Protein 6V2E (pdb70)

CATH classification: 3.40.190.10

B-factor: mean 31.49, std 10.76, range [14.58, 86.18]

Solvent-accessible surface area: 25108 Å² total; per-residue (Å²): 198,20,114,136,40,52,0,28,0,15,2,35,41,39,23,1,59,96,1,1,30,100,5,2,146,106,0,65,176,87,56,60,27,135,24,51,30,72,79,24,129,145,0,19,77,84,0,42,122,38,7,73,112,26,62,14,0,1,0,0,3,47,16,1,6,29,0,0,21,10,29,128,75,52,10,24,8,146,16,75,13,97,145,73,10,56,72,96,1,54,90,92,0,7,77,6,0,96,36,116,66,145,32,15,0,1,0,2,0,2,9,0,0,1,0,0,22,11,88,107,52,13,98,121,39,8,171,41,2,77,75,2,38,66,43,2,156,123,16,97,95,170,70,68,14,1,2,37,2,9,3,31,69,3,36,14,2,5,2,2,2,4,7,35,34,2,67,3,13,78,122,100,146,58,154,60,76,48,196,40,18,0,4,47,42,84,5,0,58,24,0,0,57,35,1,8,63,4,22,139,97,155,33,17,88,22,61,9,52,52,73,87,4,38,42,6,0,26,144,13,78,0,0,0,5,2,9,1,0,13,4,4,26,63,4,71,108,40,176,24,71,34,7,19,29,53,4,1,41,9,113,69,68,56,2,52,0,10,8,0,0,3,0,0,0,5,1,37,43,2,63,5,86,130,47,0,43,64,0,0,17,82,23,1,1,33,53,112,4,0,63,23,5,21,149,29,46,19,6,1,5,2,0,7,69,58,4,34,118,96,38,46,178,34,100,63,12,58,9,0,46,70,1,12,143,79,12,90,69,8,6,13,17,26,35,1,36,7,1,13,21,1,0,46,23,1,2,25,13,3,10,28,35,52,12,81,18,78,35,1,1,123,17,2,41,41,6,4,49,7,31,13,63,35,85,6,156,64,12,116,48,0,5,96,37,1,18,72,60,2,79,104,62,0,88,105,33,110,188,33,36,58,19,12,45,81,2,1,78,11,1,4,29,4,4,17,6,0,23,11,0,1,89,61,63,116,72,19,16,30,15,116,60,0,57,136,22,3,52,45,0,0,77,88,8,1,67,144,23,116,88,45,83,19,55,151,140,201,101,13,43,69,8,37,49,62,11,0,33,28,1,6,57,4,2,28,134,51,9,56,50,129,121,85,81,16,164,51,94,53,0,90,31,15,3,2,0,2,20,27,4,57,8,20,43,32,62,52,108,20,79,53,101,4,12,60,9,7,102,55,11,66,78,79,58,90,0,29,3,70,1,54,154,95,8,87,27,67,124,38,111,62,22,100,20,48,18,1,44,0,45,85,1,51,138,160,66,42,88,91,0,8,149,125,12,15,20,32,140,6,10

Organism: Homo sapiens (NCBI:txid9606)

Secondary structure (DSSP, 8-state):
-PPTTSEEEE--TTS-HHHHHHHHHHHHHHH---EEEE--TTHHHHHHHHHTTT-S-SEEEEEGGGHHHHHHTT-B------HHHHHTB-HHHHHHTEETTEE-SEEEEEE--EEEEETTT-SS--SBGGGHHHHHHHHHTTT-EEE---SSSGGGTHHHHHHTT-EEEEEETTEEEEEEEESSSHHHHHHHHHHHHHHHTTSS-TT--HHHHHHHHHTTSEEEEEE-GGGHHHHHHHT--EEEEPPPBBTTB---PEEEEEEEEEBTT-S-HHHHHHHIIIIISSHHHHHHHHHHS--SEESBHHHHHHHTT-HHHHHHHHHHHHSEEPP-STTHHHHHHHHHHHHHHHHTTSS-HHHHHHHHHHHHHHHHTTS-SSHHHHHHHHHHHHHHHHGGGGGGTT-HHHHHHHHHHHHHHHHHHHHHTT--SS-HHHHHHHHHHHHHTSTT-S-SS-----PPPHHHHHHHHHHHHHHHTGGG-SS-SSSSSEE--EE-SS-EE--EETTEEEEEEPPSSBTT--TTSEEEEEE-TTS-B-EETTTTEE--B-TTS--/--BSS--HHHHSTT--

GO terms:
  GO:0001605 adrenomedullin receptor activity (F, IDA)
  GO:0001635 calcitonin gene-related peptide receptor activity (F, IDA)
  GO:1990408 calcitonin gene-related peptide receptor signaling pathway (P, IDA)
  GO:1990410 adrenomedullin receptor signaling pathway (P, IDA)
  GO:0007189 adenylate cyclase-activating G protein-coupled receptor signaling pathway (P, IDA)
  GO:0005886 plasma membrane (C, EXP)
  GO:0005515 protein binding (F, IPI)
  GO:0001605 adrenomedullin receptor activity (F, IPI)
  GO:0004930 G protein-coupled receptor activity (F, TAS)
  GO:0005886 plasma membrane (C, TAS)
  GO:0007187 G protein-coupled receptor signaling pathway, coupled to cyclic nucleotide second messenger (P, TAS)
  GO:0005886 plasma membrane (C, IDA)
  GO:0001525 angiogenesis (P, IDA)
  GO:0005737 cytoplasm (C, IDA)
  GO:0005764 lysosome (C, IDA)
  GO:0005768 endosome (C, IDA)
  GO:0005783 endoplasmic reticulum (C, IDA)
  GO:0015031 protein transport (P, IDA)
  GO:1903143 adrenomedullin receptor complex (C, IDA)
  GO:1990406 CGRP receptor complex (C, IDA)

InterPro domains:
  IPR000832 GPCR, family 2, secretin-like [PF00002] (139-380)
  IPR000832 GPCR, family 2, secretin-like [PR00249] (143-167)
  IPR000832 GPCR, family 2, secretin-like [PR00249] (175-199)
  IPR000832 GPCR, family 2, secretin-like [PR00249] (214-237)
  IPR000832 GPCR, family 2, secretin-like [PR00249] (252-277)
  IPR000832 GPCR, family 2, secretin-like [PR00249] (292-317)
  IPR000832 GPCR, family 2, secretin-like [PR00249] (334-354)
  IPR000832 GPCR, family 2, secretin-like [PR00249] (366-387)
  IPR001879 GPCR, family 2, extracellular hormone receptor domain [PF02793] (64-129)
  IPR001879 GPCR, family 2, extracellular hormone receptor domain [PS50227] (47-131)
  IPR001879 GPCR, family 2, extracellular hormone receptor domain [SM00008] (61-136)
  IPR003287 GPCR, family 2, calcitonin receptor family [PR01350] (45-64)
  IPR003287 GPCR, family 2, calcitonin receptor family [PR01350] (75-86)
  IPR003287 GPCR, family 2, calcitonin receptor family [PR01350] (90-104)
  IPR003287 GPCR, family 2, calcitonin receptor family [PR01350] (111-125)
  IPR003287 GPCR, family 2, calcitonin receptor family [PR01350] (128-148)
  IPR003287 GPCR, family 2, calcitonin receptor family [PR01350] (263-281)
  IPR003287 GPCR, family 2, calcitonin receptor family [PR01350] (354-374)
  IPR003287 GPCR, family 2, calcitonin receptor family [PR01350] (392-406)
  IPR003287 GPCR, family 2, calcitonin receptor family [PR01350] (434-444)

Radius of gyration: 25.92 Å; Cα contacts (8 Å, |Δi|>4): 1182; chains: 2; bounding box: 70×67×61 Å

Foldseek 3Di:
DADPQAFEEEDAPLFLQVLLLVLQVVLCVVPVHHYHYDHDPPVLVVLCVQLLVLGDGQKYKDFLQSQQQCVVSVFFDAFDDDPVLVVQFDPVQQVSQADPNGRFWAFWFKKWKFKKFQCVLPVDQAQALVCQVVVQVVLVVVQAAAEAEALLFCLQLQLLLPFQPADQFDADPRDTDNVHHRLQDPSNLLSLVSVLVCLVSPSYPLPGHHVNRLVCVLVPRYGIYMDIQQSVVSSVVSVRPMDTAFDHHYPNTGRARAMTGTTMTGTSSDPCNVVVSCSVRVRCLDLSNQCSRCVSGNRAQTRRPVNSVVCVPPVNSVRRVVNNVSHYHNHNHSLSVLLRLLSSQLSSCCNVVVDPNNLSSVLSSLLSSCVVVPQDDALVSLLVSLLVQLCVQCVVVLVCLLACQRNVVSLLSSQVSNCSRCVVRLHDPPDVVSVVSNLVCCVPRVVPHPDLFRDHVVRPDPLSCLQSRQVSSLSNPQVPPPDAPEPDQWADWDDNSRHTDHTGAAADFDKDFQDPRDPQFDRRWIKTWHQHNRRHTDAPPVRSHRDIRCPRGRD/DPDPDDPPCQVDPNHD

Sequence (571 aa):
KIEEGKLVIWINGDKGYNGLAEEVGKKKFEKDTGIKKVTVEHPDKLEEKFPQVAATGDGPDIIFWAHDRFGGYAQSGLLAEITPDKAFQDKLYPFTWDAVRYNGKLIAYPIAVEALSLIYNKDLLPNPPKTWEEIPALDKELKAKGKSALMFNLQEPYFTTWPLIAADGGYAFKYENGKYDIKDVGVDNAGAKAGLTFLVDLIKNKHMNADTDYSSIAEAAFNKGETAMTINGPWAWSNIDTSSKVNYGVTVLPTFKGQPSKPFVGVLSAGINAASPNKELAKEFLENYLLTDEGLEAVNKDKPLGAVALKSYEEELAKDPRIAATMENAQQKGEIMPNIPQMSAFWYAVRRTAVINAASGRQTVDDEALKDAQTNAAAEFGGTVKNYETAVQFCWNHYKKDQMDPIEKDWCDWAMISRPYSTLRDCLEEHFAERFDLGFPNPLAEERIIFETHQIIHFANCSLVQPTFSIQLGVTRNKIMTAQYECYQKIMQDPIQQAEGVYCNNRTWDGWLCWNDVAAGTESMMQLCPDYFQQDFDPSEKVTKICDQDGNWFRHPASNRTWTNYTQCNVDKDNVAPRRRLIGPWGY

Structure (mmCIF, N/CA/C/O backbone):
data_6V2E
#
_entry.id   6V2E
#
_cell.length_a   68.017
_cell.length_b   84.993
_cell.length_c   123.064
_cell.angle_alpha   90.000
_cell.angle_beta   90.000
_cell.angle_gamma   90.000
#
_symmetry.space_group_name_H-M   'P 21 21 21'
#
loop_
_entity.id
_entity.type
_entity.pdbx_description
1 polymer 'Maltose/maltodextrin-binding periplasmic protein,Receptor activity-modifying protein 2,Calcitonin gene-related peptide type 1 receptor'
2 polymer ADM
3 branched alpha-D-glucopyranose-(1-4)-alpha-D-glucopyranose
4 non-polymer 'FORMIC ACID'
5 non-polymer 'AMINO GROUP'
6 water water
#
loop_
_atom_site.group_PDB
_atom_site.id
_atom_site.type_symbol
_atom_site.label_atom_id
_atom_site.label_alt_id
_atom_site.label_comp_id
_atom_site.label_asym_id
_atom_site.label_entity_id
_atom_site.label_seq_id
_atom_site.pdbx_PDB_ins_code
_atom_site.Cartn_x
_atom_site.Cartn_y
_atom_site.Cartn_z
_atom_site.occupancy
_atom_site.B_iso_or_equiv
_atom_site.auth_seq_id
_atom_site.auth_comp_id
_atom_site.auth_asym_id
_atom_site.auth_atom_id
_atom_site.pdbx_PDB_model_num
ATOM 1 N N . LYS A 1 3 ? -4.699 -8.299 4.488 1.00 73.40 3 LYS A N 1
ATOM 2 C CA . LYS A 1 3 ? -4.855 -9.016 5.801 1.00 73.49 3 LYS A CA 1
ATOM 3 C C . LYS A 1 3 ? -6.321 -8.902 6.243 1.00 68.22 3 LYS A C 1
ATOM 4 O O . LYS A 1 3 ? -6.646 -7.940 6.967 1.00 69.13 3 LYS A O 1
ATOM 10 N N . ILE A 1 4 ? -7.175 -9.826 5.789 1.00 62.30 4 ILE A N 1
ATOM 11 C CA . ILE A 1 4 ? -8.654 -9.792 6.012 1.00 58.29 4 ILE A CA 1
ATOM 12 C C . ILE A 1 4 ? -8.969 -10.629 7.249 1.00 58.14 4 ILE A C 1
ATOM 13 O O . ILE A 1 4 ? -8.496 -11.760 7.296 1.00 59.92 4 ILE A O 1
ATOM 18 N N . GLU A 1 5 ? -9.801 -10.117 8.156 1.00 57.11 5 GLU A N 1
ATOM 19 C CA . GLU A 1 5 ? -10.047 -10.734 9.487 1.00 59.08 5 GLU A CA 1
ATOM 20 C C . GLU A 1 5 ? -11.008 -11.918 9.327 1.00 57.11 5 GLU A C 1
ATOM 21 O O . GLU A 1 5 ? -12.076 -11.753 8.735 1.00 53.45 5 GLU A O 1
ATOM 27 N N . GLU A 1 6 ? -10.618 -13.085 9.837 1.00 57.86 6 GLU A N 1
ATOM 28 C CA . GLU A 1 6 ? -11.489 -14.285 9.901 1.00 58.19 6 GLU A CA 1
ATOM 29 C C . GLU A 1 6 ? -12.545 -14.043 11.014 1.00 56.95 6 GLU A C 1
ATOM 30 O O . GLU A 1 6 ? -12.206 -13.328 12.052 1.00 58.41 6 GLU A O 1
ATOM 36 N N . GLY A 1 7 ? -13.773 -14.555 10.786 1.00 54.85 7 GLY A N 1
ATOM 37 C CA . GLY A 1 7 ? -14.863 -14.589 11.786 1.00 54.98 7 GLY A CA 1
ATOM 38 C C . GLY A 1 7 ? -15.762 -13.361 11.735 1.00 52.35 7 GLY A C 1
ATOM 39 O O . GLY A 1 7 ? -16.508 -13.139 12.691 1.00 51.42 7 GLY A O 1
ATOM 40 N N . LYS A 1 8 ? -15.709 -12.587 10.649 1.00 50.57 8 LYS A N 1
ATOM 41 C CA . LYS A 1 8 ? -16.634 -11.446 10.407 1.00 49.29 8 LYS A CA 1
ATOM 42 C C . LYS A 1 8 ? -16.748 -11.164 8.915 1.00 45.39 8 LYS A C 1
ATOM 43 O O . LYS A 1 8 ? -15.992 -11.750 8.124 1.00 45.82 8 LYS A O 1
ATOM 49 N N . LEU A 1 9 ? -17.658 -10.270 8.536 1.00 42.70 9 LEU A N 1
ATOM 50 C CA . LEU A 1 9 ? -17.783 -9.838 7.127 1.00 39.64 9 LEU A CA 1
ATOM 51 C C . LEU A 1 9 ? -17.623 -8.320 7.017 1.00 37.92 9 LEU A C 1
ATOM 52 O O . LEU A 1 9 ? -18.349 -7.594 7.727 1.00 37.69 9 LEU A O 1
ATOM 57 N N . VAL A 1 10 ? -16.740 -7.880 6.123 1.00 35.95 10 VAL A N 1
ATOM 58 C CA . VAL A 1 10 ? -16.595 -6.472 5.695 1.00 34.39 10 VAL A CA 1
ATOM 59 C C . VAL A 1 10 ? -17.169 -6.398 4.276 1.00 33.00 10 VAL A C 1
ATOM 60 O O . VAL A 1 10 ? -16.805 -7.238 3.420 1.00 32.45 10 VAL A O 1
ATOM 64 N N . ILE A 1 11 ? -18.053 -5.437 4.033 1.00 31.43 11 ILE A N 1
ATOM 65 C CA . ILE A 1 11 ? -18.749 -5.309 2.730 1.00 30.27 11 ILE A CA 1
ATOM 66 C C . ILE A 1 11 ? -18.509 -3.905 2.183 1.00 29.30 11 ILE A C 1
ATOM 67 O O . ILE A 1 11 ? -18.687 -2.945 2.943 1.00 29.07 11 ILE A O 1
ATOM 72 N N . TRP A 1 12 ? -18.153 -3.788 0.910 1.00 27.42 12 TRP A N 1
ATOM 73 C CA . TRP A 1 12 ? -18.051 -2.468 0.243 1.00 26.05 12 TRP A CA 1
ATOM 74 C C . TRP A 1 12 ? -19.197 -2.321 -0.747 1.00 24.34 12 TRP A C 1
ATOM 75 O O . TRP A 1 12 ? -19.429 -3.265 -1.539 1.00 24.38 12 TRP A O 1
ATOM 86 N N . ILE A 1 13 ? -19.865 -1.169 -0.708 1.00 22.77 13 ILE A N 1
ATOM 87 C CA . ILE A 1 13 ? -20.964 -0.804 -1.639 1.00 21.95 13 ILE A CA 1
ATOM 88 C C . ILE A 1 13 ? -20.889 0.698 -1.875 1.00 21.19 13 ILE A C 1
ATOM 89 O O . ILE A 1 13 ? -20.461 1.433 -0.985 1.00 21.78 13 ILE A O 1
ATOM 94 N N . ASN A 1 14 ? -21.330 1.134 -3.031 1.00 20.59 14 ASN A N 1
ATOM 95 C CA . ASN A 1 14 ? -21.194 2.557 -3.434 1.00 20.84 14 ASN A CA 1
ATOM 96 C C . ASN A 1 14 ? -22.101 3.454 -2.570 1.00 20.89 14 ASN A C 1
ATOM 97 O O . ASN A 1 14 ? -23.160 2.990 -2.145 1.00 19.87 14 ASN A O 1
ATOM 102 N N . GLY A 1 15 ? -21.657 4.696 -2.328 1.00 20.99 15 GLY A N 1
ATOM 103 C CA . GLY A 1 15 ? -22.321 5.699 -1.471 1.00 20.73 15 GLY A CA 1
ATOM 104 C C . GLY A 1 15 ? -23.696 6.146 -1.965 1.00 20.56 15 GLY A C 1
ATOM 105 O O . GLY A 1 15 ? -24.365 6.848 -1.183 1.00 21.02 15 GLY A O 1
ATOM 106 N N . ASP A 1 16 ? -24.105 5.816 -3.200 1.00 19.95 16 ASP A N 1
ATOM 107 C CA . ASP A 1 16 ? -25.461 6.137 -3.719 1.00 20.17 16 ASP A CA 1
ATOM 108 C C . ASP A 1 16 ? -26.461 4.997 -3.448 1.00 20.29 16 ASP A C 1
ATOM 109 O O . ASP A 1 16 ? -27.654 5.222 -3.685 1.00 21.05 16 ASP A O 1
ATOM 114 N N . LYS A 1 17 ? -26.021 3.867 -2.890 1.00 20.34 17 LYS A N 1
ATOM 115 C CA . LYS A 1 17 ? -26.850 2.650 -2.704 1.00 21.22 17 LYS A CA 1
ATOM 116 C C . LYS A 1 17 ? -27.342 2.560 -1.255 1.00 20.60 17 LYS A C 1
ATOM 117 O O . LYS A 1 17 ? -26.844 3.315 -0.389 1.00 20.08 17 LYS A O 1
ATOM 123 N N . GLY A 1 18 ? -28.244 1.616 -0.989 1.00 20.58 18 GLY A N 1
ATOM 124 C CA . GLY A 1 18 ? -28.902 1.460 0.320 1.00 21.07 18 GLY A CA 1
ATOM 125 C C . GLY A 1 18 ? -28.017 0.775 1.345 1.00 21.28 18 GLY A C 1
ATOM 126 O O . GLY A 1 18 ? -28.391 -0.294 1.799 1.00 22.18 18 GLY A O 1
ATOM 127 N N . TYR A 1 19 ? -26.892 1.364 1.746 1.00 21.51 19 TYR A N 1
ATOM 128 C CA . TYR A 1 19 ? -25.945 0.712 2.689 1.00 22.26 19 TYR A CA 1
ATOM 129 C C . TYR A 1 19 ? -26.559 0.605 4.088 1.00 23.48 19 TYR A C 1
ATOM 130 O O . TYR A 1 19 ? -26.207 -0.347 4.794 1.00 25.89 19 TYR A O 1
ATOM 139 N N . ASN A 1 20 ? -27.392 1.549 4.526 1.00 22.15 20 ASN A N 1
ATOM 140 C CA . ASN A 1 20 ? -28.055 1.419 5.850 1.00 23.30 20 ASN A CA 1
ATOM 141 C C . ASN A 1 20 ? -29.017 0.213 5.820 1.00 23.44 20 ASN A C 1
ATOM 142 O O . ASN A 1 20 ? -29.057 -0.538 6.811 1.00 24.75 20 ASN A O 1
ATOM 147 N N . GLY A 1 21 ? -29.779 0.033 4.736 1.00 22.63 21 GLY A N 1
ATOM 148 C CA . GLY A 1 21 ? -30.643 -1.150 4.570 1.00 23.42 21 GLY A CA 1
ATOM 149 C C . GLY A 1 21 ? -29.823 -2.441 4.527 1.00 24.73 21 GLY A C 1
ATOM 150 O O . GLY A 1 21 ? -30.226 -3.418 5.192 1.00 25.52 21 GLY A O 1
ATOM 151 N N . LEU A 1 22 ? -28.682 -2.439 3.839 1.00 23.42 22 LEU A N 1
ATOM 152 C CA . LEU A 1 22 ? -27.783 -3.631 3.792 1.00 25.00 22 LEU A CA 1
ATOM 153 C C . LEU A 1 22 ? -27.247 -3.933 5.207 1.00 26.31 22 LEU A C 1
ATOM 154 O O . LEU A 1 22 ? -27.129 -5.108 5.562 1.00 27.22 22 LEU A O 1
ATOM 159 N N . ALA A 1 23 ? -26.938 -2.905 6.012 1.00 27.03 23 ALA A N 1
ATOM 160 C CA . ALA A 1 23 ? -26.467 -3.078 7.407 1.00 28.64 23 ALA A CA 1
ATOM 161 C C . ALA A 1 23 ? -27.561 -3.752 8.252 1.00 30.44 23 ALA A C 1
ATOM 162 O O . ALA A 1 23 ? -27.211 -4.532 9.155 1.00 31.14 23 ALA A O 1
ATOM 164 N N . GLU A 1 24 ? -28.841 -3.465 7.974 1.00 30.56 24 GLU A N 1
ATOM 165 C CA A GLU A 1 24 ? -29.984 -4.093 8.692 0.50 31.93 24 GLU A CA 1
ATOM 166 C CA B GLU A 1 24 ? -30.000 -4.092 8.680 0.50 32.02 24 GLU A CA 1
ATOM 167 C C . GLU A 1 24 ? -29.963 -5.590 8.358 1.00 32.32 24 GLU A C 1
ATOM 168 O O . GLU A 1 24 ? -30.156 -6.397 9.256 1.00 32.88 24 GLU A O 1
ATOM 179 N N . VAL A 1 25 ? -29.685 -5.942 7.110 1.00 30.59 25 VAL A N 1
ATOM 180 C CA . VAL A 1 25 ? -29.559 -7.379 6.749 1.00 31.70 25 VAL A CA 1
ATOM 181 C C . VAL A 1 25 ? -28.389 -7.977 7.544 1.00 32.64 25 VAL A C 1
ATOM 182 O O . VAL A 1 25 ? -28.524 -9.105 8.037 1.00 33.53 25 VAL A O 1
ATOM 186 N N . GLY A 1 26 ? -27.294 -7.226 7.682 1.00 32.76 26 GLY A N 1
ATOM 187 C CA . GLY A 1 26 ? -26.102 -7.622 8.444 1.00 34.93 26 GLY A CA 1
ATOM 188 C C . GLY A 1 26 ? -26.430 -7.851 9.909 1.00 37.86 26 GLY A C 1
ATOM 189 O O . GLY A 1 26 ? -25.835 -8.780 10.495 1.00 38.95 26 GLY A O 1
ATOM 190 N N . LYS A 1 27 ? -27.350 -7.058 10.487 1.00 39.11 27 LYS A N 1
ATOM 191 C CA A LYS A 1 27 ? -27.762 -7.189 11.921 0.50 41.61 27 LYS A CA 1
ATOM 192 C CA B LYS A 1 27 ? -27.745 -7.198 11.922 0.50 41.29 27 LYS A CA 1
ATOM 193 C C . LYS A 1 27 ? -28.552 -8.491 12.120 1.00 42.67 27 LYS A C 1
ATOM 194 O O . LYS A 1 27 ? -28.319 -9.179 13.126 1.00 43.39 27 LYS A O 1
ATOM 205 N N . LYS A 1 28 ? -29.449 -8.810 11.190 1.00 42.24 28 LYS A N 1
ATOM 206 C CA . LYS A 1 28 ? -30.216 -10.080 11.186 1.00 43.45 28 LYS A CA 1
ATOM 207 C C . LYS A 1 28 ? -29.228 -11.252 11.049 1.00 43.72 28 LYS A C 1
ATOM 208 O O . LYS A 1 28 ? -29.319 -12.211 11.825 1.00 44.88 28 LYS A O 1
ATOM 214 N N . PHE A 1 29 ? -28.239 -11.156 10.165 1.00 42.02 29 PHE A N 1
ATOM 215 C CA . PHE A 1 29 ? -27.194 -12.206 10.024 1.00 42.93 29 PHE A CA 1
ATOM 216 C C . PHE A 1 29 ? -26.479 -12.433 11.367 1.00 44.01 29 PHE A C 1
ATOM 217 O O . PHE A 1 29 ? -26.293 -13.583 11.790 1.00 44.82 29 PHE A O 1
ATOM 225 N N . GLU A 1 30 ? -26.040 -11.348 11.994 1.00 43.79 30 GLU A N 1
ATOM 226 C CA . GLU A 1 30 ? -25.312 -11.353 13.288 1.00 46.09 30 GLU A CA 1
ATOM 227 C C . GLU A 1 30 ? -26.189 -12.000 14.356 1.00 48.01 30 GLU A C 1
ATOM 228 O O . GLU A 1 30 ? -25.642 -12.800 15.154 1.00 50.20 30 GLU A O 1
ATOM 234 N N . LYS A 1 31 ? -27.486 -11.683 14.366 1.00 48.29 31 LYS A N 1
ATOM 235 C CA . LYS A 1 31 ? -28.448 -12.239 15.360 1.00 52.01 31 LYS A CA 1
ATOM 236 C C . LYS A 1 31 ? -28.498 -13.767 15.250 1.00 52.78 31 LYS A C 1
ATOM 237 O O . LYS A 1 31 ? -28.594 -14.436 16.292 1.00 54.29 31 LYS A O 1
ATOM 243 N N . ASP A 1 32 ? -28.456 -14.322 14.042 1.00 51.53 32 ASP A N 1
ATOM 244 C CA . ASP A 1 32 ? -28.593 -15.788 13.833 1.00 53.53 32 ASP A CA 1
ATOM 245 C C . ASP A 1 32 ? -27.238 -16.491 13.985 1.00 54.30 32 ASP A C 1
ATOM 246 O O . ASP A 1 32 ? -27.251 -17.654 14.389 1.00 57.17 32 ASP A O 1
ATOM 251 N N . THR A 1 33 ? -26.114 -15.854 13.647 1.00 52.56 33 THR A N 1
ATOM 252 C CA . THR A 1 33 ? -24.814 -16.559 13.446 1.00 53.76 33 THR A CA 1
ATOM 253 C C . THR A 1 33 ? -23.742 -16.103 14.449 1.00 54.68 33 THR A C 1
ATOM 254 O O . THR A 1 33 ? -22.707 -16.829 14.584 1.00 57.14 33 THR A O 1
ATOM 258 N N . GLY A 1 34 ? -23.930 -14.934 15.071 1.00 53.97 34 GLY A N 1
ATOM 259 C CA . GLY A 1 34 ? -22.908 -14.286 15.914 1.00 54.57 34 GLY A CA 1
ATOM 260 C C . GLY A 1 34 ? -21.807 -13.615 15.100 1.00 52.95 34 GLY A C 1
ATOM 261 O O . GLY A 1 34 ? -20.859 -13.124 15.724 1.00 53.50 34 GLY A O 1
ATOM 262 N N . ILE A 1 35 ? -21.920 -13.567 13.763 1.00 51.22 35 ILE A N 1
ATOM 263 C CA . ILE A 1 35 ? -20.897 -12.971 12.852 1.00 49.40 35 ILE A CA 1
ATOM 264 C C . ILE A 1 35 ? -21.277 -11.505 12.619 1.00 46.93 35 ILE A C 1
ATOM 265 O O . ILE A 1 35 ? -22.390 -11.262 12.081 1.00 44.88 35 ILE A O 1
ATOM 270 N N . LYS A 1 36 ? -20.392 -10.571 12.997 1.00 46.71 36 LYS A N 1
ATOM 271 C CA A LYS A 1 36 ? -20.580 -9.111 12.770 0.50 45.09 36 LYS A CA 1
ATOM 272 C CA B LYS A 1 36 ? -20.563 -9.104 12.771 0.50 44.98 36 LYS A CA 1
ATOM 273 C C . LYS A 1 36 ? -20.375 -8.795 11.282 1.00 42.60 36 LYS A C 1
ATOM 274 O O . LYS A 1 36 ? -19.423 -9.337 10.685 1.00 42.34 36 LYS A O 1
ATOM 285 N N . VAL A 1 37 ? -21.259 -7.965 10.724 1.00 40.10 37 VAL A N 1
ATOM 286 C CA . VAL A 1 37 ? -21.179 -7.471 9.326 1.00 37.93 37 VAL A CA 1
ATOM 287 C C . VAL A 1 37 ? -20.958 -5.957 9.391 1.00 37.37 37 VAL A C 1
ATOM 288 O O . VAL A 1 37 ? -21.751 -5.269 10.089 1.00 36.46 37 VAL A O 1
ATOM 292 N N . THR A 1 38 ? -19.888 -5.478 8.763 1.00 36.60 38 THR A N 1
ATOM 293 C CA . THR A 1 38 ? -19.527 -4.040 8.658 1.00 36.00 38 THR A CA 1
ATOM 294 C C . THR A 1 38 ? -19.755 -3.630 7.209 1.00 33.15 38 THR A C 1
ATOM 295 O O . THR A 1 38 ? -19.196 -4.280 6.304 1.00 33.18 38 THR A O 1
ATOM 299 N N . VAL A 1 39 ? -20.576 -2.623 6.990 1.00 30.92 39 VAL A N 1
ATOM 300 C CA . VAL A 1 39 ? -20.817 -2.107 5.624 1.00 29.24 39 VAL A CA 1
ATOM 301 C C . VAL A 1 39 ? -20.111 -0.763 5.499 1.00 29.70 39 VAL A C 1
ATOM 302 O O . VAL A 1 39 ? -20.283 0.086 6.429 1.00 30.67 39 VAL A O 1
ATOM 306 N N . GLU A 1 40 ? -19.305 -0.621 4.446 1.00 27.68 40 GLU A N 1
ATOM 307 C CA . GLU A 1 40 ? -18.511 0.599 4.197 1.00 28.31 40 GLU A CA 1
ATOM 308 C C . GLU A 1 40 ? -18.824 1.065 2.790 1.00 25.71 40 GLU A C 1
ATOM 309 O O . GLU A 1 40 ? -19.227 0.235 1.953 1.00 25.03 40 GLU A O 1
ATOM 315 N N . HIS A 1 41 ? -18.695 2.361 2.551 1.00 25.43 41 HIS A N 1
ATOM 316 C CA . HIS A 1 41 ? -18.895 2.969 1.224 1.00 24.64 41 HIS A CA 1
ATOM 317 C C . HIS A 1 41 ? -17.735 3.914 0.937 1.00 26.54 41 HIS A C 1
ATOM 318 O O . HIS A 1 41 ? -17.924 5.128 0.825 1.00 25.16 41 HIS A O 1
ATOM 325 N N . PRO A 1 42 ? -16.520 3.361 0.702 1.00 27.46 42 PRO A N 1
ATOM 326 C CA . PRO A 1 42 ? -15.360 4.195 0.382 1.00 27.93 42 PRO A CA 1
ATOM 327 C C . PRO A 1 42 ? -15.547 4.939 -0.943 1.00 27.18 42 PRO A C 1
ATOM 328 O O . PRO A 1 42 ? -16.290 4.500 -1.800 1.00 24.77 42 PRO A O 1
ATOM 332 N N . ASP A 1 43 ? -14.862 6.069 -1.099 1.00 29.25 43 ASP A N 1
ATOM 333 C CA . ASP A 1 43 ? -14.838 6.814 -2.375 1.00 31.43 43 ASP A CA 1
ATOM 334 C C . ASP A 1 43 ? -14.045 5.982 -3.388 1.00 29.88 43 ASP A C 1
ATOM 335 O O . ASP A 1 43 ? -13.122 5.237 -2.976 1.00 29.29 43 ASP A O 1
ATOM 340 N N . LYS A 1 44 ? -14.414 6.088 -4.652 1.00 29.01 44 LYS A N 1
ATOM 341 C CA . LYS A 1 44 ? -13.702 5.422 -5.780 1.00 31.04 44 LYS A CA 1
ATOM 342 C C . LYS A 1 44 ? -13.563 3.919 -5.519 1.00 30.03 44 LYS A C 1
ATOM 343 O O . LYS A 1 44 ? -12.450 3.359 -5.789 1.00 31.06 44 LYS A O 1
ATOM 349 N N . LEU A 1 45 ? -14.600 3.265 -4.987 1.00 28.11 45 LEU A N 1
ATOM 350 C CA . LEU A 1 45 ? -14.412 1.876 -4.484 1.00 30.09 45 LEU A CA 1
ATOM 351 C C . LEU A 1 45 ? -14.112 0.950 -5.674 1.00 28.62 45 LEU A C 1
ATOM 352 O O . LEU A 1 45 ? -13.422 -0.035 -5.467 1.00 31.61 45 LEU A O 1
ATOM 357 N N . GLU A 1 46 ? -14.528 1.309 -6.874 1.00 29.10 46 GLU A N 1
ATOM 358 C CA . GLU A 1 46 ? -14.307 0.446 -8.068 1.00 29.23 46 GLU A CA 1
ATOM 359 C C . GLU A 1 46 ? -12.814 0.449 -8.448 1.00 30.61 46 GLU A C 1
ATOM 360 O O . GLU A 1 46 ? -12.380 -0.529 -9.061 1.00 30.75 46 GLU A O 1
ATOM 366 N N . GLU A 1 47 ? -12.070 1.508 -8.111 1.00 31.35 47 GLU A N 1
ATOM 367 C CA . GLU A 1 47 ? -10.602 1.615 -8.296 1.00 33.97 47 GLU A CA 1
ATOM 368 C C . GLU A 1 47 ? -9.877 1.135 -7.038 1.00 34.20 47 GLU A C 1
ATOM 369 O O . GLU A 1 47 ? -8.800 0.562 -7.183 1.00 34.38 47 GLU A O 1
ATOM 375 N N . LYS A 1 48 ? -10.429 1.405 -5.859 1.00 34.18 48 LYS A N 1
ATOM 376 C CA . LYS A 1 48 ? -9.813 1.042 -4.559 1.00 37.59 48 LYS A CA 1
ATOM 377 C C . LYS A 1 48 ? -9.793 -0.483 -4.418 1.00 37.12 48 LYS A C 1
ATOM 378 O O . LYS A 1 48 ? -8.735 -1.002 -3.958 1.00 39.11 48 LYS A O 1
ATOM 384 N N . PHE A 1 49 ? -10.870 -1.183 -4.809 1.00 34.68 49 PHE A N 1
ATOM 385 C CA . PHE A 1 49 ? -10.993 -2.662 -4.626 1.00 34.61 49 PHE A CA 1
ATOM 386 C C . PHE A 1 49 ? -9.820 -3.373 -5.301 1.00 36.37 49 PHE A C 1
ATOM 387 O O . PHE A 1 49 ? -9.102 -4.140 -4.648 1.00 38.78 49 PHE A O 1
ATOM 395 N N . PRO A 1 50 ? -9.536 -3.155 -6.609 1.00 37.41 50 PRO A N 1
ATOM 396 C CA . PRO A 1 50 ? -8.409 -3.838 -7.247 1.00 38.73 50 PRO A CA 1
ATOM 397 C C . PRO A 1 50 ? -7.041 -3.490 -6.628 1.00 42.25 50 PRO A C 1
ATOM 398 O O . PRO A 1 50 ? -6.192 -4.397 -6.541 1.00 43.51 50 PRO A O 1
ATOM 402 N N . GLN A 1 51 ? -6.836 -2.245 -6.171 1.00 43.31 51 GLN A N 1
ATOM 403 C CA . GLN A 1 51 ? -5.576 -1.831 -5.475 1.00 46.80 51 GLN A CA 1
ATOM 404 C C . GLN A 1 51 ? -5.355 -2.739 -4.256 1.00 47.17 51 GLN A C 1
ATOM 405 O O . GLN A 1 51 ? -4.332 -3.463 -4.215 1.00 48.66 51 GLN A O 1
ATOM 411 N N . VAL A 1 52 ? -6.304 -2.751 -3.319 1.00 45.91 52 VAL A N 1
ATOM 412 C CA . VAL A 1 52 ? -6.130 -3.394 -1.980 1.00 47.78 52 VAL A CA 1
ATOM 413 C C . VAL A 1 52 ? -6.254 -4.921 -2.115 1.00 48.26 52 VAL A C 1
ATOM 414 O O . VAL A 1 52 ? -5.479 -5.633 -1.420 1.00 49.68 52 VAL A O 1
ATOM 418 N N . ALA A 1 53 ? -7.162 -5.425 -2.968 1.00 45.41 53 ALA A N 1
ATOM 419 C CA . ALA A 1 53 ? -7.389 -6.882 -3.153 1.00 45.75 53 ALA A CA 1
ATOM 420 C C . ALA A 1 53 ? -6.160 -7.540 -3.800 1.00 47.43 53 ALA A C 1
ATOM 421 O O . ALA A 1 53 ? -5.969 -8.749 -3.557 1.00 47.81 53 ALA A O 1
ATOM 423 N N . ALA A 1 54 ? -5.360 -6.780 -4.564 1.00 47.45 54 ALA A N 1
ATOM 424 C CA . ALA A 1 54 ? -4.170 -7.284 -5.289 1.00 50.91 54 ALA A CA 1
ATOM 425 C C . ALA A 1 54 ? -3.107 -7.729 -4.281 1.00 54.07 54 ALA A C 1
ATOM 426 O O . ALA A 1 54 ? -2.277 -8.562 -4.674 1.00 57.41 54 ALA A O 1
ATOM 428 N N . THR A 1 55 ? -3.154 -7.234 -3.035 1.00 55.26 55 THR A N 1
ATOM 429 C CA . THR A 1 55 ? -2.215 -7.626 -1.946 1.00 59.21 55 THR A CA 1
ATOM 430 C C . THR A 1 55 ? -2.895 -8.528 -0.903 1.00 60.13 55 THR A C 1
ATOM 431 O O . THR A 1 55 ? -2.294 -8.741 0.158 1.00 62.05 55 THR A O 1
ATOM 435 N N . GLY A 1 56 ? -4.065 -9.095 -1.206 1.00 59.02 56 GLY A N 1
ATOM 436 C CA . GLY A 1 56 ? -4.783 -10.005 -0.293 1.00 59.26 56 GLY A CA 1
ATOM 437 C C . GLY A 1 56 ? -5.567 -9.242 0.764 1.00 57.77 56 GLY A C 1
ATOM 438 O O . GLY A 1 56 ? -5.996 -9.873 1.729 1.00 59.54 56 GLY A O 1
ATOM 439 N N . ASP A 1 57 ? -5.777 -7.935 0.568 1.00 55.78 57 ASP A N 1
ATOM 440 C CA . ASP A 1 57 ? -6.468 -7.021 1.520 1.00 54.34 57 ASP A CA 1
ATOM 441 C C . ASP A 1 57 ? -7.866 -6.672 0.974 1.00 49.33 57 ASP A C 1
ATOM 442 O O . ASP A 1 57 ? -8.239 -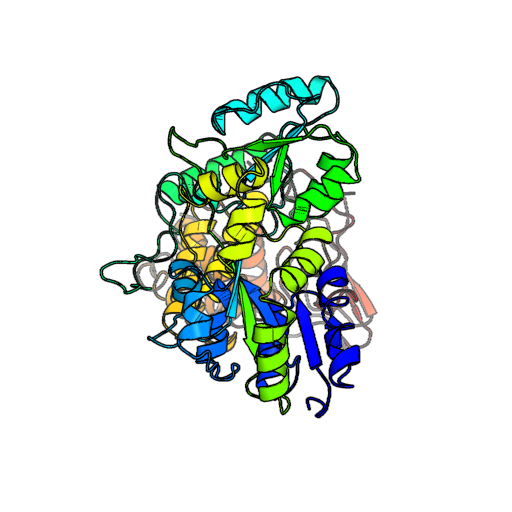7.199 -0.096 1.00 47.58 57 ASP A O 1
ATOM 447 N N . GLY A 1 58 ? -8.614 -5.811 1.676 1.00 45.36 58 GLY A N 1
ATOM 448 C CA . GLY A 1 58 ? -9.906 -5.274 1.204 1.00 41.46 58 GLY A CA 1
ATOM 449 C C . GLY A 1 58 ? -11.105 -5.963 1.847 1.00 39.86 58 GLY A C 1
ATOM 450 O O . GLY A 1 58 ? -10.971 -6.655 2.858 1.00 41.51 58 GLY A O 1
ATOM 451 N N . PRO A 1 59 ? -12.313 -5.809 1.264 1.00 36.24 59 PRO A N 1
ATOM 452 C CA . PRO A 1 59 ? -13.534 -6.358 1.848 1.00 35.35 59 PRO A CA 1
ATOM 453 C C . PRO A 1 59 ? -13.681 -7.843 1.521 1.00 35.55 59 PRO A C 1
ATOM 454 O O . PRO A 1 59 ? -13.035 -8.305 0.586 1.00 34.85 59 PRO A O 1
ATOM 458 N N . ASP A 1 60 ? -14.518 -8.543 2.286 1.00 35.55 60 ASP A N 1
ATOM 459 C CA . ASP A 1 60 ? -14.904 -9.944 1.978 1.00 36.13 60 ASP A CA 1
ATOM 460 C C . ASP A 1 60 ? -15.811 -9.914 0.747 1.00 33.87 60 ASP A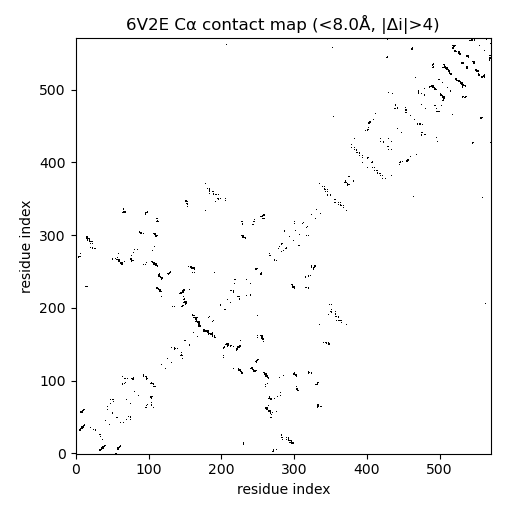 C 1
ATOM 461 O O . ASP A 1 60 ? -15.675 -10.779 -0.117 1.00 33.74 60 ASP A O 1
ATOM 466 N N . ILE A 1 61 ? -16.726 -8.946 0.693 1.00 31.83 61 ILE A N 1
ATOM 467 C CA . ILE A 1 61 ? -17.724 -8.844 -0.405 1.00 30.91 61 ILE A CA 1
ATOM 468 C C . ILE A 1 61 ? -17.639 -7.450 -1.002 1.00 29.45 61 ILE A C 1
ATOM 469 O O . ILE A 1 61 ? -17.647 -6.464 -0.221 1.00 28.52 61 ILE A O 1
ATOM 474 N N . ILE A 1 62 ? -17.670 -7.385 -2.331 1.00 28.70 62 ILE A N 1
ATOM 475 C CA . ILE A 1 62 ? -17.641 -6.117 -3.098 1.00 27.75 62 ILE A CA 1
ATOM 476 C C . ILE A 1 62 ? -18.915 -6.041 -3.926 1.00 26.34 62 ILE A C 1
ATOM 477 O O . ILE A 1 62 ? -19.214 -7.001 -4.654 1.00 26.29 62 ILE A O 1
ATOM 482 N N . PHE A 1 63 ? -19.630 -4.924 -3.814 1.00 24.14 63 PHE A N 1
ATOM 483 C CA . PHE A 1 63 ? -20.803 -4.598 -4.651 1.00 23.87 63 PHE A CA 1
ATOM 484 C C . PHE A 1 63 ? -20.407 -3.536 -5.672 1.00 22.79 63 PHE A C 1
ATOM 485 O O . PHE A 1 63 ? -19.789 -2.528 -5.303 1.00 23.62 63 PHE A O 1
ATOM 493 N N . TRP A 1 64 ? -20.797 -3.776 -6.913 1.00 22.25 64 TRP A N 1
ATOM 494 C CA . TRP A 1 64 ? -20.705 -2.803 -8.032 1.00 21.53 64 TRP A CA 1
ATOM 495 C C . TRP A 1 64 ? -21.581 -3.321 -9.173 1.00 21.54 64 TRP A C 1
ATOM 496 O O . TRP A 1 64 ? -21.966 -4.535 -9.149 1.00 21.96 64 TRP A O 1
ATOM 507 N N . ALA A 1 65 ? -21.895 -2.484 -10.150 1.00 20.08 65 ALA A N 1
ATOM 508 C CA . ALA A 1 65 ? -22.503 -2.977 -11.399 1.00 20.00 65 ALA A CA 1
ATOM 509 C C . ALA A 1 65 ? -21.570 -4.036 -12.008 1.00 20.61 65 ALA A C 1
ATOM 510 O O . ALA A 1 65 ? -20.332 -3.973 -11.819 1.00 21.04 65 ALA A O 1
ATOM 512 N N . HIS A 1 66 ? -22.131 -4.975 -12.750 1.00 20.93 66 HIS A N 1
ATOM 513 C CA . HIS A 1 66 ? -21.411 -6.163 -13.288 1.00 22.16 66 HIS A CA 1
ATOM 514 C C . HIS A 1 66 ? -20.256 -5.771 -14.233 1.00 21.83 66 HIS A C 1
ATOM 515 O O . HIS A 1 66 ? -19.369 -6.608 -14.457 1.00 21.80 66 HIS A O 1
ATOM 522 N N . ASP A 1 67 ? -20.253 -4.554 -14.797 1.00 21.11 67 ASP A N 1
ATOM 523 C CA . ASP A 1 67 ? -19.311 -4.207 -15.888 1.00 20.99 67 ASP A CA 1
ATOM 524 C C . ASP A 1 67 ? -17.865 -4.294 -15.379 1.00 22.10 67 ASP A C 1
ATOM 525 O O . ASP A 1 67 ? -16.991 -4.570 -16.206 1.00 22.73 67 ASP A O 1
ATOM 530 N N . ARG A 1 68 ? -17.606 -4.113 -14.085 1.00 21.27 68 ARG A N 1
ATOM 531 C CA . ARG A 1 68 ? -16.228 -4.078 -13.546 1.00 23.13 68 ARG A CA 1
ATOM 532 C C . ARG A 1 68 ? -15.705 -5.485 -13.224 1.00 23.84 68 ARG A C 1
ATOM 533 O O . ARG A 1 68 ? -14.478 -5.586 -12.990 1.00 24.67 68 ARG A O 1
ATOM 541 N N . PHE A 1 69 ? -16.571 -6.506 -13.173 1.00 23.41 69 PHE A N 1
ATOM 542 C CA . PHE A 1 69 ? -16.248 -7.822 -12.559 1.00 24.52 69 PHE A CA 1
ATOM 543 C C . PHE A 1 69 ? -15.325 -8.679 -13.446 1.00 24.65 69 PHE A C 1
ATOM 544 O O . PHE A 1 69 ? -14.467 -9.360 -12.866 1.00 25.17 69 PHE A O 1
ATOM 552 N N . GLY A 1 70 ? -15.435 -8.625 -14.778 1.00 24.82 70 GLY A N 1
ATOM 553 C CA . GLY A 1 70 ? -14.490 -9.378 -15.638 1.00 25.55 70 GLY A CA 1
ATOM 554 C C . GLY A 1 70 ? -13.055 -8.960 -15.357 1.00 26.18 70 GLY A C 1
ATOM 555 O O . GLY A 1 70 ? -12.165 -9.827 -15.334 1.00 27.60 70 GLY A O 1
ATOM 556 N N . GLY A 1 71 ? -12.808 -7.662 -15.199 1.00 25.42 71 GLY A N 1
ATOM 557 C CA . GLY A 1 71 ? -11.451 -7.154 -14.904 1.00 26.13 71 GLY A CA 1
ATOM 558 C C . GLY A 1 71 ? -10.947 -7.738 -13.590 1.00 27.30 71 GLY A C 1
ATOM 559 O O . GLY A 1 71 ? -9.784 -8.160 -13.530 1.00 28.89 71 GLY A O 1
ATOM 560 N N . TYR A 1 72 ? -11.805 -7.740 -12.564 1.00 27.37 72 TYR A N 1
ATOM 561 C CA . TYR A 1 72 ? -11.506 -8.311 -11.225 1.00 28.44 72 TYR A CA 1
ATOM 562 C C . TYR A 1 72 ? -11.181 -9.802 -11.381 1.00 30.02 72 TYR A C 1
ATOM 563 O O . TYR A 1 72 ? -10.181 -10.249 -10.780 1.00 31.05 72 TYR A O 1
ATOM 572 N N . ALA A 1 73 ? -12.000 -10.536 -12.144 1.00 30.41 73 ALA A N 1
ATOM 573 C CA . ALA A 1 73 ? -11.843 -11.988 -12.390 1.00 33.74 73 ALA A CA 1
ATOM 574 C C . ALA A 1 73 ? -10.487 -12.240 -13.062 1.00 35.38 73 ALA A C 1
ATOM 575 O O . ALA A 1 73 ? -9.717 -13.106 -12.568 1.00 36.27 73 ALA A O 1
ATOM 577 N N . GLN A 1 74 ? -10.174 -11.489 -14.116 1.00 36.17 74 GLN A N 1
ATOM 578 C CA . GLN A 1 74 ? -8.914 -11.669 -14.889 1.00 38.51 74 GLN A CA 1
ATOM 579 C C . GLN A 1 74 ? -7.709 -11.451 -13.965 1.00 39.29 74 GLN A C 1
ATOM 580 O O . GLN A 1 74 ? -6.727 -12.204 -14.109 1.00 40.90 74 GLN A O 1
ATOM 586 N N . SER A 1 75 ? -7.791 -10.473 -13.061 1.00 37.89 75 SER A N 1
ATOM 587 C CA . SER A 1 75 ? -6.724 -10.114 -12.091 1.00 39.74 75 SER A CA 1
ATOM 588 C C . SER A 1 75 ? -6.642 -11.127 -10.924 1.00 40.11 75 SER A C 1
ATOM 589 O O . SER A 1 75 ? -5.771 -10.945 -10.060 1.00 41.31 75 SER A O 1
ATOM 592 N N . GLY A 1 76 ? -7.479 -12.167 -10.904 1.00 39.58 76 GLY A N 1
ATOM 593 C CA . GLY A 1 76 ? -7.487 -13.196 -9.852 1.00 40.70 76 GLY A CA 1
ATOM 594 C C . GLY A 1 76 ? -8.019 -12.669 -8.521 1.00 40.29 76 GLY A C 1
ATOM 595 O O . GLY A 1 76 ? -7.644 -13.234 -7.479 1.00 40.73 76 GLY A O 1
ATOM 596 N N . LEU A 1 77 ? -8.883 -11.653 -8.506 1.00 37.63 77 LEU A N 1
ATOM 597 C CA . LEU A 1 77 ? -9.302 -11.028 -7.227 1.00 38.02 77 LEU A CA 1
ATOM 598 C C . LEU A 1 77 ? -10.613 -11.630 -6.711 1.00 38.16 77 LEU A C 1
ATOM 599 O O . LEU A 1 77 ? -11.003 -11.267 -5.569 1.00 36.58 77 LEU A O 1
ATOM 604 N N . LEU A 1 78 ? -11.280 -12.499 -7.481 1.00 37.28 78 LEU A N 1
ATOM 605 C CA . LEU A 1 78 ? -12.620 -13.014 -7.091 1.00 37.04 78 LEU A CA 1
ATOM 606 C C . LEU A 1 78 ? -12.547 -14.498 -6.728 1.00 39.86 78 LEU A C 1
ATOM 607 O O . LEU A 1 78 ? -11.830 -15.247 -7.410 1.00 39.65 78 LEU A O 1
ATOM 612 N N . ALA A 1 79 ? -13.264 -14.888 -5.672 1.00 40.20 79 ALA A N 1
ATOM 613 C CA . ALA A 1 79 ? -13.555 -16.293 -5.323 1.00 42.66 79 ALA A CA 1
ATOM 614 C C . ALA A 1 79 ? -14.538 -16.852 -6.348 1.00 43.42 79 ALA A C 1
ATOM 615 O O . ALA A 1 79 ? -15.381 -16.085 -6.884 1.00 38.46 79 ALA A O 1
ATOM 617 N N . GLU A 1 80 ? -14.428 -18.156 -6.623 1.00 48.19 80 GLU A N 1
ATOM 618 C CA . GLU A 1 80 ? -15.445 -18.858 -7.441 1.00 51.56 80 GLU A CA 1
ATOM 619 C C . GLU A 1 80 ? -16.719 -18.846 -6.596 1.00 51.12 80 GLU A C 1
ATOM 620 O O . GLU A 1 80 ? -16.590 -18.888 -5.358 1.00 53.91 80 GLU A O 1
ATOM 626 N N . ILE A 1 81 ? -17.886 -18.655 -7.207 1.00 49.66 81 ILE A N 1
ATOM 627 C CA . ILE A 1 81 ? -19.173 -18.739 -6.463 1.00 50.28 81 ILE A CA 1
ATOM 628 C C . ILE A 1 81 ? -19.837 -20.050 -6.887 1.00 51.46 81 ILE A C 1
ATOM 629 O O . ILE A 1 81 ? -19.648 -20.455 -8.035 1.00 50.59 81 ILE A O 1
ATOM 634 N N . THR A 1 82 ? -20.569 -20.688 -5.982 1.00 51.26 82 THR A N 1
ATOM 635 C CA . THR A 1 82 ? -21.027 -22.088 -6.170 1.00 53.19 82 THR A CA 1
ATOM 636 C C . THR A 1 82 ? -22.523 -22.187 -5.894 1.00 52.12 82 THR A C 1
ATOM 637 O O . THR A 1 82 ? -22.946 -23.094 -5.185 1.00 52.40 82 THR A O 1
ATOM 641 N N . PRO A 1 83 ? -23.379 -21.303 -6.468 1.00 49.89 83 PRO A N 1
ATOM 642 C CA . PRO A 1 83 ? -24.822 -21.427 -6.270 1.00 50.05 83 PRO A CA 1
ATOM 643 C C . PRO A 1 83 ? -25.293 -22.730 -6.937 1.00 52.39 83 PRO A C 1
ATOM 644 O O . PRO A 1 83 ? -24.967 -22.971 -8.112 1.00 52.23 83 PRO A O 1
ATOM 648 N N . ASP A 1 84 ? -26.005 -23.571 -6.184 1.00 53.27 84 ASP A N 1
ATOM 649 C CA . ASP A 1 84 ? -26.562 -24.833 -6.742 1.00 56.16 84 ASP A CA 1
ATOM 650 C C . ASP A 1 84 ? -27.697 -24.429 -7.684 1.00 55.52 84 ASP A C 1
ATOM 651 O O . ASP A 1 84 ? -27.997 -23.215 -7.779 1.00 52.92 84 ASP A O 1
ATOM 656 N N . LYS A 1 85 ? -28.296 -25.407 -8.362 1.00 57.21 85 LYS A N 1
ATOM 657 C CA . LYS A 1 85 ? -29.277 -25.164 -9.446 1.00 57.54 85 LYS A CA 1
ATOM 658 C C . LYS A 1 85 ? -30.570 -24.566 -8.873 1.00 55.46 85 LYS A C 1
ATOM 659 O O . LYS A 1 85 ? -31.123 -23.643 -9.509 1.00 53.67 85 LYS A O 1
ATOM 665 N N . ALA A 1 86 ? -31.033 -25.057 -7.715 1.00 55.98 86 ALA A N 1
ATOM 666 C CA . ALA A 1 86 ? -32.270 -24.559 -7.067 1.00 55.57 86 ALA A CA 1
ATOM 667 C C . ALA A 1 86 ? -32.127 -23.056 -6.774 1.00 52.65 86 ALA A C 1
ATOM 668 O O . ALA A 1 86 ? -33.119 -22.287 -6.941 1.00 52.35 86 ALA A O 1
ATOM 670 N N . PHE A 1 87 ? -30.936 -22.616 -6.369 1.00 50.46 87 PHE A N 1
ATOM 671 C CA . PHE A 1 87 ? -30.700 -21.176 -6.098 1.00 47.29 87 PHE A CA 1
ATOM 672 C C . PHE A 1 87 ? -30.703 -20.386 -7.416 1.00 45.71 87 PHE A C 1
ATOM 673 O O . PHE A 1 87 ? -31.367 -19.354 -7.469 1.00 43.27 87 PHE A O 1
ATOM 681 N N . GLN A 1 88 ? -30.023 -20.867 -8.463 1.00 46.57 88 GLN A N 1
ATOM 682 C CA . GLN A 1 88 ? -29.984 -20.151 -9.771 1.00 46.03 88 GLN A CA 1
ATOM 683 C C . GLN A 1 88 ? -31.418 -19.925 -10.275 1.00 46.39 88 GLN A C 1
ATOM 684 O O . GLN A 1 88 ? -31.703 -18.782 -10.764 1.00 44.13 88 GLN A O 1
ATOM 690 N N . ASP A 1 89 ? -32.291 -20.940 -10.129 1.00 49.04 89 ASP A N 1
ATOM 691 C CA . ASP A 1 89 ? -33.697 -20.905 -10.626 1.00 51.67 89 ASP A CA 1
ATOM 692 C C . ASP A 1 89 ? -34.488 -19.687 -10.017 1.00 49.92 89 ASP A C 1
ATOM 693 O O . ASP A 1 89 ? -35.368 -19.035 -10.686 1.00 52.60 89 ASP A O 1
ATOM 698 N N . LYS A 1 90 ? -34.019 -19.240 -8.805 1.00 48.28 90 LYS A N 1
ATOM 699 C CA . LYS A 1 90 ? -34.724 -18.158 -8.058 1.00 48.27 90 LYS A CA 1
ATOM 700 C C . LYS A 1 90 ? -34.436 -16.785 -8.676 1.00 44.53 90 LYS A C 1
ATOM 701 O O . LYS A 1 90 ? -35.207 -15.857 -8.374 1.00 43.19 90 LYS A O 1
ATOM 707 N N . LEU A 1 91 ? -33.387 -16.655 -9.496 1.00 42.73 91 LEU A N 1
ATOM 708 C CA . LEU A 1 91 ? -33.005 -15.358 -10.150 1.00 40.10 91 LEU A CA 1
ATOM 709 C C . LEU A 1 91 ? -33.235 -15.426 -11.659 1.00 40.38 91 LEU A C 1
ATOM 710 O O . LEU A 1 91 ? -32.996 -16.498 -12.226 1.00 41.36 91 LEU A O 1
ATOM 715 N N . TYR A 1 92 ? -33.524 -14.290 -12.310 1.00 39.28 92 TYR A N 1
ATOM 716 C CA . TYR A 1 92 ? -33.758 -14.234 -13.782 1.00 39.97 92 TYR A CA 1
ATOM 717 C C . TYR A 1 92 ? -32.507 -14.679 -14.532 1.00 39.55 92 TYR A C 1
ATOM 718 O O . TYR A 1 92 ? -31.395 -14.226 -14.238 1.00 38.34 92 TYR A O 1
ATOM 727 N N . PRO A 1 93 ? -32.653 -15.576 -15.533 1.00 41.21 93 PRO A N 1
ATOM 728 C CA . PRO A 1 93 ? -31.537 -15.946 -16.410 1.00 41.50 93 PRO A CA 1
ATOM 729 C C . PRO A 1 93 ? -30.689 -14.793 -16.956 1.00 39.81 93 PRO A C 1
ATOM 730 O O . PRO A 1 93 ? -29.465 -14.918 -17.015 1.00 40.16 93 PRO A O 1
ATOM 734 N N . PHE A 1 94 ? -31.314 -13.687 -17.350 1.00 39.65 94 PHE A N 1
ATOM 735 C CA . PHE A 1 94 ? -30.571 -12.567 -17.967 1.00 38.92 94 PHE A CA 1
ATOM 736 C C . PHE A 1 94 ? -29.705 -11.881 -16.899 1.00 36.10 94 PHE A C 1
ATOM 737 O O . PHE A 1 94 ? -28.701 -11.305 -17.320 1.00 32.88 94 PHE A O 1
ATOM 745 N N . THR A 1 95 ? -30.021 -11.997 -15.590 1.00 34.12 95 THR A N 1
ATOM 746 C CA . THR A 1 95 ? -29.166 -11.403 -14.529 1.00 32.33 95 THR A CA 1
ATOM 747 C C . THR A 1 95 ? -27.940 -12.293 -14.344 1.00 32.14 95 THR A C 1
ATOM 748 O O . THR A 1 95 ? -26.847 -11.753 -14.211 1.00 30.51 95 THR A O 1
ATOM 752 N N . TRP A 1 96 ? -28.101 -13.612 -14.351 1.00 33.47 96 TRP A N 1
ATOM 753 C CA . TRP A 1 96 ? -26.945 -14.534 -14.363 1.00 35.54 96 TRP A CA 1
ATOM 754 C C . TRP A 1 96 ? -26.038 -14.240 -15.586 1.00 35.57 96 TRP A C 1
ATOM 755 O O . TRP A 1 96 ? -24.780 -14.323 -15.430 1.00 36.26 96 TRP A O 1
ATOM 766 N N . ASP A 1 97 ? -26.630 -13.943 -16.754 1.00 35.35 97 ASP A N 1
ATOM 767 C CA . ASP A 1 97 ? -25.865 -13.738 -18.019 1.00 35.07 97 ASP A CA 1
ATOM 768 C C . ASP A 1 97 ? -24.908 -12.569 -17.819 1.00 32.25 97 ASP A C 1
ATOM 769 O O . ASP A 1 97 ? -23.769 -12.654 -18.283 1.00 31.09 97 ASP A O 1
ATOM 774 N N . ALA A 1 98 ? -25.364 -11.520 -17.118 1.00 30.27 98 ALA A N 1
ATOM 775 C CA . ALA A 1 98 ? -24.575 -10.301 -16.854 1.00 28.17 98 ALA A CA 1
ATOM 776 C C . ALA A 1 98 ? -23.342 -10.628 -15.998 1.00 28.19 98 ALA A C 1
ATOM 777 O O . ALA A 1 98 ? -22.341 -9.921 -16.136 1.00 28.03 98 ALA A O 1
ATOM 779 N N . VAL A 1 99 ? -23.403 -11.662 -15.147 1.00 29.15 99 VAL A N 1
ATOM 780 C CA . VAL A 1 99 ? -22.233 -12.019 -14.295 1.00 29.93 99 VAL A CA 1
ATOM 781 C C . VAL A 1 99 ? -21.556 -13.295 -14.805 1.00 31.74 99 VAL A C 1
ATOM 782 O O . VAL A 1 99 ? -20.819 -13.880 -14.005 1.00 33.20 99 VAL A O 1
ATOM 786 N N . ARG A 1 100 ? -21.792 -13.715 -16.058 1.00 31.74 100 ARG A N 1
ATOM 787 C CA . ARG A 1 100 ? -21.071 -14.860 -16.679 1.00 33.72 100 ARG A CA 1
ATOM 788 C C . ARG A 1 100 ? -19.942 -14.348 -17.593 1.00 32.70 100 ARG A C 1
ATOM 789 O O . ARG A 1 100 ? -20.229 -13.596 -18.533 1.00 32.03 100 ARG A O 1
ATOM 797 N N . TYR A 1 101 ? -18.692 -14.690 -17.283 1.00 32.92 101 TYR A N 1
ATOM 798 C CA . TYR A 1 101 ? -17.482 -14.227 -18.000 1.00 32.56 101 TYR A CA 1
ATOM 799 C C . TYR A 1 101 ? -16.640 -15.471 -18.333 1.00 34.28 101 TYR A C 1
ATOM 800 O O . TYR A 1 101 ? -16.328 -16.279 -17.425 1.00 34.71 101 TYR A O 1
ATOM 809 N N . ASN A 1 102 ? -16.351 -15.680 -19.622 1.00 34.62 102 ASN A N 1
ATOM 810 C CA . ASN A 1 102 ? -15.608 -16.881 -20.090 1.00 36.90 102 ASN A CA 1
ATOM 811 C C . ASN A 1 102 ? -16.311 -18.150 -19.584 1.00 38.36 102 ASN A C 1
ATOM 812 O O . ASN A 1 102 ? -15.611 -19.116 -19.181 1.00 39.71 102 ASN A O 1
ATOM 817 N N . GLY A 1 103 ? -17.648 -18.157 -19.613 1.00 37.91 103 GLY A N 1
ATOM 818 C CA . GLY A 1 103 ? -18.443 -19.349 -19.274 1.00 40.58 103 GLY A CA 1
ATOM 819 C C . GLY A 1 103 ? -18.644 -19.552 -17.770 1.00 41.96 103 GLY A C 1
ATOM 820 O O . GLY A 1 103 ? -19.342 -20.537 -17.432 1.00 43.66 103 GLY A O 1
ATOM 821 N N . LYS A 1 104 ? -18.072 -18.715 -16.884 1.00 40.68 104 LYS A N 1
ATOM 822 C CA . LYS A 1 104 ? -18.163 -18.934 -15.403 1.00 42.05 104 LYS A CA 1
ATOM 823 C C . LYS A 1 104 ? -18.971 -17.806 -14.745 1.00 39.44 104 LYS A C 1
ATOM 824 O O . LYS A 1 104 ? -18.822 -16.634 -15.143 1.00 37.69 104 LYS A O 1
ATOM 830 N N . LEU A 1 105 ? -19.782 -18.154 -13.747 1.00 39.57 105 LEU A N 1
ATOM 831 C CA . LEU A 1 105 ? -20.453 -17.156 -12.865 1.00 38.22 105 LEU A CA 1
ATOM 832 C C . LEU A 1 105 ? -19.398 -16.577 -11.932 1.00 37.30 105 LEU A C 1
ATOM 833 O O . LEU A 1 105 ? -18.726 -17.367 -11.261 1.00 39.78 105 LEU A O 1
ATOM 838 N N . ILE A 1 106 ? -19.218 -15.261 -11.944 1.00 34.24 106 ILE A N 1
ATOM 839 C CA . ILE A 1 106 ? -18.095 -14.632 -11.202 1.00 34.75 106 ILE A CA 1
ATOM 840 C C . ILE A 1 106 ? -18.609 -13.732 -10.071 1.00 34.10 106 ILE A C 1
ATOM 841 O O . ILE A 1 106 ? -17.757 -13.203 -9.368 1.00 36.05 106 ILE A O 1
ATOM 846 N N . ALA A 1 107 ? -19.925 -13.539 -9.945 1.00 32.61 107 ALA A N 1
ATOM 847 C CA . ALA A 1 107 ? -20.564 -12.713 -8.894 1.00 31.35 107 ALA A CA 1
ATOM 848 C C . ALA A 1 107 ? -22.051 -13.074 -8.802 1.00 31.11 107 ALA A C 1
ATOM 849 O O . ALA A 1 107 ? -22.575 -13.721 -9.711 1.00 31.68 107 ALA A O 1
ATOM 851 N N . TYR A 1 108 ? -22.700 -12.680 -7.712 1.00 29.93 108 TYR A N 1
ATOM 852 C CA . TYR A 1 108 ? -24.164 -12.828 -7.530 1.00 30.25 108 TYR A CA 1
ATOM 853 C C . TYR A 1 108 ? -24.851 -11.572 -8.042 1.00 28.93 108 TYR A C 1
ATOM 854 O O . TYR A 1 108 ? -24.549 -10.462 -7.593 1.00 28.85 108 TYR A O 1
ATOM 863 N N . PRO A 1 109 ? -25.853 -11.694 -8.924 1.00 29.11 109 PRO A N 1
ATOM 864 C CA . PRO A 1 109 ? -26.581 -10.524 -9.388 1.00 27.95 109 PRO A CA 1
ATOM 865 C C . PRO A 1 109 ? -27.652 -10.148 -8.369 1.00 28.13 109 PRO A C 1
ATOM 866 O O . PRO A 1 109 ? -28.243 -11.041 -7.769 1.00 28.30 109 PRO A O 1
ATOM 870 N N . ILE A 1 110 ? -27.871 -8.846 -8.215 1.00 26.38 110 ILE A N 1
ATOM 871 C CA . ILE A 1 110 ? -28.778 -8.262 -7.190 1.00 26.92 110 ILE A CA 1
ATOM 872 C C . ILE A 1 110 ? -29.957 -7.553 -7.879 1.00 26.00 110 ILE A C 1
ATOM 873 O O . ILE A 1 110 ? -31.097 -7.838 -7.491 1.00 26.26 110 ILE A O 1
ATOM 878 N N . ALA A 1 111 ? -29.711 -6.631 -8.816 1.00 24.96 111 ALA A N 1
ATOM 879 C CA . ALA A 1 111 ? -30.784 -5.781 -9.384 1.00 24.48 111 ALA A CA 1
ATOM 880 C C . ALA A 1 111 ? -30.357 -5.124 -10.695 1.00 24.41 111 ALA A C 1
ATOM 881 O O . ALA A 1 111 ? -29.170 -4.840 -10.887 1.00 24.13 111 ALA A O 1
ATOM 883 N N . VAL A 1 112 ? -31.338 -4.914 -11.563 1.00 24.87 112 VAL A N 1
ATOM 884 C CA . VAL A 1 112 ? -31.183 -4.247 -12.869 1.00 24.88 112 VAL A CA 1
ATOM 885 C C . VAL A 1 112 ? -31.477 -2.756 -12.685 1.00 24.27 112 VAL A C 1
ATOM 886 O O . VAL A 1 112 ? -32.586 -2.375 -12.199 1.00 23.81 112 VAL A O 1
ATOM 890 N N . GLU A 1 113 ? -30.517 -1.967 -13.119 1.00 23.27 113 GLU A N 1
ATOM 891 C CA . GLU A 1 113 ? -30.488 -0.487 -13.063 1.00 24.45 113 GLU A CA 1
ATOM 892 C C . GLU A 1 113 ? -30.440 0.072 -14.488 1.00 25.32 113 GLU A C 1
ATOM 893 O O . GLU A 1 113 ? -29.585 -0.393 -15.313 1.00 26.08 113 GLU A O 1
ATOM 899 N N . ALA A 1 114 ? -31.269 1.068 -14.775 1.00 24.74 114 ALA A N 1
ATOM 900 C CA . ALA A 1 114 ? -31.139 1.910 -15.985 1.00 22.80 114 ALA A CA 1
ATOM 901 C C . ALA A 1 114 ? -31.520 3.337 -15.622 1.00 21.51 114 ALA A C 1
ATOM 902 O O . ALA A 1 114 ? -32.308 3.518 -14.669 1.00 20.72 114 ALA A O 1
ATOM 904 N N . LEU A 1 115 ? -30.891 4.299 -16.306 1.00 19.83 115 LEU A N 1
ATOM 905 C CA . LEU A 1 115 ? -31.215 5.737 -16.208 1.00 20.35 115 LEU A CA 1
ATOM 906 C C . LEU A 1 115 ? -32.577 5.985 -16.840 1.00 20.94 115 LEU A C 1
ATOM 907 O O . LEU A 1 115 ? -32.950 5.285 -17.833 1.00 22.97 115 LEU A O 1
ATOM 912 N N . SER A 1 116 ? -33.323 6.908 -16.233 1.00 19.77 116 SER A N 1
ATOM 913 C CA . SER A 1 116 ? -34.592 7.460 -16.755 1.00 20.72 116 SER A CA 1
ATOM 914 C C . SER A 1 116 ? -34.506 8.974 -16.724 1.00 20.08 116 SER A C 1
ATOM 915 O O . SER A 1 116 ? -33.618 9.511 -16.079 1.00 19.49 116 SER A O 1
ATOM 918 N N . LEU A 1 117 ? -35.380 9.618 -17.486 1.00 21.57 117 LEU A N 1
ATOM 919 C CA . LEU A 1 117 ? -35.657 11.051 -17.332 1.00 21.82 117 LEU A CA 1
ATOM 920 C C . LEU A 1 117 ? -36.573 11.186 -16.110 1.00 22.07 117 LEU A C 1
ATOM 921 O O . LEU A 1 117 ? -37.596 10.477 -16.018 1.00 23.68 117 LEU A O 1
ATOM 926 N N . ILE A 1 118 ? -36.187 12.046 -15.183 1.00 20.68 118 ILE A N 1
ATOM 927 C CA . ILE A 1 118 ? -37.014 12.407 -14.015 1.00 21.01 118 ILE A CA 1
ATOM 928 C C . ILE A 1 118 ? -37.387 13.876 -14.205 1.00 20.65 118 ILE A C 1
ATOM 929 O O . ILE A 1 118 ? -36.477 14.672 -14.427 1.00 19.97 118 ILE A O 1
ATOM 934 N N . TYR A 1 119 ? -38.663 14.211 -14.102 1.00 22.01 119 TYR A N 1
ATOM 935 C CA . TYR A 1 119 ? -39.160 15.585 -14.344 1.00 22.99 119 TYR A CA 1
ATOM 936 C C . TYR A 1 119 ? -40.087 16.027 -13.210 1.00 23.52 119 TYR A C 1
ATOM 937 O O . TYR A 1 119 ? -40.752 15.197 -12.549 1.00 24.11 119 TYR A O 1
ATOM 946 N N . ASN A 1 120 ? -40.044 17.325 -12.950 1.00 23.32 120 ASN A N 1
ATOM 947 C CA . ASN A 1 120 ? -40.851 18.044 -11.945 1.00 24.02 120 ASN A CA 1
ATOM 948 C C . ASN A 1 120 ? -42.193 18.379 -12.620 1.00 26.02 120 ASN A C 1
ATOM 949 O O . ASN A 1 120 ? -42.211 19.228 -13.538 1.00 25.37 120 ASN A O 1
ATOM 954 N N . LYS A 1 121 ? -43.249 17.654 -12.241 1.00 28.03 121 LYS A N 1
ATOM 955 C CA . LYS A 1 121 ? -44.592 17.722 -12.888 1.00 31.99 121 LYS A CA 1
ATOM 956 C C . LYS A 1 121 ? -45.264 19.070 -12.607 1.00 32.90 121 LYS A C 1
ATOM 957 O O . LYS A 1 121 ? -46.188 19.450 -13.376 1.00 32.48 121 LYS A O 1
ATOM 963 N N . ASP A 1 122 ? -44.837 19.769 -11.553 1.00 32.06 122 ASP A N 1
ATOM 964 C CA . ASP A 1 122 ? -45.360 21.118 -11.224 1.00 33.59 122 ASP A CA 1
ATOM 965 C C . ASP A 1 122 ? -44.716 22.132 -12.163 1.00 34.30 122 ASP A C 1
ATOM 966 O O . ASP A 1 122 ? -45.477 22.944 -12.722 1.00 37.71 122 ASP A O 1
ATOM 971 N N . LEU A 1 123 ? -43.389 22.085 -12.349 1.00 32.42 123 LEU A N 1
ATOM 972 C CA . LEU A 1 123 ? -42.661 23.012 -13.255 1.00 33.28 123 LEU A CA 1
ATOM 973 C C . LEU A 1 123 ? -43.021 22.718 -14.708 1.00 33.90 123 LEU A C 1
ATOM 974 O O . LEU A 1 123 ? -43.140 23.674 -15.482 1.00 33.60 123 LEU A O 1
ATOM 979 N N . LEU A 1 124 ? -43.136 21.440 -15.049 1.00 33.49 124 LEU A N 1
ATOM 980 C CA . LEU A 1 124 ? -43.184 20.953 -16.443 1.00 35.77 124 LEU A CA 1
ATOM 981 C C . LEU A 1 124 ? -44.278 19.900 -16.544 1.00 37.96 124 LEU A C 1
ATOM 982 O O . LEU A 1 124 ? -44.006 18.726 -16.365 1.00 38.82 124 LEU A O 1
ATOM 987 N N . PRO A 1 125 ? -45.552 20.290 -16.773 1.00 41.50 125 PRO A N 1
ATOM 988 C CA . PRO A 1 125 ? -46.667 19.340 -16.865 1.00 43.19 125 PRO A CA 1
ATOM 989 C C . PRO A 1 125 ? -46.471 18.113 -17.773 1.00 42.75 125 PRO A C 1
ATOM 990 O O . PRO A 1 125 ? -46.825 17.029 -17.356 1.00 42.68 125 PRO A O 1
ATOM 994 N N . ASN A 1 126 ? -45.894 18.268 -18.961 1.00 42.25 126 ASN A N 1
ATOM 995 C CA . ASN A 1 126 ? -45.550 17.089 -19.804 1.00 41.81 126 ASN A CA 1
ATOM 996 C C . ASN A 1 126 ? -44.052 17.098 -20.070 1.00 38.32 126 ASN A C 1
ATOM 997 O O . ASN A 1 126 ? -43.506 18.132 -20.411 1.00 37.23 126 ASN A O 1
ATOM 1002 N N . PRO A 1 127 ? -43.350 15.948 -19.969 1.00 37.34 127 PRO A N 1
ATOM 1003 C CA . PRO A 1 127 ? -41.919 15.904 -20.279 1.00 35.35 127 PRO A CA 1
ATOM 1004 C C . PRO A 1 127 ? -41.678 16.093 -21.777 1.00 35.76 127 PRO A C 1
ATOM 1005 O O . PRO A 1 127 ? -42.570 15.810 -22.579 1.00 35.16 127 PRO A O 1
ATOM 1009 N N . PRO A 1 128 ? -40.476 16.549 -22.213 1.00 34.62 128 PRO A N 1
ATOM 1010 C CA . PRO A 1 128 ? -40.158 16.630 -23.636 1.00 34.33 128 PRO A CA 1
ATOM 1011 C C . PRO A 1 128 ? -39.902 15.239 -24.221 1.00 33.87 128 PRO A C 1
ATOM 1012 O O . PRO A 1 128 ? -39.247 14.414 -23.571 1.00 33.92 128 PRO A O 1
ATOM 1016 N N . LYS A 1 129 ? -40.416 14.995 -25.424 1.00 34.59 129 LYS A N 1
ATOM 1017 C CA . LYS A 1 129 ? -40.200 13.708 -26.129 1.00 35.81 129 LYS A CA 1
ATOM 1018 C C . LYS A 1 129 ? -38.791 13.695 -26.745 1.00 32.79 129 LYS A C 1
ATOM 1019 O O . LYS A 1 129 ? -38.285 12.587 -26.995 1.00 33.20 129 LYS A O 1
ATOM 1025 N N . THR A 1 130 ? -38.211 14.862 -27.030 1.00 31.00 130 THR A N 1
ATOM 1026 C CA . THR A 1 130 ? -36.940 14.982 -27.807 1.00 30.18 130 THR A CA 1
ATOM 1027 C C . THR A 1 130 ? -35.902 15.808 -27.047 1.00 27.98 130 THR A C 1
ATOM 1028 O O . THR A 1 130 ? -36.270 16.775 -26.377 1.00 27.72 130 THR A O 1
ATOM 1032 N N . TRP A 1 131 ? -34.624 15.474 -27.229 1.00 26.72 131 TRP A N 1
ATOM 1033 C CA . TRP A 1 131 ? -33.470 16.285 -26.773 1.00 26.25 131 TRP A CA 1
ATOM 1034 C C . TRP A 1 131 ? -33.514 17.646 -27.470 1.00 27.49 131 TRP A C 1
ATOM 1035 O O . TRP A 1 131 ? -33.261 18.661 -26.831 1.00 26.64 131 TRP A O 1
ATOM 1046 N N . GLU A 1 132 ? -33.868 17.654 -28.754 1.00 29.68 132 GLU A N 1
ATOM 1047 C CA . GLU A 1 132 ? -33.777 18.853 -29.616 1.00 31.86 132 GLU A CA 1
ATOM 1048 C C . GLU A 1 132 ? -34.665 19.978 -29.057 1.00 32.62 132 GLU A C 1
ATOM 1049 O O . GLU A 1 132 ? -34.352 21.142 -29.332 1.00 33.76 132 GLU A O 1
ATOM 1055 N N . GLU A 1 133 ? -35.740 19.665 -28.333 1.00 33.32 133 GLU A N 1
ATOM 1056 C CA . GLU A 1 133 ? -36.699 20.689 -27.853 1.00 35.34 133 GLU A CA 1
ATOM 1057 C C . GLU A 1 133 ? -36.252 21.230 -26.492 1.00 33.40 133 GLU A C 1
ATOM 1058 O O . GLU A 1 133 ? -36.888 22.170 -26.005 1.00 34.32 133 GLU A O 1
ATOM 1064 N N . ILE A 1 134 ? -35.151 20.732 -25.929 1.00 30.97 134 ILE A N 1
ATOM 1065 C CA . ILE A 1 134 ? -34.767 21.132 -24.545 1.00 30.44 134 ILE A CA 1
ATOM 1066 C C . ILE A 1 134 ? -34.235 22.565 -24.537 1.00 30.31 134 ILE A C 1
ATOM 1067 O O . ILE A 1 134 ? -34.582 23.302 -23.622 1.00 29.65 134 ILE A O 1
ATOM 1072 N N . PRO A 1 135 ? -33.423 23.033 -25.524 1.00 31.62 135 PRO A N 1
ATOM 1073 C CA . PRO A 1 135 ? -32.982 24.425 -25.533 1.00 32.71 135 PRO A CA 1
ATOM 1074 C C . PRO A 1 135 ? -34.140 25.427 -25.421 1.00 34.21 135 PRO A C 1
ATOM 1075 O O . PRO A 1 135 ? -34.030 26.366 -24.638 1.00 34.90 135 PRO A O 1
ATOM 1079 N N . ALA A 1 136 ? -35.211 25.243 -26.198 1.00 35.15 136 ALA A N 1
ATOM 1080 C CA . ALA A 1 136 ? -36.351 26.201 -26.230 1.00 36.80 136 ALA A CA 1
ATOM 1081 C C . ALA A 1 136 ? -37.022 26.213 -24.859 1.00 36.34 136 ALA A C 1
ATOM 1082 O O . ALA A 1 136 ? -37.399 27.301 -24.372 1.00 37.37 136 ALA A O 1
ATOM 1084 N N . LEU A 1 137 ? -37.148 25.028 -24.265 1.00 35.41 137 LEU A N 1
ATOM 1085 C CA . LEU A 1 137 ? -37.759 24.813 -22.933 1.00 35.20 137 LEU A CA 1
ATOM 1086 C C . LEU A 1 137 ? -36.918 25.543 -21.866 1.00 33.04 137 LEU A C 1
ATOM 1087 O O . LEU A 1 137 ? -37.507 26.206 -20.992 1.00 32.86 137 LEU A O 1
ATOM 1092 N N . ASP A 1 138 ? -35.585 25.488 -21.973 1.00 31.36 138 ASP A N 1
ATOM 1093 C CA . ASP A 1 138 ? -34.637 26.165 -21.045 1.00 30.31 138 ASP A CA 1
ATOM 1094 C C . ASP A 1 138 ? -34.777 27.684 -21.168 1.00 32.12 138 ASP A C 1
ATOM 1095 O O . ASP A 1 138 ? -34.734 28.390 -20.131 1.00 31.21 138 ASP A O 1
ATOM 1100 N N . LYS A 1 139 ? -34.929 28.193 -22.386 1.00 34.74 139 LYS A N 1
ATOM 1101 C CA . LYS A 1 139 ? -35.107 29.645 -22.584 1.00 37.34 139 LYS A CA 1
ATOM 1102 C C . LYS A 1 139 ? -36.375 30.117 -21.840 1.00 38.14 139 LYS A C 1
ATOM 1103 O O . LYS A 1 139 ? -36.331 31.186 -21.181 1.00 37.80 139 LYS A O 1
ATOM 1109 N N . GLU A 1 140 ? -37.463 29.349 -21.917 1.00 38.27 140 GLU A N 1
ATOM 1110 C CA . GLU A 1 140 ? -38.737 29.684 -21.225 1.00 40.23 140 GLU A CA 1
ATOM 1111 C C . GLU A 1 140 ? -38.469 29.694 -19.713 1.00 37.91 140 GLU A C 1
ATOM 1112 O O . GLU A 1 140 ? -38.888 30.642 -19.032 1.00 38.01 140 GLU A O 1
ATOM 1118 N N . LEU A 1 141 ? -37.805 28.650 -19.208 1.00 34.72 141 LEU A N 1
ATOM 1119 C CA . LEU A 1 141 ? -37.628 28.460 -17.748 1.00 32.93 141 LEU A CA 1
ATOM 1120 C C . LEU A 1 141 ? -36.639 29.497 -17.199 1.00 32.58 141 LEU A C 1
ATOM 1121 O O . LEU A 1 141 ? -36.847 29.952 -16.044 1.00 31.53 141 LEU A O 1
ATOM 1126 N N . LYS A 1 142 ? -35.635 29.899 -17.984 1.00 33.08 142 LYS A N 1
ATOM 1127 C CA . LYS A 1 142 ? -34.624 30.907 -17.545 1.00 34.35 142 LYS A CA 1
ATOM 1128 C C . LYS A 1 142 ? -35.315 32.244 -17.227 1.00 36.68 142 LYS A C 1
ATOM 1129 O O . LYS A 1 142 ? -34.852 32.944 -16.309 1.00 37.65 142 LYS A O 1
ATOM 1135 N N . ALA A 1 143 ? -36.414 32.576 -17.912 1.00 39.67 143 ALA A N 1
ATOM 1136 C CA . ALA A 1 143 ? -37.163 33.838 -17.717 1.00 41.45 143 ALA A CA 1
ATOM 1137 C C . ALA A 1 143 ? -37.836 33.832 -16.340 1.00 42.22 143 ALA A C 1
ATOM 1138 O O . ALA A 1 143 ? -38.179 34.920 -15.843 1.00 43.29 143 ALA A O 1
ATOM 1140 N N . LYS A 1 144 ? -38.056 32.641 -15.778 1.00 40.50 144 LYS A N 1
ATOM 1141 C CA . LYS A 1 144 ? -38.699 32.416 -14.461 1.00 41.48 144 LYS A CA 1
ATOM 1142 C C . LYS A 1 144 ? -37.646 32.040 -13.413 1.00 39.24 144 LYS A C 1
ATOM 1143 O O . LYS A 1 144 ? -38.059 31.591 -12.356 1.00 38.67 144 LYS A O 1
ATOM 1149 N N . GLY A 1 145 ? -36.349 32.175 -13.717 1.00 38.29 145 GLY A N 1
ATOM 1150 C CA . GLY A 1 145 ? -35.233 31.923 -12.781 1.00 36.84 145 GLY A CA 1
ATOM 1151 C C . GLY A 1 145 ? -34.956 30.438 -12.575 1.00 35.39 145 GLY A C 1
ATOM 1152 O O . GLY A 1 145 ? -34.452 30.076 -11.506 1.00 35.43 145 GLY A O 1
ATOM 1153 N N . LYS A 1 146 ? -35.284 29.594 -13.555 1.00 33.75 146 LYS A N 1
ATOM 1154 C CA . LYS A 1 146 ? -35.130 28.119 -13.454 1.00 31.91 146 LYS A CA 1
ATOM 1155 C C . LYS A 1 146 ? -34.341 27.636 -14.672 1.00 29.69 146 LYS A C 1
ATOM 1156 O O . LYS A 1 146 ? -33.966 28.451 -15.522 1.00 31.49 146 LYS A O 1
ATOM 1162 N N . SER A 1 147 ? -34.114 26.335 -14.775 1.00 27.47 147 SER A N 1
ATOM 1163 C CA . SER A 1 147 ? -33.444 25.740 -15.940 1.00 25.81 147 SER A CA 1
ATOM 1164 C C . SER A 1 147 ? -34.220 24.499 -16.339 1.00 25.58 147 SER A C 1
ATOM 1165 O O . SER A 1 147 ? -34.946 23.956 -15.474 1.00 24.94 147 SER A O 1
ATOM 1168 N N . ALA A 1 148 ? -33.993 24.014 -17.558 1.00 24.80 148 ALA A N 1
ATOM 1169 C CA . ALA A 1 148 ? -34.654 22.798 -18.069 1.00 24.16 148 ALA A CA 1
ATOM 1170 C C . ALA A 1 148 ? -34.034 21.544 -17.461 1.00 22.42 148 ALA A C 1
ATOM 1171 O O . ALA A 1 148 ? -34.796 20.692 -17.019 1.00 20.40 148 ALA A O 1
ATOM 1173 N N . LEU A 1 149 ? -32.703 21.404 -17.498 1.00 22.34 149 LEU A N 1
ATOM 1174 C CA . LEU A 1 149 ? -32.081 20.085 -17.286 1.00 21.63 149 LEU A CA 1
ATOM 1175 C C . LEU A 1 149 ? -30.732 20.226 -16.589 1.00 21.43 149 LEU A C 1
ATOM 1176 O O . LEU A 1 149 ? -29.895 21.007 -17.058 1.00 21.28 149 LEU A O 1
ATOM 1181 N N . MET A 1 150 ? -30.527 19.420 -15.559 1.00 20.80 150 MET A N 1
ATOM 1182 C CA . MET A 1 150 ? -29.200 19.268 -14.896 1.00 21.15 150 MET A CA 1
ATOM 1183 C C . MET A 1 150 ? -28.995 17.800 -14.549 1.00 19.40 150 MET A C 1
ATOM 1184 O O . MET A 1 150 ? -29.896 17.179 -13.950 1.00 19.70 150 MET A O 1
ATOM 1189 N N . PHE A 1 151 ? -27.841 17.273 -14.947 1.00 18.26 151 PHE A N 1
ATOM 1190 C CA . PHE A 1 151 ? -27.406 15.908 -14.608 1.00 18.30 151 PHE A CA 1
ATOM 1191 C C . PHE A 1 151 ? -25.881 15.868 -14.549 1.00 17.01 151 PHE A C 1
ATOM 1192 O O . PHE A 1 151 ? -25.193 16.798 -14.993 1.00 17.41 151 PHE A O 1
ATOM 1200 N N . ASN A 1 152 ? -25.374 14.790 -13.976 1.00 16.45 152 ASN A N 1
ATOM 1201 C CA . ASN A 1 152 ? -23.932 14.613 -13.689 1.00 16.57 152 ASN A CA 1
ATOM 1202 C C . ASN A 1 152 ? -23.149 14.617 -15.008 1.00 17.57 152 ASN A C 1
ATOM 1203 O O . ASN A 1 152 ? -23.311 13.699 -15.775 1.00 17.16 152 ASN A O 1
ATOM 1208 N N . LEU A 1 153 ? -22.313 15.619 -15.250 1.00 18.99 153 LEU A N 1
ATOM 1209 C CA . LEU A 1 153 ? -21.447 15.657 -16.468 1.00 19.95 153 LEU A CA 1
ATOM 1210 C C . LEU A 1 153 ? -20.018 15.175 -16.185 1.00 20.37 153 LEU A C 1
ATOM 1211 O O . LEU A 1 153 ? -19.159 15.291 -17.100 1.00 21.89 153 LEU A O 1
ATOM 1216 N N . GLN A 1 154 ? -19.746 14.611 -15.007 1.00 19.57 154 GLN A N 1
ATOM 1217 C CA . GLN A 1 154 ? -18.386 14.165 -14.633 1.00 20.75 154 GLN A CA 1
ATOM 1218 C C . GLN A 1 154 ? -18.245 12.654 -14.836 1.00 20.85 154 GLN A C 1
ATOM 1219 O O . GLN A 1 154 ? -17.090 12.190 -14.887 1.00 21.62 154 GLN A O 1
ATOM 1225 N N . GLU A 1 155 ? -19.362 11.925 -14.885 1.00 20.10 155 GLU A N 1
ATOM 1226 C CA . GLU A 1 155 ? -19.373 10.459 -15.078 1.00 19.40 155 GLU A CA 1
ATOM 1227 C C . GLU A 1 155 ? -20.017 10.183 -16.420 1.00 18.89 155 GLU A C 1
ATOM 1228 O O . GLU A 1 155 ? -21.181 10.543 -16.656 1.00 17.90 155 GLU A O 1
ATOM 1234 N N . PRO A 1 156 ? -19.285 9.517 -17.341 1.00 17.38 156 PRO A N 1
ATOM 1235 C CA . PRO A 1 156 ? -19.794 9.304 -18.687 1.00 17.80 156 PRO A CA 1
ATOM 1236 C C . PRO A 1 156 ? -21.035 8.416 -18.755 1.00 18.17 156 PRO A C 1
ATOM 1237 O O . PRO A 1 156 ? -21.760 8.472 -19.741 1.00 17.84 156 PRO A O 1
ATOM 1241 N N . TYR A 1 157 ? -21.292 7.632 -17.701 1.00 18.25 157 TYR A N 1
ATOM 1242 C CA . TYR A 1 157 ? -22.530 6.840 -17.579 1.00 17.95 157 TYR A CA 1
ATOM 1243 C C . TYR A 1 157 ? -23.769 7.680 -17.938 1.00 17.29 157 TYR A C 1
ATOM 1244 O O . TYR A 1 157 ? -24.720 7.129 -18.554 1.00 16.30 157 TYR A O 1
ATOM 1253 N N . PHE A 1 158 ? -23.804 8.941 -17.507 1.00 16.88 158 PHE A N 1
ATOM 1254 C CA . PHE A 1 158 ? -25.005 9.804 -17.645 1.00 17.15 158 PHE A CA 1
ATOM 1255 C C . PHE A 1 158 ? -25.120 10.408 -19.049 1.00 17.63 158 PHE A C 1
ATOM 1256 O O . PHE A 1 158 ? -26.249 10.777 -19.428 1.00 18.40 158 PHE A O 1
ATOM 1264 N N . THR A 1 159 ? -24.011 10.513 -19.798 1.00 17.71 159 THR A N 1
ATOM 1265 C CA A THR A 1 159 ? -23.998 11.100 -21.161 0.50 18.90 159 THR A CA 1
ATOM 1266 C CA B THR A 1 159 ? -23.995 11.105 -21.164 0.50 18.34 159 THR A CA 1
ATOM 1267 C C . THR A 1 159 ? -24.096 9.998 -22.219 1.00 19.34 159 THR A C 1
ATOM 1268 O O . THR A 1 159 ? -24.526 10.292 -23.313 1.00 20.02 159 THR A O 1
ATOM 1275 N N . TRP A 1 160 ? -23.714 8.777 -21.870 1.00 19.54 160 TRP A N 1
ATOM 1276 C CA . TRP A 1 160 ? -23.701 7.612 -22.788 1.00 20.20 160 TRP A CA 1
ATOM 1277 C C . TRP A 1 160 ? -25.043 7.421 -23.493 1.00 21.13 160 TRP A C 1
ATOM 1278 O O . TRP A 1 160 ? -25.059 7.152 -24.706 1.00 21.21 160 TRP A O 1
ATOM 1289 N N . PRO A 1 161 ? -26.215 7.569 -22.822 1.00 21.11 161 PRO A N 1
ATOM 1290 C CA . PRO A 1 161 ? -27.485 7.366 -23.519 1.00 21.45 161 PRO A CA 1
ATOM 1291 C C . PRO A 1 161 ? -27.627 8.242 -24.790 1.00 22.01 161 PRO A C 1
ATOM 1292 O O . PRO A 1 161 ? -28.162 7.781 -25.791 1.00 22.08 161 PRO A O 1
ATOM 1296 N N . LEU A 1 162 ? -27.196 9.498 -24.716 1.00 21.22 162 LEU A N 1
ATOM 1297 C CA . LEU A 1 162 ? -27.223 10.454 -25.854 1.00 21.92 162 LEU A CA 1
ATOM 1298 C C . LEU A 1 162 ? -26.127 10.094 -26.856 1.00 22.08 162 LEU A C 1
ATOM 1299 O O . LEU A 1 162 ? -26.387 10.144 -28.053 1.00 22.63 162 LEU A O 1
ATOM 1304 N N . ILE A 1 163 ? -24.930 9.743 -26.399 1.00 21.30 163 ILE A N 1
ATOM 1305 C CA . ILE A 1 163 ? -23.816 9.377 -27.318 1.00 22.03 163 ILE A CA 1
ATOM 1306 C C . ILE A 1 163 ? -24.208 8.134 -28.131 1.00 22.16 163 ILE A C 1
ATOM 1307 O O . ILE A 1 163 ? -23.881 8.087 -29.316 1.00 22.32 163 ILE A O 1
ATOM 1312 N N . ALA A 1 164 ? -24.882 7.160 -27.527 1.00 22.18 164 ALA A N 1
ATOM 1313 C CA . ALA A 1 164 ? -25.227 5.864 -28.165 1.00 22.81 164 ALA A CA 1
ATOM 1314 C C . ALA A 1 164 ? -26.411 6.009 -29.131 1.00 24.19 164 ALA A C 1
ATOM 1315 O O . ALA A 1 164 ? -26.486 5.202 -30.069 1.00 26.11 164 ALA A O 1
ATOM 1317 N N . ALA A 1 165 ? -27.296 6.978 -28.908 1.00 24.73 165 ALA A N 1
ATOM 1318 C CA . ALA A 1 165 ? -28.608 7.100 -29.587 1.00 25.67 165 ALA A CA 1
ATOM 1319 C C . ALA A 1 165 ? -28.437 6.980 -31.101 1.00 27.10 165 ALA A C 1
ATOM 1320 O O . ALA A 1 165 ? -29.162 6.190 -31.716 1.00 27.84 165 ALA A O 1
ATOM 1322 N N . ASP A 1 166 ? -27.518 7.752 -31.685 1.00 26.80 166 ASP A N 1
ATOM 1323 C CA . ASP A 1 166 ? -27.385 7.851 -33.157 1.00 28.33 166 ASP A CA 1
ATOM 1324 C C . ASP A 1 166 ? -26.271 6.911 -33.633 1.00 27.57 166 ASP A C 1
ATOM 1325 O O . ASP A 1 166 ? -25.965 6.959 -34.821 1.00 27.12 166 ASP A O 1
ATOM 1330 N N . GLY A 1 167 ? -25.677 6.067 -32.783 1.00 26.67 167 GLY A N 1
ATOM 1331 C CA . GLY A 1 167 ? -24.749 5.040 -33.321 1.00 27.06 167 GLY A CA 1
ATOM 1332 C C . GLY A 1 167 ? -23.492 4.780 -32.508 1.00 26.14 167 GLY A C 1
ATOM 1333 O O . GLY A 1 167 ? -22.728 3.868 -32.920 1.00 25.39 167 GLY A O 1
ATOM 1334 N N . GLY A 1 168 ? -23.268 5.510 -31.410 1.00 24.50 168 GLY A N 1
ATOM 1335 C CA . GLY A 1 168 ? -22.171 5.188 -30.485 1.00 24.05 168 GLY A CA 1
ATOM 1336 C C . GLY A 1 168 ? -22.334 3.774 -29.942 1.00 24.26 168 GLY A C 1
ATOM 1337 O O . GLY A 1 168 ? -23.481 3.364 -29.666 1.00 23.84 168 GLY A O 1
ATOM 1338 N N . TYR A 1 169 ? -21.229 3.051 -29.764 1.00 23.85 169 TYR A N 1
ATOM 1339 C CA . TYR A 1 169 ? -21.263 1.749 -29.060 1.00 23.74 169 TYR A CA 1
ATOM 1340 C C . TYR A 1 169 ? -19.893 1.506 -28.433 1.00 23.65 169 TYR A C 1
ATOM 1341 O O . TYR A 1 169 ? -18.895 2.174 -28.777 1.00 22.36 169 TYR A O 1
ATOM 1350 N N . ALA A 1 170 ? -19.846 0.570 -27.503 1.00 23.78 170 ALA A N 1
ATOM 1351 C CA . ALA A 1 170 ? -18.575 0.147 -26.883 1.00 24.40 170 ALA A CA 1
ATOM 1352 C C . ALA A 1 170 ? -17.934 -0.874 -27.829 1.00 26.00 170 ALA A C 1
ATOM 1353 O O . ALA A 1 170 ? -17.093 -0.499 -28.651 1.00 25.17 170 ALA A O 1
ATOM 1355 N N . PHE A 1 171 ? -18.365 -2.126 -27.744 1.00 28.33 171 PHE A N 1
ATOM 1356 C CA . PHE A 1 171 ? -17.740 -3.243 -28.479 1.00 30.63 171 PHE A CA 1
ATOM 1357 C C . PHE A 1 171 ? -18.801 -3.969 -29.286 1.00 34.03 171 PHE A C 1
ATOM 1358 O O . PHE A 1 171 ? -19.898 -4.136 -28.752 1.00 34.51 171 PHE A O 1
ATOM 1366 N N . LYS A 1 172 ? -18.441 -4.386 -30.499 1.00 38.22 172 LYS A N 1
ATOM 1367 C CA . LYS A 1 172 ? -19.309 -5.239 -31.335 1.00 43.10 172 LYS A CA 1
ATOM 1368 C C . LYS A 1 172 ? -19.453 -6.586 -30.615 1.00 41.95 172 LYS A C 1
ATOM 1369 O O . LYS A 1 172 ? -18.414 -7.231 -30.382 1.00 40.50 172 LYS A O 1
ATOM 1375 N N . TYR A 1 173 ? -20.686 -6.926 -30.264 1.00 39.97 173 TYR A N 1
ATOM 1376 C CA . TYR A 1 173 ? -21.127 -8.196 -29.655 1.00 43.71 173 TYR A CA 1
ATOM 1377 C C . TYR A 1 173 ? -21.953 -8.977 -30.680 1.00 44.84 173 TYR A C 1
ATOM 1378 O O . TYR A 1 173 ? -23.048 -8.518 -31.030 1.00 47.14 173 TYR A O 1
ATOM 1387 N N . GLU A 1 174 ? -21.445 -10.104 -31.172 1.00 43.42 174 GLU A N 1
ATOM 1388 C CA . GLU A 1 174 ? -22.168 -10.950 -32.143 1.00 44.72 174 GLU A CA 1
ATOM 1389 C C . GLU A 1 174 ? -21.826 -12.411 -31.840 1.00 43.83 174 GLU A C 1
ATOM 1390 O O . GLU A 1 174 ? -20.696 -12.688 -31.403 1.00 41.23 174 GLU A O 1
ATOM 1396 N N . ASN A 1 175 ? -22.793 -13.301 -32.033 1.00 44.69 175 ASN A N 1
ATOM 1397 C CA . ASN A 1 175 ? -22.553 -14.760 -31.972 1.00 46.44 175 ASN A CA 1
ATOM 1398 C C . ASN A 1 175 ? -21.956 -15.063 -30.587 1.00 42.91 175 ASN A C 1
ATOM 1399 O O . ASN A 1 175 ? -21.126 -15.963 -30.462 1.00 44.43 175 ASN A O 1
ATOM 1404 N N . GLY A 1 176 ? -22.326 -14.297 -29.574 1.00 40.11 176 GLY A N 1
ATOM 1405 C CA . GLY A 1 176 ? -21.928 -14.546 -28.178 1.00 38.72 176 GLY A CA 1
ATOM 1406 C C . GLY A 1 176 ? -20.542 -14.028 -27.809 1.00 37.15 176 GLY A C 1
ATOM 1407 O O . GLY A 1 176 ? -20.133 -14.291 -26.665 1.00 36.53 176 GLY A O 1
ATOM 1408 N N . LYS A 1 177 ? -19.845 -13.292 -28.690 1.00 35.37 177 LYS A N 1
ATOM 1409 C CA . LYS A 1 177 ? -18.447 -12.864 -28.418 1.00 33.77 177 LYS A CA 1
ATOM 1410 C C . LYS A 1 177 ? -18.296 -11.368 -28.656 1.00 31.55 177 LYS A C 1
ATOM 1411 O O . LYS A 1 177 ? -18.934 -10.845 -29.564 1.00 31.44 177 LYS A O 1
ATOM 1417 N N . TYR A 1 178 ? -17.405 -10.738 -27.906 1.00 29.60 178 TYR A N 1
ATOM 1418 C CA . TYR A 1 178 ? -17.006 -9.332 -28.123 1.00 28.53 178 TYR A CA 1
ATOM 1419 C C . TYR A 1 178 ? -15.728 -9.286 -28.975 1.00 28.28 178 TYR A C 1
ATOM 1420 O O . TYR A 1 178 ? -14.790 -9.991 -28.672 1.00 27.46 178 TYR A O 1
ATOM 1429 N N . ASP A 1 179 ? -15.723 -8.450 -30.009 1.00 28.12 179 ASP A N 1
ATOM 1430 C CA . ASP A 1 179 ? -14.520 -8.076 -30.789 1.00 28.13 179 ASP A CA 1
ATOM 1431 C C . ASP A 1 179 ? -14.000 -6.741 -30.270 1.00 26.93 179 ASP A C 1
ATOM 1432 O O . ASP A 1 179 ? -14.576 -5.695 -30.636 1.00 27.01 179 ASP A O 1
ATOM 1437 N N . ILE A 1 180 ? -12.959 -6.746 -29.456 1.00 26.38 180 ILE A N 1
ATOM 1438 C CA . ILE A 1 180 ? -12.445 -5.488 -28.855 1.00 26.48 180 ILE A CA 1
ATOM 1439 C C . ILE A 1 180 ? -11.642 -4.677 -29.879 1.00 26.69 180 ILE A C 1
ATOM 1440 O O . ILE A 1 180 ? -11.191 -3.591 -29.507 1.00 26.67 180 ILE A O 1
ATOM 1445 N N . LYS A 1 181 ? -11.461 -5.153 -31.105 1.00 28.00 181 LYS A N 1
ATOM 1446 C CA . LYS A 1 181 ? -10.862 -4.336 -32.194 1.00 29.12 181 LYS A CA 1
ATOM 1447 C C . LYS A 1 181 ? -11.957 -3.568 -32.940 1.00 28.54 181 LYS A C 1
ATOM 1448 O O . LYS A 1 181 ? -11.597 -2.806 -33.814 1.00 29.33 181 LYS A O 1
ATOM 1454 N N . ASP A 1 182 ? -13.236 -3.755 -32.604 1.00 28.07 182 ASP A N 1
ATOM 1455 C CA . ASP A 1 182 ? -14.367 -3.037 -33.250 1.00 28.44 182 ASP A CA 1
ATOM 1456 C C . ASP A 1 182 ? -15.081 -2.163 -32.217 1.00 26.67 182 ASP A C 1
ATOM 1457 O O . ASP A 1 182 ? -16.035 -2.635 -31.556 1.00 25.52 182 ASP A O 1
ATOM 1462 N N . VAL A 1 183 ? -14.606 -0.930 -32.089 1.00 25.73 183 VAL A N 1
ATOM 1463 C CA . VAL A 1 183 ? -15.043 0.023 -31.034 1.00 25.01 183 VAL A CA 1
ATOM 1464 C C . VAL A 1 183 ? -15.873 1.140 -31.689 1.00 24.27 183 VAL A C 1
ATOM 1465 O O . VAL A 1 183 ? -15.552 1.558 -32.817 1.00 24.64 183 VAL A O 1
ATOM 1469 N N . GLY A 1 184 ? -16.925 1.601 -31.016 1.00 23.12 184 G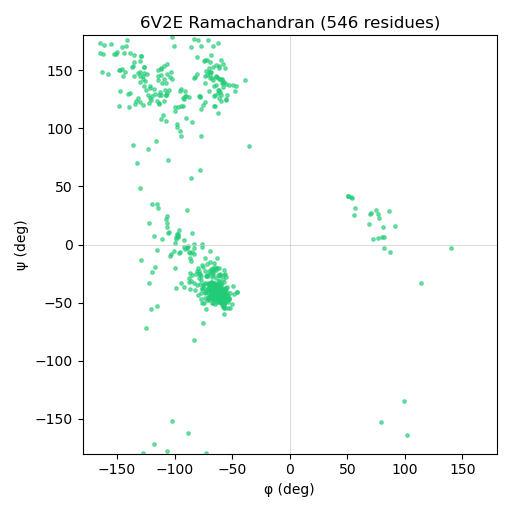LY A N 1
ATOM 1470 C CA . GLY A 1 184 ? -17.863 2.572 -31.608 1.00 23.19 184 GLY A CA 1
ATOM 1471 C C . GLY A 1 184 ? -17.846 3.901 -30.895 1.00 22.80 184 GLY A C 1
ATOM 1472 O O . GLY A 1 184 ? -18.903 4.512 -30.822 1.00 23.29 184 GLY A O 1
ATOM 1473 N N . VAL A 1 185 ? -16.694 4.348 -30.396 1.00 22.87 185 VAL A N 1
ATOM 1474 C CA . VAL A 1 185 ? -16.550 5.658 -29.686 1.00 22.56 185 VAL A CA 1
ATOM 1475 C C . VAL A 1 185 ? -16.291 6.791 -30.697 1.00 24.34 185 VAL A C 1
ATOM 1476 O O . VAL A 1 185 ? -16.796 7.868 -30.473 1.00 24.33 185 VAL A O 1
ATOM 1480 N N . ASP A 1 186 ? -15.501 6.522 -31.743 1.00 26.21 186 ASP A N 1
ATOM 1481 C CA . ASP A 1 186 ? -15.082 7.461 -32.816 1.00 29.30 186 ASP A CA 1
ATOM 1482 C C . ASP A 1 186 ? -15.874 7.107 -34.077 1.00 30.45 186 ASP A C 1
ATOM 1483 O O . ASP A 1 186 ? -15.293 6.378 -34.943 1.00 33.92 186 ASP A O 1
ATOM 1488 N N . ASN A 1 187 ? -17.167 7.417 -34.110 1.00 29.18 187 ASN A N 1
ATOM 1489 C CA . ASN A 1 187 ? -18.022 7.217 -35.311 1.00 29.37 187 ASN A CA 1
ATOM 1490 C C . ASN A 1 187 ? -18.985 8.393 -35.403 1.00 28.93 187 ASN A C 1
ATOM 1491 O O . ASN A 1 187 ? -19.030 9.207 -34.451 1.00 26.36 187 ASN A O 1
ATOM 1496 N N . ALA A 1 188 ? -19.706 8.501 -36.519 1.00 28.98 188 ALA A N 1
ATOM 1497 C CA . ALA A 1 188 ? -20.580 9.668 -36.803 1.00 29.62 188 ALA A CA 1
ATOM 1498 C C . ALA A 1 188 ? -21.680 9.803 -35.728 1.00 28.02 188 ALA A C 1
ATOM 1499 O O . ALA A 1 188 ? -21.975 10.927 -35.343 1.00 27.80 188 ALA A O 1
ATOM 1501 N N . GLY A 1 189 ? -22.217 8.701 -35.204 1.00 27.40 189 GLY A N 1
ATOM 1502 C CA . GLY A 1 189 ? -23.299 8.692 -34.186 1.00 26.68 189 GLY A CA 1
ATOM 1503 C C . GLY A 1 189 ? -22.833 9.241 -32.842 1.00 24.95 189 GLY A C 1
ATOM 1504 O O . GLY A 1 189 ? -23.512 10.124 -32.268 1.00 24.01 189 GLY A O 1
ATOM 1505 N N . ALA A 1 190 ? -21.704 8.735 -32.340 1.00 23.88 190 ALA A N 1
ATOM 1506 C CA . ALA A 1 190 ? -21.075 9.225 -31.100 1.00 22.92 190 ALA A CA 1
ATOM 1507 C C . ALA A 1 190 ? -20.783 10.731 -31.228 1.00 23.43 190 ALA A C 1
ATOM 1508 O O . ALA A 1 190 ? -21.085 11.458 -30.313 1.00 21.36 190 ALA A O 1
ATOM 1510 N N . LYS A 1 191 ? -20.236 11.186 -32.355 1.00 25.51 191 LYS A N 1
ATOM 1511 C CA . LYS A 1 191 ? -19.903 12.613 -32.582 1.00 27.12 191 LYS A CA 1
ATOM 1512 C C . LYS A 1 191 ? -21.166 13.488 -32.574 1.00 26.70 191 LYS A C 1
ATOM 1513 O O . LYS A 1 191 ? -21.135 14.592 -31.990 1.00 25.68 191 LYS A O 1
ATOM 1519 N N . ALA A 1 192 ? -22.230 13.038 -33.230 1.00 26.86 192 ALA A N 1
ATOM 1520 C CA . ALA A 1 192 ? -23.530 13.740 -33.264 1.00 27.49 192 ALA A CA 1
ATOM 1521 C C . ALA A 1 192 ? -24.053 13.957 -31.841 1.00 25.74 192 ALA A C 1
ATOM 1522 O O . ALA A 1 192 ? -24.435 15.094 -31.519 1.00 25.53 192 ALA A O 1
ATOM 1524 N N . GLY A 1 193 ? -24.084 12.901 -31.029 1.00 24.49 193 GLY A N 1
ATOM 1525 C CA . GLY A 1 193 ? -24.565 12.964 -29.632 1.00 22.94 193 GLY A CA 1
ATOM 1526 C C . GLY A 1 193 ? -23.707 13.880 -28.784 1.00 22.42 193 GLY A C 1
ATOM 1527 O O . GLY A 1 193 ? -24.240 14.735 -28.065 1.00 21.65 193 GLY A O 1
ATOM 1528 N N . LEU A 1 194 ? -22.390 13.737 -28.861 1.00 22.03 194 LEU A N 1
ATOM 1529 C CA . LEU A 1 194 ? -21.523 14.536 -27.985 1.00 22.23 194 LEU A CA 1
ATOM 1530 C C . LEU A 1 194 ? -21.553 15.995 -28.454 1.00 22.69 194 LEU A C 1
ATOM 1531 O O . LEU A 1 194 ? -21.513 16.876 -27.591 1.00 22.50 194 LEU A O 1
ATOM 1536 N N . THR A 1 195 ? -21.675 16.257 -29.755 1.00 24.00 195 THR A N 1
ATOM 1537 C CA . THR A 1 195 ? -21.806 17.642 -30.285 1.00 25.11 195 THR A CA 1
ATOM 1538 C C . THR A 1 195 ? -23.070 18.277 -29.691 1.00 24.82 195 THR A C 1
ATOM 1539 O O . THR A 1 195 ? -23.019 19.451 -29.253 1.00 24.90 195 THR A O 1
ATOM 1543 N N . PHE A 1 196 ? -24.186 17.558 -29.682 1.00 25.38 196 PHE A N 1
ATOM 1544 C CA . PHE A 1 196 ? -25.445 18.078 -29.067 1.00 26.13 196 PHE A CA 1
ATOM 1545 C C . PHE A 1 196 ? -25.184 18.467 -27.599 1.00 24.99 196 PHE A C 1
ATOM 1546 O O . PHE A 1 196 ? -25.562 19.578 -27.179 1.00 25.07 196 PHE A O 1
ATOM 1554 N N . LEU A 1 197 ? -24.494 17.617 -26.840 1.00 24.80 197 LEU A N 1
ATOM 1555 C CA . LEU A 1 197 ? -24.186 17.892 -25.418 1.00 24.88 197 LEU A CA 1
ATOM 1556 C C . LEU A 1 197 ? -23.309 19.147 -25.283 1.00 24.21 197 LEU A C 1
ATOM 1557 O O . LEU A 1 197 ? -23.637 20.056 -24.462 1.00 24.04 197 LEU A O 1
ATOM 1562 N N . VAL A 1 198 ? -22.247 19.237 -26.075 1.00 23.79 198 VAL A N 1
ATOM 1563 C CA . VAL A 1 198 ? -21.286 20.376 -26.022 1.00 24.45 198 VAL A CA 1
ATOM 1564 C C . VAL A 1 198 ? -22.041 21.649 -26.417 1.00 25.71 198 VAL A C 1
ATOM 1565 O O . VAL A 1 198 ? -21.785 22.689 -25.787 1.00 26.44 198 VAL A O 1
ATOM 1569 N N . ASP A 1 199 ? -22.938 21.568 -27.403 1.00 26.18 199 ASP A N 1
ATOM 1570 C CA . ASP A 1 199 ? -23.783 22.729 -27.828 1.00 28.22 199 ASP A CA 1
ATOM 1571 C C . ASP A 1 199 ? -24.676 23.195 -26.669 1.00 27.60 199 ASP A C 1
ATOM 1572 O O . ASP A 1 199 ? -24.805 24.440 -26.497 1.00 27.33 199 ASP A O 1
ATOM 1577 N N . LEU A 1 200 ? -25.262 22.262 -25.888 1.00 26.22 200 LEU A N 1
ATOM 1578 C CA . LEU A 1 200 ? -26.109 22.644 -24.737 1.00 26.57 200 LEU A CA 1
ATOM 1579 C C . LEU A 1 200 ? -25.244 23.491 -23.804 1.00 26.86 200 LEU A C 1
ATOM 1580 O O . LEU A 1 200 ? -25.756 24.484 -23.267 1.00 27.41 200 LEU A O 1
ATOM 1585 N N . ILE A 1 201 ? -23.958 23.132 -23.643 1.00 25.91 201 ILE A N 1
ATOM 1586 C CA . ILE A 1 201 ? -23.055 23.828 -22.691 1.00 26.42 201 ILE A CA 1
ATOM 1587 C C . ILE A 1 201 ? -22.657 25.190 -23.263 1.00 27.90 201 ILE A C 1
ATOM 1588 O O . ILE A 1 201 ? -22.735 26.184 -22.523 1.00 27.03 201 ILE A O 1
ATOM 1593 N N . LYS A 1 202 ? -22.190 25.224 -24.508 1.00 28.90 202 LYS A N 1
ATOM 1594 C CA . LYS A 1 202 ? -21.766 26.491 -25.171 1.00 31.01 202 LYS A CA 1
ATOM 1595 C C . LYS A 1 202 ? -22.924 27.496 -25.161 1.00 30.86 202 LYS A C 1
ATOM 1596 O O . LYS A 1 202 ? -22.658 28.689 -24.928 1.00 31.82 202 LYS A O 1
ATOM 1602 N N . ASN A 1 203 ? -24.162 27.020 -25.344 1.00 30.10 203 ASN A N 1
ATOM 1603 C CA . ASN A 1 203 ? -25.404 27.850 -25.346 1.00 31.03 203 ASN A CA 1
ATOM 1604 C C . ASN A 1 203 ? -25.911 28.120 -23.917 1.00 31.03 203 ASN A C 1
ATOM 1605 O O . ASN A 1 203 ? -26.953 28.802 -23.775 1.00 30.71 203 ASN A O 1
ATOM 1610 N N . LYS A 1 204 ? -25.224 27.615 -22.882 1.00 30.70 204 LYS A N 1
ATOM 1611 C CA . LYS A 1 204 ? -25.445 27.927 -21.435 1.00 31.26 204 LYS A CA 1
ATOM 1612 C C . LYS A 1 204 ? -26.770 27.334 -20.934 1.00 29.00 204 LYS A C 1
ATOM 1613 O O . LYS A 1 204 ? -27.285 27.840 -19.957 1.00 29.83 204 LYS A O 1
ATOM 1619 N N . HIS A 1 205 ? -27.235 26.263 -21.568 1.00 26.88 205 HIS A N 1
ATOM 1620 C CA . HIS A 1 205 ? -28.350 25.415 -21.107 1.00 26.33 205 HIS A CA 1
ATOM 1621 C C . HIS A 1 205 ? -27.812 24.476 -20.016 1.00 25.67 205 HIS A C 1
ATOM 1622 O O . HIS A 1 205 ? -28.620 24.027 -19.198 1.00 24.92 205 HIS A O 1
ATOM 1629 N N . MET A 1 206 ? -26.507 24.177 -20.027 1.00 25.12 206 MET A N 1
ATOM 1630 C CA . MET A 1 206 ? -25.856 23.328 -18.988 1.00 24.29 206 MET A CA 1
ATOM 1631 C C . MET A 1 206 ? -24.452 23.855 -18.716 1.00 24.23 206 MET A C 1
ATOM 1632 O O . MET A 1 206 ? -23.952 24.655 -19.488 1.00 25.31 206 MET A O 1
ATOM 1637 N N . ASN A 1 207 ? -23.868 23.420 -17.611 1.00 24.17 207 ASN A N 1
ATOM 1638 C CA . ASN A 1 207 ? -22.570 23.905 -17.097 1.00 24.95 207 ASN A CA 1
ATOM 1639 C C . ASN A 1 207 ? -21.631 22.701 -17.032 1.00 23.44 207 ASN A C 1
ATOM 1640 O O . ASN A 1 207 ? -22.014 21.709 -16.392 1.00 22.15 207 ASN A O 1
ATOM 1645 N N . ALA A 1 208 ? -20.464 22.764 -17.672 1.00 23.30 208 ALA A N 1
ATOM 1646 C CA . ALA A 1 208 ? -19.500 21.628 -17.727 1.00 23.56 208 ALA A CA 1
ATOM 1647 C C . ALA A 1 208 ? -19.110 21.141 -16.322 1.00 23.18 208 ALA A C 1
ATOM 1648 O O . ALA A 1 208 ? -18.712 19.979 -16.203 1.00 22.94 208 ALA A O 1
ATOM 1650 N N . ASP A 1 209 ? -19.194 21.987 -15.287 1.00 24.42 209 ASP A N 1
ATOM 1651 C CA . ASP A 1 209 ? -18.725 21.638 -13.914 1.00 24.52 209 ASP A CA 1
ATOM 1652 C C . ASP A 1 209 ? -19.796 20.884 -13.100 1.00 23.04 209 ASP A C 1
ATOM 1653 O O . ASP A 1 209 ? -19.467 20.450 -11.998 1.00 22.45 209 ASP A O 1
ATOM 1658 N N . THR A 1 210 ? -21.020 20.739 -13.596 1.00 21.40 210 THR A N 1
ATOM 1659 C CA . THR A 1 210 ? -22.118 20.084 -12.839 1.00 20.84 210 THR A CA 1
ATOM 1660 C C . THR A 1 210 ? -21.745 18.622 -12.560 1.00 20.47 210 THR A C 1
ATOM 1661 O O . THR A 1 210 ? -21.380 17.887 -13.511 1.00 20.66 210 THR A O 1
ATOM 1665 N N . ASP A 1 211 ? -21.875 18.211 -11.302 1.00 19.45 211 ASP A N 1
ATOM 1666 C CA . ASP A 1 211 ? -21.579 16.835 -10.858 1.00 19.39 211 ASP A CA 1
ATOM 1667 C C . ASP A 1 211 ? -22.860 16.203 -10.303 1.00 18.58 211 ASP A C 1
ATOM 1668 O O . ASP A 1 211 ? -23.952 16.782 -10.443 1.00 19.15 211 ASP A O 1
ATOM 1673 N N . TYR A 1 212 ? -22.735 15.027 -9.713 1.00 17.79 212 TYR A N 1
ATOM 1674 C CA . TYR A 1 212 ? -23.914 14.298 -9.188 1.00 17.75 212 TYR A CA 1
ATOM 1675 C C . TYR A 1 212 ? -24.618 15.168 -8.140 1.00 17.35 212 TYR A C 1
ATOM 1676 O O . TYR A 1 212 ? -25.845 15.349 -8.196 1.00 16.99 212 TYR A O 1
ATOM 1685 N N . SER A 1 213 ? -23.868 15.688 -7.181 1.00 17.58 213 SER A N 1
ATOM 1686 C CA A SER A 1 213 ? -24.452 16.362 -6.003 0.50 18.26 213 SER A CA 1
ATOM 1687 C CA B SER A 1 213 ? -24.481 16.349 -6.007 0.50 19.10 213 SER A CA 1
ATOM 1688 C C . SER A 1 213 ? -25.106 17.683 -6.436 1.00 19.53 213 SER A C 1
ATOM 1689 O O . SER A 1 213 ? -26.215 18.001 -5.912 1.00 19.19 213 SER A O 1
ATOM 1694 N N . ILE A 1 214 ? -24.461 18.432 -7.344 1.00 19.25 214 ILE A N 1
ATOM 1695 C CA . ILE A 1 214 ? -25.026 19.733 -7.813 1.00 19.92 214 ILE A CA 1
ATOM 1696 C C . ILE A 1 214 ? -26.370 19.485 -8.530 1.00 18.68 214 ILE A C 1
ATOM 1697 O O . ILE A 1 214 ? -27.313 20.228 -8.225 1.00 19.43 214 ILE A O 1
ATOM 1702 N N . ALA A 1 215 ? -26.458 18.507 -9.438 1.00 18.29 215 ALA A N 1
ATOM 1703 C CA . ALA A 1 215 ? -27.683 18.196 -10.198 1.00 17.99 215 ALA A CA 1
ATOM 1704 C C . ALA A 1 215 ? -28.769 17.702 -9.239 1.00 18.61 215 ALA A C 1
ATOM 1705 O O . ALA A 1 215 ? -29.912 18.135 -9.376 1.00 18.08 215 ALA A O 1
ATOM 1707 N N . GLU A 1 216 ? -28.431 16.811 -8.305 1.00 18.00 216 GLU A N 1
ATOM 1708 C CA . GLU A 1 216 ? -29.426 16.255 -7.358 1.00 18.52 216 GLU A CA 1
ATOM 1709 C C . GLU A 1 216 ? -30.002 17.402 -6.522 1.00 19.08 216 GLU A C 1
ATOM 1710 O O . GLU A 1 216 ? -31.241 17.472 -6.389 1.00 18.26 216 GLU A O 1
ATOM 1716 N N . ALA A 1 217 ? -29.165 18.290 -5.996 1.00 18.81 217 ALA A N 1
ATOM 1717 C CA . ALA A 1 217 ? -29.650 19.381 -5.126 1.00 19.87 217 ALA A CA 1
ATOM 1718 C C . ALA A 1 217 ? -30.546 20.310 -5.955 1.00 19.90 217 ALA A C 1
ATOM 1719 O O . ALA A 1 217 ? -31.589 20.781 -5.428 1.00 20.01 217 ALA A O 1
ATOM 1721 N N . ALA A 1 218 ? -30.123 20.664 -7.167 1.00 19.66 218 ALA A N 1
ATOM 1722 C CA . ALA A 1 218 ? -30.903 21.605 -8.002 1.00 19.95 218 ALA A CA 1
ATOM 1723 C C . ALA A 1 218 ? -32.282 20.986 -8.280 1.00 20.10 218 ALA A C 1
ATOM 1724 O O . ALA A 1 218 ? -33.284 21.705 -8.233 1.00 21.69 218 ALA A O 1
ATOM 1726 N N . PHE A 1 219 ? -32.338 19.697 -8.613 1.00 19.19 219 PHE A N 1
ATOM 1727 C CA . PHE A 1 219 ? -33.640 19.059 -8.922 1.00 19.52 219 PHE A CA 1
ATOM 1728 C C . PHE A 1 219 ? -34.482 19.001 -7.642 1.00 19.71 219 PHE A C 1
ATOM 1729 O O . PHE A 1 219 ? -35.688 19.343 -7.674 1.00 19.95 219 PHE A O 1
ATOM 1737 N N . ASN A 1 220 ? -33.873 18.609 -6.522 1.00 19.00 220 ASN A N 1
ATOM 1738 C CA . ASN A 1 220 ? -34.631 18.343 -5.286 1.00 20.15 220 ASN A CA 1
ATOM 1739 C C . ASN A 1 220 ? -35.061 19.668 -4.637 1.00 21.43 220 ASN A C 1
ATOM 1740 O O . ASN A 1 220 ? -36.015 19.641 -3.857 1.00 21.86 220 ASN A O 1
ATOM 1745 N N . LYS A 1 221 ? -34.428 20.805 -4.978 1.00 22.26 221 LYS A N 1
ATOM 1746 C CA . LYS A 1 221 ? -34.844 22.154 -4.517 1.00 24.44 221 LYS A CA 1
ATOM 1747 C C . LYS A 1 221 ? -35.809 22.832 -5.502 1.00 24.92 221 LYS A C 1
ATOM 1748 O O . LYS A 1 221 ? -36.228 23.950 -5.233 1.00 24.24 221 LYS A O 1
ATOM 1754 N N . GLY A 1 222 ? -36.123 22.203 -6.628 1.00 24.42 222 GLY A N 1
ATOM 1755 C CA . GLY A 1 222 ? -37.061 22.750 -7.621 1.00 26.04 222 GLY A CA 1
ATOM 1756 C C . GLY A 1 222 ? -36.468 23.839 -8.490 1.00 25.72 222 GLY A C 1
ATOM 1757 O O . GLY A 1 222 ? -37.261 24.670 -8.977 1.00 26.89 222 GLY A O 1
ATOM 1758 N N . GLU A 1 223 ? -35.140 23.900 -8.652 1.00 25.08 223 GLU A N 1
ATOM 1759 C CA . GLU A 1 223 ? -34.457 24.923 -9.486 1.00 26.01 223 GLU A CA 1
ATOM 1760 C C . GLU A 1 223 ? -34.419 24.490 -10.952 1.00 24.79 223 GLU A C 1
ATOM 1761 O O . GLU A 1 223 ? -34.301 25.378 -11.813 1.00 26.13 223 GLU A O 1
ATOM 1767 N N . THR A 1 224 ? -34.456 23.188 -11.226 1.00 23.86 224 THR A N 1
ATOM 1768 C CA . THR A 1 224 ? -34.313 22.629 -12.600 1.00 23.33 224 THR A CA 1
ATOM 1769 C C . THR A 1 224 ? -35.500 21.700 -12.831 1.00 22.91 224 THR A C 1
ATOM 1770 O O . THR A 1 224 ? -35.891 21.002 -11.887 1.00 23.54 224 THR A O 1
ATOM 1774 N N . ALA A 1 225 ? -36.043 21.669 -14.032 1.00 22.78 225 ALA A N 1
ATOM 1775 C CA . ALA A 1 225 ? -37.289 20.934 -14.328 1.00 23.14 225 ALA A CA 1
ATOM 1776 C C . ALA A 1 225 ? -37.038 19.443 -14.517 1.00 22.00 225 ALA A C 1
ATOM 1777 O O . ALA A 1 225 ? -37.996 18.675 -14.380 1.00 21.72 225 ALA A O 1
ATOM 1779 N N . MET A 1 226 ? -35.795 19.033 -14.817 1.00 20.95 226 MET A N 1
ATOM 1780 C CA . MET A 1 226 ? -35.484 17.658 -15.243 1.00 20.74 226 MET A CA 1
ATOM 1781 C C . MET A 1 226 ? -34.104 17.257 -14.748 1.00 19.63 226 MET A C 1
ATOM 1782 O O . MET A 1 226 ? -33.194 18.124 -14.673 1.00 19.23 226 MET A O 1
ATOM 1787 N N . THR A 1 227 ? -33.930 15.971 -14.497 1.00 18.68 227 THR A N 1
ATOM 1788 C CA . THR A 1 227 ? -32.588 15.388 -14.297 1.00 18.38 227 THR A CA 1
ATOM 1789 C C . THR A 1 227 ? -32.591 14.020 -14.975 1.00 17.84 227 THR A C 1
ATOM 1790 O O . THR A 1 227 ? -33.642 13.580 -15.452 1.00 17.97 227 THR A O 1
ATOM 1794 N N . ILE A 1 228 ? -31.435 13.373 -14.969 1.00 17.60 228 ILE A N 1
ATOM 1795 C CA . ILE A 1 228 ? -31.241 11.996 -15.475 1.00 17.84 228 ILE A CA 1
ATOM 1796 C C . ILE A 1 228 ? -30.578 11.238 -14.346 1.00 17.52 228 ILE A C 1
ATOM 1797 O O . ILE A 1 228 ? -29.538 11.667 -13.845 1.00 17.09 228 ILE A O 1
ATOM 1802 N N . ASN A 1 229 ? -31.235 10.184 -13.886 1.00 18.46 229 ASN A N 1
ATOM 1803 C CA . ASN A 1 229 ? -30.739 9.422 -12.731 1.00 17.78 229 ASN A CA 1
ATOM 1804 C C . ASN A 1 229 ? -31.393 8.045 -12.693 1.00 18.29 229 ASN A C 1
ATOM 1805 O O . ASN A 1 229 ? -32.306 7.775 -13.456 1.00 18.91 229 ASN A O 1
ATOM 1810 N N . GLY A 1 230 ? -30.881 7.223 -11.799 1.00 18.36 230 GLY A N 1
ATOM 1811 C CA . GLY A 1 230 ? -31.331 5.841 -11.613 1.00 18.51 230 GLY A CA 1
ATOM 1812 C C . GLY A 1 230 ? -32.229 5.714 -10.395 1.00 18.66 230 GLY A C 1
ATOM 1813 O O . GLY A 1 230 ? -32.518 6.683 -9.696 1.00 18.50 230 GLY A O 1
ATOM 1814 N N . PRO A 1 231 ? -32.719 4.483 -10.148 1.00 19.25 231 PRO A N 1
ATOM 1815 C CA . PRO A 1 231 ? -33.697 4.219 -9.086 1.00 19.40 231 PRO A CA 1
ATOM 1816 C C . PRO A 1 231 ? -33.232 4.639 -7.693 1.00 18.72 231 PRO A C 1
ATOM 1817 O O . PRO A 1 231 ? -34.052 5.068 -6.935 1.00 20.22 231 PRO A O 1
ATOM 1821 N N . TRP A 1 232 ? -31.929 4.548 -7.425 1.00 18.41 232 TRP A N 1
ATOM 1822 C CA . TRP A 1 232 ? -31.353 4.885 -6.097 1.00 18.43 232 TRP A CA 1
ATOM 1823 C C . TRP A 1 232 ? -31.687 6.335 -5.737 1.00 18.06 232 TRP A C 1
ATOM 1824 O O . TRP A 1 232 ? -31.750 6.655 -4.515 1.00 18.51 232 TRP A O 1
ATOM 1835 N N . ALA A 1 233 ? -31.827 7.212 -6.730 1.00 17.32 233 ALA A N 1
ATOM 1836 C CA . ALA A 1 233 ? -32.058 8.660 -6.530 1.00 16.83 233 ALA A CA 1
ATOM 1837 C C . ALA A 1 233 ? -33.471 8.941 -6.020 1.00 17.09 233 ALA A C 1
ATOM 1838 O O . ALA A 1 233 ? -33.682 10.042 -5.465 1.00 17.03 233 ALA A O 1
ATOM 1840 N N . TRP A 1 234 ? -34.416 7.998 -6.128 1.00 18.24 234 TRP A N 1
ATOM 1841 C CA . TRP A 1 234 ? -35.850 8.305 -5.851 1.00 19.54 234 TRP A CA 1
ATOM 1842 C C . TRP A 1 234 ? -36.074 8.609 -4.370 1.00 20.34 234 TRP A C 1
ATOM 1843 O O . TRP A 1 234 ? -36.974 9.412 -4.084 1.00 20.85 234 TRP A O 1
ATOM 1854 N N . SER A 1 235 ? -35.305 7.981 -3.475 1.00 20.83 235 SER A N 1
ATOM 1855 C CA . SER A 1 235 ? -35.453 8.147 -2.013 1.00 22.12 235 SER A CA 1
ATOM 1856 C C . SER A 1 235 ? -35.308 9.636 -1.658 1.00 20.88 235 SER A C 1
ATOM 1857 O O . SER A 1 235 ? -36.226 10.160 -1.005 1.00 20.06 235 SER A O 1
ATOM 1860 N N . ASN A 1 236 ? -34.219 10.302 -2.080 1.00 20.04 236 ASN A N 1
ATOM 1861 C CA . ASN A 1 236 ? -33.978 11.736 -1.746 1.00 19.82 236 ASN A CA 1
ATOM 1862 C C . ASN A 1 236 ? -35.019 12.637 -2.443 1.00 20.12 236 ASN A C 1
ATOM 1863 O O . ASN A 1 236 ? -35.409 13.670 -1.860 1.00 19.49 236 ASN A O 1
ATOM 1868 N N . ILE A 1 237 ? -35.464 12.283 -3.652 1.00 19.40 237 ILE A N 1
ATOM 1869 C CA . ILE A 1 237 ? -36.568 13.079 -4.272 1.00 20.47 237 ILE A CA 1
ATOM 1870 C C . ILE A 1 237 ? -37.845 12.938 -3.416 1.00 20.89 237 ILE A C 1
ATOM 1871 O O . ILE A 1 237 ? -38.494 13.955 -3.143 1.00 21.48 237 ILE A O 1
ATOM 1876 N N . ASP A 1 238 ? -38.196 11.741 -2.954 1.00 21.04 238 ASP A N 1
ATOM 1877 C CA . ASP A 1 238 ? -39.368 11.552 -2.054 1.00 23.36 238 ASP A CA 1
ATOM 1878 C C . ASP A 1 238 ? -39.230 12.465 -0.822 1.00 23.16 238 ASP A C 1
ATOM 1879 O O . ASP A 1 238 ? -40.201 13.205 -0.473 1.00 23.82 238 ASP A O 1
ATOM 1884 N N . THR A 1 239 ? -38.056 12.471 -0.194 1.00 22.19 239 THR A N 1
ATOM 1885 C CA . THR A 1 239 ? -37.809 13.325 1.004 1.00 23.24 239 THR A CA 1
ATOM 1886 C C . THR A 1 239 ? -38.054 14.814 0.686 1.00 22.97 239 THR A C 1
ATOM 1887 O O . THR A 1 239 ? -38.594 15.518 1.561 1.00 23.72 239 THR A O 1
ATOM 1891 N N . SER A 1 240 ? -37.647 15.277 -0.496 1.00 22.20 240 SER A N 1
ATOM 1892 C CA A SER A 1 240 ? -37.747 16.673 -1.021 0.50 21.86 240 SER A CA 1
ATOM 1893 C CA B SER A 1 240 ? -37.757 16.720 -0.831 0.50 23.16 240 SER A CA 1
ATOM 1894 C C . SER A 1 240 ? -39.211 17.091 -1.212 1.00 23.93 240 SER A C 1
ATOM 1895 O O . SER A 1 240 ? -39.484 18.297 -1.285 1.00 23.44 240 SER A O 1
ATOM 1900 N N . LYS A 1 241 ? -40.112 16.123 -1.383 1.00 24.86 241 LYS A N 1
ATOM 1901 C CA . LYS A 1 241 ? -41.557 16.387 -1.668 1.00 28.19 241 LYS A CA 1
ATOM 1902 C C . LYS A 1 241 ? -41.760 16.996 -3.061 1.00 27.90 241 LYS A C 1
ATOM 1903 O O . LYS A 1 241 ? -42.826 17.514 -3.311 1.00 27.48 241 LYS A O 1
ATOM 1909 N N . VAL A 1 242 ? -40.790 16.903 -3.965 1.00 26.86 242 VAL A N 1
ATOM 1910 C CA . VAL A 1 242 ? -41.015 17.319 -5.382 1.00 27.75 242 VAL A CA 1
ATOM 1911 C C . VAL A 1 242 ? -42.056 16.370 -5.995 1.00 27.69 242 VAL A C 1
ATOM 1912 O O . VAL A 1 242 ? -41.998 15.142 -5.744 1.00 25.66 242 VAL A O 1
ATOM 1916 N N . ASN A 1 243 ? -43.011 16.934 -6.737 1.00 28.41 243 ASN A N 1
ATOM 1917 C CA . ASN A 1 243 ? -43.996 16.166 -7.524 1.00 29.11 243 ASN A CA 1
ATOM 1918 C C . ASN A 1 243 ? -43.279 15.670 -8.797 1.00 28.69 243 ASN A C 1
ATOM 1919 O O . ASN A 1 243 ? -43.211 16.433 -9.759 1.00 29.50 243 ASN A O 1
ATOM 1924 N N . TYR A 1 244 ? -42.723 14.453 -8.807 1.00 26.91 244 TYR A N 1
ATOM 1925 C CA . TYR A 1 244 ? -41.858 13.975 -9.916 1.00 25.51 244 TYR A CA 1
ATOM 1926 C C . TYR A 1 244 ? -42.496 12.811 -10.676 1.00 25.82 244 TYR A C 1
ATOM 1927 O O . TYR A 1 244 ? -43.273 12.018 -10.123 1.00 25.48 244 TYR A O 1
ATOM 1936 N N . GLY A 1 245 ? -42.152 12.747 -11.954 1.00 24.98 245 GLY A N 1
ATOM 1937 C CA . GLY A 1 245 ? -42.425 11.630 -12.869 1.00 25.78 245 GLY A CA 1
ATOM 1938 C C . GLY A 1 245 ? -41.116 10.984 -13.304 1.00 24.41 245 GLY A C 1
ATOM 1939 O O . GLY A 1 245 ? -40.085 11.701 -13.425 1.00 22.35 245 GLY A O 1
ATOM 1940 N N . VAL A 1 246 ? -41.129 9.667 -13.482 1.00 24.66 246 VAL A N 1
ATOM 1941 C CA . VAL A 1 246 ? -39.980 8.893 -14.024 1.00 24.59 246 VAL A CA 1
ATOM 1942 C C . VAL A 1 246 ? -40.438 8.343 -15.375 1.00 25.50 246 VAL A C 1
ATOM 1943 O O . VAL A 1 246 ? -41.485 7.646 -15.396 1.00 25.31 246 VAL A O 1
ATOM 1947 N N . THR A 1 247 ? -39.720 8.675 -16.447 1.00 25.11 247 THR A N 1
ATOM 1948 C CA . THR A 1 247 ? -40.266 8.478 -17.811 1.00 26.84 247 THR A CA 1
ATOM 1949 C C . THR A 1 247 ? -39.157 8.106 -18.805 1.00 26.06 247 THR A C 1
ATOM 1950 O O . THR A 1 247 ? -37.952 8.134 -18.457 1.00 24.00 247 THR A O 1
ATOM 1954 N N . VAL A 1 248 ? -39.569 7.706 -20.007 1.00 27.11 248 VAL A N 1
ATOM 1955 C CA . VAL A 1 248 ? -38.644 7.385 -21.121 1.00 27.35 248 VAL A CA 1
ATOM 1956 C C . VAL A 1 248 ? -37.724 8.590 -21.371 1.00 26.04 248 VAL A C 1
ATOM 1957 O O . VAL A 1 248 ? -38.167 9.760 -21.334 1.00 25.65 248 VAL A O 1
ATOM 1961 N N . LEU A 1 249 ? -36.453 8.317 -21.593 1.00 25.35 249 LEU A N 1
ATOM 1962 C CA . LEU A 1 249 ? -35.465 9.368 -21.944 1.00 25.71 249 LEU A CA 1
ATOM 1963 C C . LEU A 1 249 ? -35.911 10.014 -23.261 1.00 27.03 249 LEU A C 1
ATOM 1964 O O . LEU A 1 249 ? -36.623 9.401 -24.058 1.00 26.99 249 LEU A O 1
ATOM 1969 N N . PRO A 1 250 ? -35.544 11.284 -23.534 1.00 27.44 250 PRO A N 1
ATOM 1970 C CA . PRO A 1 250 ? -35.902 11.907 -24.805 1.00 28.49 250 PRO A CA 1
ATOM 1971 C C . PRO A 1 250 ? -35.181 11.229 -25.986 1.00 28.54 250 PRO A C 1
ATOM 1972 O O . PRO A 1 250 ? -34.098 10.655 -25.819 1.00 27.13 250 PRO A O 1
ATOM 1976 N N . THR A 1 251 ? -35.798 11.291 -27.167 1.00 29.42 251 THR A N 1
ATOM 1977 C CA . THR A 1 251 ? -35.166 10.821 -28.426 1.00 29.31 251 THR A CA 1
ATOM 1978 C C . THR A 1 251 ? -34.104 11.835 -28.877 1.00 28.35 251 THR A C 1
ATOM 1979 O O . THR A 1 251 ? -34.205 13.029 -28.556 1.00 26.59 251 THR A O 1
ATOM 1983 N N . PHE A 1 252 ? -33.165 11.361 -29.695 1.00 28.45 252 PHE A N 1
ATOM 1984 C CA . PHE A 1 252 ? -32.162 12.191 -30.392 1.00 28.00 252 PHE A CA 1
ATOM 1985 C C . PHE A 1 252 ? -32.155 11.766 -31.858 1.00 29.23 252 PHE A C 1
ATOM 1986 O O . PHE A 1 252 ? -31.980 10.548 -32.132 1.00 29.14 252 PHE A O 1
ATOM 1994 N N . LYS A 1 253 ? -32.326 12.737 -32.759 1.00 30.36 253 LYS A N 1
ATOM 1995 C CA . LYS A 1 253 ? -32.439 12.496 -34.218 1.00 33.33 253 LYS A CA 1
ATOM 1996 C C . LYS A 1 253 ? -33.499 11.412 -34.438 1.00 34.90 253 LYS A C 1
ATOM 1997 O O . LYS A 1 253 ? -33.258 10.505 -35.227 1.00 34.89 253 LYS A O 1
ATOM 2003 N N . GLY A 1 254 ? -34.608 11.497 -33.701 1.00 35.59 254 GLY A N 1
ATOM 2004 C CA . GLY A 1 254 ? -35.771 10.595 -33.829 1.00 37.63 254 GLY A CA 1
ATOM 2005 C C . GLY A 1 254 ? -35.507 9.196 -33.281 1.00 37.28 254 GLY A C 1
ATOM 2006 O O . GLY A 1 254 ? -36.377 8.353 -33.465 1.00 39.28 254 GLY A O 1
ATOM 2007 N N . GLN A 1 255 ? -34.354 8.916 -32.669 1.00 35.28 255 GLN A N 1
ATOM 2008 C CA . GLN A 1 255 ? -34.038 7.551 -32.162 1.00 35.26 255 GLN A CA 1
ATOM 2009 C C . GLN A 1 255 ? -33.994 7.554 -30.636 1.00 33.09 255 GLN A C 1
ATOM 2010 O O . GLN A 1 255 ? -33.697 8.570 -30.019 1.00 31.74 255 GLN A O 1
ATOM 2016 N N . PRO A 1 256 ? -34.292 6.415 -29.984 1.00 32.92 256 PRO A N 1
ATOM 2017 C CA . PRO A 1 256 ? -34.280 6.358 -28.518 1.00 31.56 256 PRO A CA 1
ATOM 2018 C C . PRO A 1 256 ? -32.885 6.630 -27.935 1.00 29.50 256 PRO A C 1
ATOM 2019 O O . PRO A 1 256 ? -31.882 6.186 -28.526 1.00 28.74 256 PRO A O 1
ATOM 2023 N N . SER A 1 257 ? -32.829 7.311 -26.791 1.00 27.13 257 SER A N 1
ATOM 2024 C CA . SER A 1 257 ? -31.624 7.283 -25.938 1.00 26.59 257 SER A CA 1
ATOM 2025 C C . SER A 1 257 ? -31.377 5.832 -25.510 1.00 26.67 257 SER A C 1
ATOM 2026 O O . SER A 1 257 ? -32.361 5.079 -25.332 1.00 27.63 257 SER A O 1
ATOM 2029 N N . LYS A 1 258 ? -30.099 5.442 -25.438 1.00 25.71 258 LYS A N 1
ATOM 2030 C CA . LYS A 1 258 ? -29.683 4.034 -25.211 1.00 26.78 258 LYS A CA 1
ATOM 2031 C C . LYS A 1 258 ? -28.799 3.970 -23.980 1.00 24.53 258 LYS A C 1
ATOM 2032 O O . LYS A 1 258 ? -27.574 3.903 -24.101 1.00 23.96 258 LYS A O 1
ATOM 2038 N N . PRO A 1 259 ? -29.399 3.924 -22.778 1.00 25.12 259 PRO A N 1
ATOM 2039 C CA . PRO A 1 259 ? -28.630 3.860 -21.542 1.00 24.04 259 PRO A CA 1
ATOM 2040 C C . PRO A 1 259 ? -27.909 2.512 -21.439 1.00 24.43 259 PRO A C 1
ATOM 2041 O O . PRO A 1 259 ? -28.431 1.525 -21.883 1.00 26.03 259 PRO A O 1
ATOM 2045 N N . PHE A 1 260 ? -26.693 2.523 -20.901 1.00 23.00 260 PHE A N 1
ATOM 2046 C CA . PHE A 1 260 ? -25.923 1.297 -20.598 1.00 22.95 260 PHE A CA 1
ATOM 2047 C C . PHE A 1 260 ? -26.583 0.721 -19.347 1.00 24.96 260 PHE A C 1
ATOM 2048 O O . PHE A 1 260 ? -26.644 1.474 -18.351 1.00 26.79 260 PHE A O 1
ATOM 2056 N N . VAL A 1 261 ? -27.098 -0.507 -19.413 1.00 24.51 261 VAL A N 1
ATOM 2057 C CA . VAL A 1 261 ? -27.871 -1.162 -18.317 1.00 25.28 261 VAL A CA 1
ATOM 2058 C C . VAL A 1 261 ? -26.886 -1.869 -17.383 1.00 24.18 261 VAL A C 1
ATOM 2059 O O . VAL A 1 261 ? -26.045 -2.615 -17.882 1.00 24.09 261 VAL A O 1
ATOM 2063 N N . GLY A 1 262 ? -26.964 -1.575 -16.077 1.00 22.99 262 GLY A N 1
ATOM 2064 C CA . GLY A 1 262 ? -26.116 -2.183 -15.041 1.00 22.82 262 GLY A CA 1
ATOM 2065 C C . GLY A 1 262 ? -26.897 -3.208 -14.255 1.00 23.38 262 GLY A C 1
ATOM 2066 O O . GLY A 1 262 ? -28.112 -3.017 -14.041 1.00 23.75 262 GLY A O 1
ATOM 2067 N N . VAL A 1 263 ? -26.223 -4.279 -13.861 1.00 23.77 263 VAL A N 1
ATOM 2068 C CA . VAL A 1 263 ? -26.751 -5.242 -12.862 1.00 23.57 263 VAL A CA 1
ATOM 2069 C C . VAL A 1 263 ? -25.884 -5.076 -11.624 1.00 22.90 263 VAL A C 1
ATOM 2070 O O . VAL A 1 263 ? -24.694 -5.460 -11.656 1.00 23.79 263 VAL A O 1
ATOM 2074 N N . LEU A 1 264 ? -26.445 -4.473 -10.582 1.00 22.92 264 LEU A N 1
ATOM 2075 C CA . LEU A 1 264 ? -25.763 -4.418 -9.271 1.00 22.40 264 LEU A CA 1
ATOM 2076 C C . LEU A 1 264 ? -25.448 -5.865 -8.886 1.00 23.11 264 LEU A C 1
ATOM 2077 O O . LEU A 1 264 ? -26.374 -6.696 -8.927 1.00 23.78 264 LEU A O 1
ATOM 2082 N N . SER A 1 265 ? -24.183 -6.178 -8.608 1.00 23.27 265 SER A N 1
ATOM 2083 C CA . SER A 1 265 ? -23.718 -7.569 -8.350 1.00 24.84 265 SER A CA 1
ATOM 2084 C C . SER A 1 265 ? -22.789 -7.584 -7.131 1.00 24.86 265 SER A C 1
ATOM 2085 O O . SER A 1 265 ? -22.190 -6.533 -6.812 1.00 23.05 265 SER A O 1
ATOM 2088 N N . ALA A 1 266 ? -22.656 -8.749 -6.487 1.00 26.29 266 ALA A N 1
ATOM 2089 C CA . ALA A 1 266 ? -21.807 -8.931 -5.284 1.00 26.62 266 ALA A CA 1
ATOM 2090 C C . ALA A 1 266 ? -20.788 -10.020 -5.574 1.00 27.57 266 ALA A C 1
ATOM 2091 O O . ALA A 1 266 ? -21.220 -11.109 -5.939 1.00 27.82 266 ALA A O 1
ATOM 2093 N N . GLY A 1 267 ? -19.497 -9.692 -5.465 1.00 27.57 267 GLY A N 1
ATOM 2094 C CA . GLY A 1 267 ? -18.374 -10.624 -5.643 1.00 28.95 267 GLY A CA 1
ATOM 2095 C C . GLY A 1 267 ? -17.767 -10.933 -4.299 1.00 30.45 267 GLY A C 1
ATOM 2096 O O . GLY A 1 267 ? -17.926 -10.107 -3.381 1.00 29.75 267 GLY A O 1
ATOM 2097 N N . ILE A 1 268 ? -17.116 -12.079 -4.178 1.00 32.09 268 ILE A N 1
ATOM 2098 C CA . ILE A 1 268 ? -16.406 -12.509 -2.941 1.00 33.84 268 ILE A CA 1
ATOM 2099 C C . ILE A 1 268 ? -14.907 -12.405 -3.206 1.00 34.91 268 ILE A C 1
ATOM 2100 O O . ILE A 1 268 ? -14.465 -12.893 -4.269 1.00 35.50 268 ILE A O 1
ATOM 2105 N N . ASN A 1 269 ? -14.180 -11.722 -2.318 1.00 35.06 269 ASN A N 1
ATOM 2106 C CA . ASN A 1 269 ? -12.720 -11.459 -2.425 1.00 35.53 269 ASN A CA 1
ATOM 2107 C C . ASN A 1 269 ? -12.005 -12.814 -2.422 1.00 36.99 269 ASN A C 1
ATOM 2108 O O . ASN A 1 269 ? -12.229 -13.640 -1.487 1.00 38.82 269 ASN A O 1
ATOM 2113 N N . ALA A 1 270 ? -11.172 -13.063 -3.428 1.00 37.04 270 ALA A N 1
ATOM 2114 C CA . ALA A 1 270 ? -10.332 -14.286 -3.504 1.00 39.05 270 ALA A CA 1
ATOM 2115 C C . ALA A 1 270 ? -9.575 -14.516 -2.190 1.00 40.84 270 ALA A C 1
ATOM 2116 O O . ALA A 1 270 ? -9.360 -15.702 -1.828 1.00 42.43 270 ALA A O 1
ATOM 2118 N N . ALA A 1 271 ? -9.142 -13.449 -1.516 1.00 40.92 271 ALA A N 1
ATOM 2119 C CA . ALA A 1 271 ? -8.288 -13.521 -0.302 1.00 43.77 271 ALA A CA 1
ATOM 2120 C C . ALA A 1 271 ? -9.136 -13.652 0.972 1.00 44.44 271 ALA A C 1
ATOM 2121 O O . ALA A 1 271 ? -8.539 -13.837 2.045 1.00 46.16 271 ALA A O 1
ATOM 2123 N N . SER A 1 272 ? -10.468 -13.555 0.883 1.00 43.00 272 SER A N 1
ATOM 2124 C CA . SER A 1 272 ? -11.355 -13.678 2.074 1.00 43.62 272 SER A CA 1
ATOM 2125 C C . SER A 1 272 ? -11.150 -15.047 2.715 1.00 45.92 272 SER A C 1
ATOM 2126 O O . SER A 1 272 ? -11.221 -16.058 2.022 1.00 47.01 272 SER A O 1
ATOM 2129 N N . PRO A 1 273 ? -10.902 -15.126 4.046 1.00 47.54 273 PRO A N 1
ATOM 2130 C CA . PRO A 1 273 ? -10.969 -16.396 4.765 1.00 49.96 273 PRO A CA 1
ATOM 2131 C C . PRO A 1 273 ? -12.405 -16.718 5.214 1.00 49.59 273 PRO A C 1
ATOM 2132 O O . PRO A 1 273 ? -12.572 -17.648 5.972 1.00 51.20 273 PRO A O 1
ATOM 2136 N N . ASN A 1 274 ? -13.398 -15.958 4.742 1.00 47.38 274 ASN A N 1
ATOM 2137 C CA . ASN A 1 274 ? -14.809 -16.010 5.212 1.00 47.49 274 ASN A CA 1
ATOM 2138 C C . ASN A 1 274 ? -15.733 -16.383 4.038 1.00 46.94 274 ASN A C 1
ATOM 2139 O O . ASN A 1 274 ? -16.887 -15.887 4.003 1.00 46.48 274 ASN A O 1
ATOM 2144 N N . LYS A 1 275 ? -15.275 -17.232 3.108 1.00 48.27 275 LYS A N 1
ATOM 2145 C CA . LYS A 1 275 ? -15.972 -17.412 1.802 1.00 47.79 275 LYS A CA 1
ATOM 2146 C C . LYS A 1 275 ? -17.306 -18.140 2.009 1.00 48.29 275 LYS A C 1
ATOM 2147 O O . LYS A 1 275 ? -18.281 -17.845 1.289 1.00 46.63 275 LYS A O 1
ATOM 2153 N N . GLU A 1 276 ? -17.359 -19.090 2.936 1.00 50.89 276 GLU A N 1
ATOM 2154 C CA . GLU A 1 276 ? -18.635 -19.822 3.173 1.00 53.43 276 GLU A CA 1
ATOM 2155 C C . GLU A 1 276 ? -19.708 -18.899 3.863 1.00 50.80 276 GLU A C 1
ATOM 2156 O O . GLU A 1 276 ? -20.927 -18.930 3.485 1.00 51.45 276 GLU A O 1
ATOM 2162 N N . LEU A 1 277 ? -19.244 -18.155 4.890 1.00 49.26 277 LEU A N 1
ATOM 2163 C CA . LEU A 1 277 ? -20.036 -17.071 5.551 1.00 47.64 277 LEU A CA 1
ATOM 2164 C C . LEU A 1 277 ? -20.556 -16.092 4.483 1.00 44.38 277 LEU A C 1
ATOM 2165 O O . LEU A 1 277 ? -21.739 -15.741 4.541 1.00 43.33 277 LEU A O 1
ATOM 2170 N N . ALA A 1 278 ? -19.708 -15.678 3.541 1.00 42.94 278 ALA A N 1
ATOM 2171 C CA . ALA A 1 278 ? -20.110 -14.694 2.507 1.00 41.11 278 ALA A CA 1
ATOM 2172 C C . ALA A 1 278 ? -21.230 -15.307 1.656 1.00 40.83 278 ALA A C 1
ATOM 2173 O O . ALA A 1 278 ? -22.217 -14.622 1.373 1.00 38.82 278 ALA A O 1
ATOM 2175 N N . LYS A 1 279 ? -21.095 -16.590 1.302 1.00 42.47 279 LYS A N 1
ATOM 2176 C CA . LYS A 1 279 ? -22.089 -17.308 0.457 1.00 43.05 279 LYS A CA 1
ATOM 2177 C C . LYS A 1 279 ? -23.443 -17.341 1.193 1.00 42.89 279 LYS A C 1
ATOM 2178 O O . LYS A 1 279 ? -24.530 -17.158 0.570 1.00 42.07 279 LYS A O 1
ATOM 2184 N N . GLU A 1 280 ? -23.337 -17.686 2.509 1.00 44.21 280 GLU A N 1
ATOM 2185 C CA . GLU A 1 280 ? -24.536 -17.846 3.372 1.00 45.52 280 GLU A CA 1
ATOM 2186 C C . GLU A 1 280 ? -25.265 -16.498 3.455 1.00 42.30 280 GLU A C 1
ATOM 2187 O O . GLU A 1 280 ? -26.540 -16.482 3.312 1.00 42.48 280 GLU A O 1
ATOM 2193 N N . PHE A 1 281 ? -24.476 -15.413 3.673 1.00 39.55 281 PHE A N 1
ATOM 2194 C CA . PHE A 1 281 ? -25.025 -14.044 3.790 1.00 36.81 281 PHE A CA 1
ATOM 2195 C C . PHE A 1 281 ? -25.723 -13.688 2.468 1.00 35.44 281 PHE A C 1
ATOM 2196 O O . PHE A 1 281 ? -26.861 -13.240 2.476 1.00 34.87 281 PHE A O 1
ATOM 2204 N N . LEU A 1 282 ? -25.057 -13.898 1.335 1.00 34.62 282 LEU A N 1
ATOM 2205 C CA . LEU A 1 282 ? -25.613 -13.464 0.028 1.00 33.23 282 LEU A CA 1
ATOM 2206 C C . LEU A 1 282 ? -26.820 -14.324 -0.365 1.00 34.17 282 LEU A C 1
ATOM 2207 O O . LEU A 1 282 ? -27.831 -13.739 -0.726 1.00 33.47 282 LEU A O 1
ATOM 2212 N N . GLU A 1 283 ? -26.740 -15.655 -0.286 1.00 36.75 283 GLU A N 1
ATOM 2213 C CA . GLU A 1 283 ? -27.848 -16.549 -0.729 1.00 38.62 283 GLU A CA 1
ATOM 2214 C C . GLU A 1 283 ? -29.042 -16.540 0.254 1.00 40.53 283 GLU A C 1
ATOM 2215 O O . GLU A 1 283 ? -30.217 -16.495 -0.226 1.00 42.27 283 GLU A O 1
ATOM 2221 N N . ASN A 1 284 ? -28.794 -16.639 1.569 1.00 41.32 284 ASN A N 1
ATOM 2222 C CA . ASN A 1 284 ? -29.883 -16.955 2.536 1.00 42.47 284 ASN A CA 1
ATOM 2223 C C . ASN A 1 284 ? -30.348 -15.717 3.306 1.00 41.04 284 ASN A C 1
ATOM 2224 O O . ASN A 1 284 ? -31.384 -15.840 3.986 1.00 41.89 284 ASN A O 1
ATOM 2229 N N . TYR A 1 285 ? -29.675 -14.557 3.182 1.00 38.26 285 TYR A N 1
ATOM 2230 C CA . TYR A 1 285 ? -30.081 -13.310 3.889 1.00 36.92 285 TYR A CA 1
ATOM 2231 C C . TYR A 1 285 ? -30.372 -12.195 2.887 1.00 34.96 285 TYR A C 1
ATOM 2232 O O . TYR A 1 285 ? -31.477 -11.649 2.955 1.00 34.40 285 TYR A O 1
ATOM 2241 N N . LEU A 1 286 ? -29.433 -11.848 1.998 1.00 33.63 286 LEU A N 1
ATOM 2242 C CA . LEU A 1 286 ? -29.645 -10.697 1.089 1.00 31.96 286 LEU A CA 1
ATOM 2243 C C . LEU A 1 286 ? -30.671 -11.059 0.006 1.00 32.21 286 LEU A C 1
ATOM 2244 O O . LEU A 1 286 ? -31.677 -10.339 -0.138 1.00 31.19 286 LEU A O 1
ATOM 2249 N N . LEU A 1 287 ? -30.417 -12.140 -0.746 1.00 33.37 287 LEU A N 1
ATOM 2250 C CA . LEU A 1 287 ? -31.232 -12.518 -1.938 1.00 33.51 287 LEU A CA 1
ATOM 2251 C C . LEU A 1 287 ? -32.441 -13.351 -1.484 1.00 35.02 287 LEU A C 1
ATOM 2252 O O . LEU A 1 287 ? -32.617 -14.505 -1.933 1.00 36.36 287 LEU A O 1
ATOM 2257 N N . THR A 1 288 ? -33.223 -12.736 -0.600 1.00 34.75 288 THR A N 1
ATOM 2258 C CA . THR A 1 288 ? -34.566 -13.137 -0.111 1.00 36.50 288 THR A CA 1
ATOM 2259 C C . THR A 1 288 ? -35.492 -11.923 -0.249 1.00 35.67 288 THR A C 1
ATOM 2260 O O . THR A 1 288 ? -34.961 -10.802 -0.386 1.00 33.13 288 THR A O 1
ATOM 2264 N N . ASP A 1 289 ? -36.810 -12.133 -0.215 1.00 37.01 289 ASP A N 1
ATOM 2265 C CA . ASP A 1 289 ? -37.810 -11.032 -0.199 1.00 37.13 289 ASP A CA 1
ATOM 2266 C C . ASP A 1 289 ? -37.464 -10.081 0.964 1.00 36.39 289 ASP A C 1
ATOM 2267 O O . ASP A 1 289 ? -37.494 -8.844 0.765 1.00 33.45 289 ASP A O 1
ATOM 2272 N N . GLU A 1 290 ? -37.136 -10.622 2.144 1.00 37.25 290 GLU A N 1
ATOM 2273 C CA . GLU A 1 290 ? -36.889 -9.786 3.358 1.00 37.75 290 GLU A CA 1
ATOM 2274 C C . GLU A 1 290 ? -35.600 -8.962 3.211 1.00 35.10 290 GLU A C 1
ATOM 2275 O O . GLU A 1 290 ? -35.587 -7.811 3.678 1.00 32.73 290 GLU A O 1
ATOM 2281 N N . GLY A 1 291 ? -34.546 -9.562 2.655 1.00 33.71 291 GLY A N 1
ATOM 2282 C CA . GLY A 1 291 ? -33.236 -8.926 2.443 1.00 32.61 291 GLY A CA 1
ATOM 2283 C C . GLY A 1 291 ? -33.328 -7.806 1.420 1.00 30.55 291 GLY A C 1
ATOM 2284 O O . GLY A 1 291 ? -32.909 -6.670 1.723 1.00 29.34 291 GLY A O 1
ATOM 2285 N N . LEU A 1 292 ? -33.927 -8.074 0.261 1.00 30.09 292 LEU A N 1
ATOM 2286 C CA . LEU A 1 292 ? -34.014 -7.040 -0.800 1.00 28.44 292 LEU A CA 1
ATOM 2287 C C . LEU A 1 292 ? -34.980 -5.935 -0.369 1.00 28.31 292 LEU A C 1
ATOM 2288 O O . LEU A 1 292 ? -34.716 -4.762 -0.678 1.00 26.19 292 LEU A O 1
ATOM 2293 N N . GLU A 1 293 ? -36.038 -6.258 0.360 1.00 29.46 293 GLU A N 1
ATOM 2294 C CA . GLU A 1 293 ? -36.951 -5.213 0.888 1.00 30.45 293 GLU A CA 1
ATOM 2295 C C . GLU A 1 293 ? -36.160 -4.255 1.796 1.00 28.50 293 GLU A C 1
ATOM 2296 O O . GLU A 1 293 ? -36.328 -3.049 1.653 1.00 27.59 293 GLU A O 1
ATOM 2302 N N . ALA A 1 294 ? -35.322 -4.759 2.697 1.00 28.38 294 ALA A N 1
ATOM 2303 C CA . ALA A 1 294 ? -34.560 -3.909 3.647 1.00 27.60 294 ALA A CA 1
ATOM 2304 C C . ALA A 1 294 ? -33.668 -2.960 2.836 1.00 25.38 294 ALA A C 1
ATOM 2305 O O . ALA A 1 294 ? -33.641 -1.749 3.132 1.00 24.21 294 ALA A O 1
ATOM 2307 N N . VAL A 1 295 ? -32.988 -3.463 1.806 1.00 25.09 295 VAL A N 1
ATOM 2308 C CA . VAL A 1 295 ? -32.085 -2.594 0.986 1.00 24.00 295 VAL A CA 1
ATOM 2309 C C . VAL A 1 295 ? -32.926 -1.598 0.166 1.00 23.85 295 VAL A C 1
ATOM 2310 O O . VAL A 1 295 ? -32.609 -0.366 0.122 1.00 22.87 295 VAL A O 1
ATOM 2314 N N . ASN A 1 296 ? -33.983 -2.100 -0.468 1.00 24.60 296 ASN A N 1
ATOM 2315 C CA . ASN A 1 296 ? -34.816 -1.306 -1.399 1.00 23.96 296 ASN A CA 1
ATOM 2316 C C . ASN A 1 296 ? -35.493 -0.149 -0.660 1.00 24.38 296 ASN A C 1
ATOM 2317 O O . ASN A 1 296 ? -35.678 0.919 -1.275 1.00 22.90 296 ASN A O 1
ATOM 2322 N N . LYS A 1 297 ? -35.889 -0.371 0.594 1.00 26.27 297 LYS A N 1
ATOM 2323 C CA . LYS A 1 297 ? -36.579 0.647 1.433 1.00 27.87 297 LYS A CA 1
ATOM 2324 C C . LYS A 1 297 ? -35.628 1.796 1.753 1.00 25.65 297 LYS A C 1
ATOM 2325 O O . LYS A 1 297 ? -36.115 2.928 1.974 1.00 24.91 297 LYS A O 1
ATOM 2331 N N . ASP A 1 298 ? -34.333 1.518 1.796 1.00 23.95 298 ASP A N 1
ATOM 2332 C CA . ASP A 1 298 ? -33.286 2.553 1.991 1.00 23.33 298 ASP A CA 1
ATOM 2333 C C . ASP A 1 298 ? -33.116 3.325 0.670 1.00 22.06 298 ASP A C 1
ATOM 2334 O O . ASP A 1 298 ? -33.464 4.517 0.622 1.00 21.67 298 ASP A O 1
ATOM 2339 N N . LYS A 1 299 ? -32.599 2.670 -0.376 1.00 21.35 299 LYS A N 1
ATOM 2340 C CA . LYS A 1 299 ? -32.472 3.261 -1.723 1.00 20.56 299 LYS A CA 1
ATOM 2341 C C . LYS A 1 299 ? -32.985 2.259 -2.730 1.00 20.73 299 LYS A C 1
ATOM 2342 O O . LYS A 1 299 ? -32.495 1.125 -2.776 1.00 21.48 299 LYS A O 1
ATOM 2348 N N . PRO A 1 300 ? -33.976 2.631 -3.566 1.00 20.70 300 PRO A N 1
ATOM 2349 C CA . PRO A 1 300 ? -34.541 1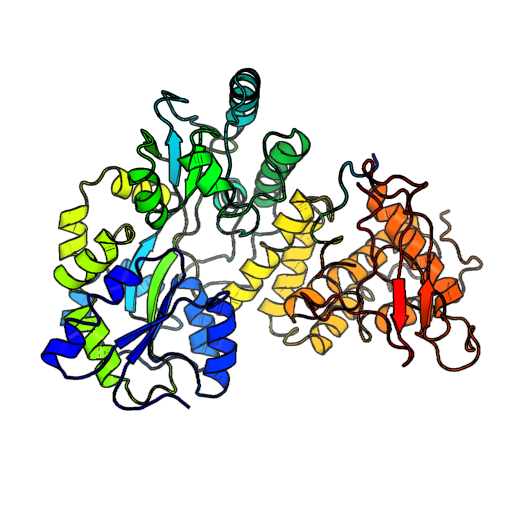.680 -4.519 1.00 21.31 300 PRO A CA 1
ATOM 2350 C C . PRO A 1 300 ? -33.440 1.014 -5.365 1.00 21.05 300 PRO A C 1
ATOM 2351 O O . PRO A 1 300 ? -32.540 1.657 -5.831 1.00 20.47 300 PRO A O 1
ATOM 2355 N N . LEU A 1 301 ? -33.576 -0.289 -5.557 1.00 21.53 301 LEU A N 1
ATOM 2356 C CA . LEU A 1 301 ? -32.600 -1.133 -6.279 1.00 21.94 301 LEU A CA 1
ATOM 2357 C C . LEU A 1 301 ? -32.890 -1.122 -7.783 1.00 23.04 301 LEU A C 1
ATOM 2358 O O . LEU A 1 301 ? -31.940 -1.403 -8.556 1.00 22.38 301 LEU A O 1
ATOM 2363 N N . GLY A 1 302 ? -34.137 -0.840 -8.173 1.00 23.19 302 GLY A N 1
ATOM 2364 C CA . GLY A 1 302 ? -34.597 -1.030 -9.560 1.00 24.09 302 GLY A CA 1
ATOM 2365 C C . GLY A 1 302 ? -35.364 -2.324 -9.705 1.00 25.37 302 GLY A C 1
ATOM 2366 O O . GLY A 1 302 ? -36.194 -2.588 -8.840 1.00 25.85 302 GLY A O 1
ATOM 2367 N N . ALA A 1 303 ? -35.094 -3.123 -10.744 1.00 26.37 303 ALA A N 1
ATOM 2368 C CA . ALA A 1 303 ? -35.799 -4.410 -10.993 1.00 27.61 303 ALA A CA 1
ATOM 2369 C C . ALA A 1 303 ? -34.932 -5.545 -10.451 1.00 27.88 303 ALA A C 1
ATOM 2370 O O . ALA A 1 303 ? -33.897 -5.863 -11.080 1.00 26.49 303 ALA A O 1
ATOM 2372 N N . VAL A 1 304 ? -35.307 -6.090 -9.288 1.00 27.42 304 VAL A N 1
ATOM 2373 C CA . VAL A 1 304 ? -34.418 -7.009 -8.536 1.00 27.80 304 VAL A CA 1
ATOM 2374 C C . VAL A 1 304 ? -34.327 -8.326 -9.314 1.00 29.21 304 VAL A C 1
ATOM 2375 O O . VAL A 1 304 ? -35.257 -8.671 -10.088 1.00 29.75 304 VAL A O 1
ATOM 2379 N N . ALA A 1 305 ? -33.191 -9.001 -9.141 1.00 29.90 305 ALA A N 1
ATOM 2380 C CA . ALA A 1 305 ? -32.817 -10.261 -9.816 1.00 30.89 305 ALA A CA 1
ATOM 2381 C C . ALA A 1 305 ? -33.655 -11.422 -9.268 1.00 32.84 305 ALA A C 1
ATOM 2382 O O . ALA A 1 305 ? -33.857 -12.406 -10.005 1.00 33.96 305 ALA A O 1
ATOM 2384 N N . LEU A 1 306 ? -34.135 -11.321 -8.024 1.00 32.95 306 LEU A N 1
ATOM 2385 C CA . LEU A 1 306 ? -34.968 -12.366 -7.387 1.00 35.36 306 LEU A CA 1
ATOM 2386 C C . LEU A 1 306 ? -36.394 -12.265 -7.949 1.00 36.66 306 LEU A C 1
ATOM 2387 O O . LEU A 1 306 ? -37.084 -11.244 -7.696 1.00 36.09 306 LEU A O 1
ATOM 2392 N N . LYS A 1 307 ? -36.841 -13.313 -8.640 1.00 38.66 307 LYS A N 1
ATOM 2393 C CA . LYS A 1 307 ? -38.150 -13.344 -9.353 1.00 40.96 307 LYS A CA 1
ATOM 2394 C C . LYS A 1 307 ? -39.290 -12.935 -8.388 1.00 41.65 307 LYS A C 1
ATOM 2395 O O . LYS A 1 307 ? -40.169 -12.085 -8.774 1.00 43.80 307 LYS A O 1
ATOM 2401 N N . SER A 1 308 ? -39.283 -13.533 -7.180 1.00 42.13 308 SER A N 1
ATOM 2402 C CA . SER A 1 308 ? -40.430 -13.473 -6.244 1.00 43.36 308 SER A CA 1
ATOM 2403 C C . SER A 1 308 ? -40.612 -12.011 -5.828 1.00 42.44 308 SER A C 1
ATOM 2404 O O . SER A 1 308 ? -41.746 -11.513 -5.87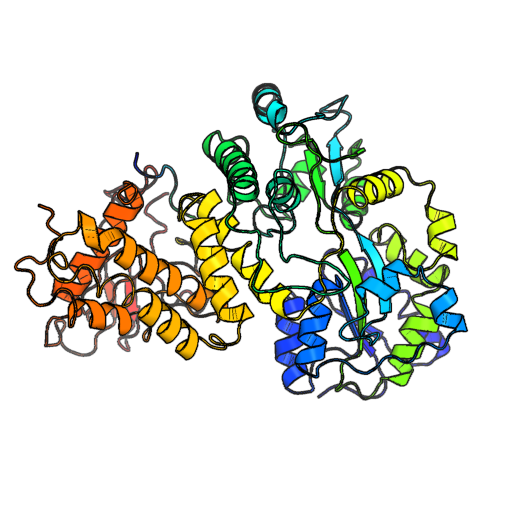3 1.00 41.71 308 SER A O 1
ATOM 2407 N N . TYR A 1 309 ? -39.519 -11.286 -5.560 1.00 41.02 309 TYR A N 1
ATOM 2408 C CA . TYR A 1 309 ? -39.651 -9.882 -5.091 1.00 40.20 309 TYR A CA 1
ATOM 2409 C C . TYR A 1 309 ? -39.834 -8.951 -6.297 1.00 39.50 309 TYR A C 1
ATOM 2410 O O . TYR A 1 309 ? -40.564 -7.945 -6.196 1.00 38.69 309 TYR A O 1
ATOM 2419 N N . GLU A 1 310 ? -39.222 -9.273 -7.433 1.00 39.33 310 GLU A N 1
ATOM 2420 C CA . GLU A 1 310 ? -39.440 -8.465 -8.655 1.00 39.49 310 GLU A CA 1
ATOM 2421 C C . GLU A 1 310 ? -40.942 -8.450 -8.997 1.00 40.11 310 GLU A C 1
ATOM 2422 O O . GLU A 1 310 ? -41.460 -7.378 -9.341 1.00 36.59 310 GLU A O 1
ATOM 2428 N N . GLU A 1 311 ? -41.617 -9.598 -8.917 1.00 43.04 311 GLU A N 1
ATOM 2429 C CA . GLU A 1 311 ? -43.072 -9.703 -9.199 1.00 46.43 311 GLU A CA 1
ATOM 2430 C C . GLU A 1 311 ? -43.850 -8.781 -8.244 1.00 46.27 311 GLU A C 1
ATOM 2431 O O . GLU A 1 311 ? -44.784 -8.084 -8.697 1.00 46.03 311 GLU A O 1
ATOM 2437 N N . GLU A 1 312 ? -43.472 -8.770 -6.967 1.00 46.92 312 GLU A N 1
ATOM 2438 C CA . GLU A 1 312 ? -44.123 -7.936 -5.918 1.00 48.05 312 GLU A CA 1
ATOM 2439 C C . GLU A 1 312 ? -43.984 -6.451 -6.284 1.00 44.10 312 GLU A C 1
ATOM 2440 O O . GLU A 1 312 ? -44.987 -5.753 -6.225 1.00 43.45 312 GLU A O 1
ATOM 2446 N N . LEU A 1 313 ? -42.801 -5.991 -6.696 1.00 40.24 313 LEU A N 1
ATOM 2447 C CA . LEU A 1 313 ? -42.566 -4.543 -6.968 1.00 39.15 313 LEU A CA 1
ATOM 2448 C C . LEU A 1 313 ? -42.955 -4.162 -8.407 1.00 39.43 313 LEU A C 1
ATOM 2449 O O . LEU A 1 313 ? -42.990 -2.956 -8.684 1.00 37.61 313 LEU A O 1
ATOM 2454 N N . ALA A 1 314 ? -43.217 -5.131 -9.296 1.00 41.23 314 ALA A N 1
ATOM 2455 C CA . ALA A 1 314 ? -43.257 -4.933 -10.770 1.00 42.50 314 ALA A CA 1
ATOM 2456 C C . ALA A 1 314 ? -44.238 -3.818 -11.166 1.00 42.80 314 ALA A C 1
ATOM 2457 O O . ALA A 1 314 ? -44.025 -3.182 -12.217 1.00 42.76 314 ALA A O 1
ATOM 2459 N N . LYS A 1 315 ? -45.279 -3.577 -10.372 1.00 44.98 315 LYS A N 1
ATOM 2460 C CA . LYS A 1 315 ? -46.367 -2.638 -10.762 1.00 46.86 315 LYS A CA 1
ATOM 2461 C C . LYS A 1 315 ? -45.980 -1.182 -10.451 1.00 43.18 315 LYS A C 1
ATOM 2462 O O . LYS A 1 315 ? -46.755 -0.292 -10.792 1.00 42.30 315 LYS A O 1
ATOM 2468 N N . ASP A 1 316 ? -44.816 -0.921 -9.852 1.00 38.41 316 ASP A N 1
ATOM 2469 C CA . ASP A 1 316 ? -44.360 0.472 -9.613 1.00 36.17 316 ASP A CA 1
ATOM 2470 C C . ASP A 1 316 ? -44.098 1.126 -10.971 1.00 34.82 316 ASP A C 1
ATOM 2471 O O . ASP A 1 316 ? -43.273 0.634 -11.718 1.00 33.60 316 ASP A O 1
ATOM 2476 N N . PRO A 1 317 ? -44.793 2.219 -11.357 1.00 34.51 317 PRO A N 1
ATOM 2477 C CA . PRO A 1 317 ? -44.594 2.836 -12.658 1.00 33.90 317 PRO A CA 1
ATOM 2478 C C . PRO A 1 317 ? -43.152 3.328 -12.843 1.00 31.79 317 PRO A C 1
ATOM 2479 O O . PRO A 1 317 ? -42.695 3.425 -13.982 1.00 30.75 317 PRO A O 1
ATOM 2483 N N . ARG A 1 318 ? -42.462 3.650 -11.748 1.00 29.69 318 ARG A N 1
ATOM 2484 C CA . ARG A 1 318 ? -41.069 4.133 -11.842 1.00 28.73 318 ARG A CA 1
ATOM 2485 C C . ARG A 1 318 ? -40.187 2.967 -12.299 1.00 27.98 318 ARG A C 1
ATOM 2486 O O . ARG A 1 318 ? -39.236 3.197 -13.065 1.00 27.39 318 ARG A O 1
ATOM 2494 N N . ILE A 1 319 ? -40.500 1.751 -11.852 1.00 29.08 319 ILE A N 1
ATOM 2495 C CA . ILE A 1 319 ? -39.742 0.525 -12.231 1.00 29.05 319 ILE A CA 1
ATOM 2496 C C . ILE A 1 319 ? -40.107 0.177 -13.675 1.00 30.19 319 ILE A C 1
ATOM 2497 O O . ILE A 1 319 ? -39.186 -0.222 -14.415 1.00 28.00 319 ILE A O 1
ATOM 2502 N N . ALA A 1 320 ? -41.390 0.306 -14.047 1.00 30.87 320 ALA A N 1
ATOM 2503 C CA . ALA A 1 320 ? -41.847 0.138 -15.446 1.00 32.19 320 ALA A CA 1
ATOM 2504 C C . ALA A 1 320 ? -41.032 1.049 -16.376 1.00 30.74 320 ALA A C 1
ATOM 2505 O O . ALA A 1 320 ? -40.538 0.539 -17.417 1.00 29.06 320 ALA A O 1
ATOM 2507 N N . ALA A 1 321 ? -40.903 2.339 -16.045 1.00 29.56 321 ALA A N 1
ATOM 2508 C CA . ALA A 1 321 ? -40.152 3.303 -16.881 1.00 28.96 321 ALA A CA 1
ATOM 2509 C C . ALA A 1 321 ? -38.672 2.899 -16.909 1.00 27.57 321 ALA A C 1
ATOM 2510 O O . ALA A 1 321 ? -38.026 3.031 -17.971 1.00 26.92 321 ALA A O 1
ATOM 2512 N N . THR A 1 322 ? -38.118 2.474 -15.770 1.00 26.07 322 THR A N 1
ATOM 2513 C CA . THR A 1 322 ? -36.733 1.949 -15.702 1.00 25.74 322 THR A CA 1
ATOM 2514 C C . THR A 1 322 ? -36.560 0.850 -16.765 1.00 27.26 322 THR A C 1
ATOM 2515 O O . THR A 1 322 ? -35.611 0.950 -17.575 1.00 26.43 322 THR A O 1
ATOM 2519 N N . MET A 1 323 ? -37.413 -0.167 -16.753 1.00 28.67 323 MET A N 1
ATOM 2520 C CA . MET A 1 323 ? -37.261 -1.332 -17.661 1.00 31.82 323 MET A CA 1
ATOM 2521 C C . MET A 1 323 ? -37.529 -0.915 -19.119 1.00 31.55 323 MET A C 1
ATOM 2522 O O . MET A 1 323 ? -36.894 -1.491 -20.007 1.00 31.76 323 MET A O 1
ATOM 2527 N N . GLU A 1 324 ? -38.409 0.053 -19.373 1.00 31.60 324 GLU A N 1
ATOM 2528 C CA . GLU A 1 324 ? -38.628 0.603 -20.736 1.00 33.97 324 GLU A CA 1
ATOM 2529 C C . GLU A 1 324 ? -37.318 1.223 -21.260 1.00 31.13 324 GLU A C 1
ATOM 2530 O O . GLU A 1 324 ? -36.947 0.988 -22.437 1.00 30.57 324 GLU A O 1
ATOM 2536 N N . ASN A 1 325 ? -36.627 1.989 -20.418 1.00 28.14 325 ASN A N 1
ATOM 2537 C CA . ASN A 1 325 ? -35.323 2.604 -20.779 1.00 26.73 325 ASN A CA 1
ATOM 2538 C C . ASN A 1 325 ? -34.291 1.480 -20.935 1.00 26.41 325 ASN A C 1
ATOM 2539 O O . ASN A 1 325 ? -33.528 1.523 -21.927 1.00 26.46 325 ASN A O 1
ATOM 2544 N N . ALA A 1 326 ? -34.322 0.461 -20.064 1.00 26.55 326 ALA A N 1
ATOM 2545 C CA . ALA A 1 326 ? -33.364 -0.672 -20.136 1.00 27.63 326 ALA A CA 1
ATOM 2546 C C . ALA A 1 326 ? -33.520 -1.389 -21.481 1.00 29.25 326 ALA A C 1
ATOM 2547 O O . ALA A 1 326 ? -32.490 -1.702 -22.119 1.00 29.78 326 ALA A O 1
ATOM 2549 N N . GLN A 1 327 ? -34.757 -1.598 -21.916 1.00 30.66 327 GLN A N 1
ATOM 2550 C CA A GLN A 1 327 ? -35.104 -2.334 -23.163 0.50 32.51 327 GLN A CA 1
ATOM 2551 C CA B GLN A 1 327 ? -35.051 -2.365 -23.162 0.50 32.81 327 GLN A CA 1
ATOM 2552 C C . GLN A 1 327 ? -34.540 -1.589 -24.385 1.00 32.20 327 GLN A C 1
ATOM 2553 O O . GLN A 1 327 ? -34.125 -2.262 -25.364 1.00 32.59 327 GLN A O 1
ATOM 2564 N N . LYS A 1 328 ? -34.497 -0.255 -24.328 1.00 31.06 328 LYS A N 1
ATOM 2565 C CA . LYS A 1 328 ? -33.986 0.587 -25.447 1.00 31.16 328 LYS A CA 1
ATOM 2566 C C . LYS A 1 328 ? -32.452 0.662 -25.431 1.00 29.71 328 LYS A C 1
ATOM 2567 O O . LYS A 1 328 ? -31.873 0.945 -26.488 1.00 27.86 328 LYS A O 1
ATOM 2573 N N . GLY A 1 329 ? -31.827 0.481 -24.270 1.00 28.43 329 GLY A N 1
ATOM 2574 C CA . GLY A 1 329 ? -30.365 0.480 -24.111 1.00 28.35 329 GLY A CA 1
ATOM 2575 C C . GLY A 1 329 ? -29.784 -0.910 -24.313 1.00 30.17 329 GLY A C 1
ATOM 2576 O O . GLY A 1 329 ? -30.468 -1.756 -24.915 1.00 31.16 329 GLY A O 1
ATOM 2577 N N . GLU A 1 330 ? -28.553 -1.129 -23.847 1.00 30.16 330 GLU A N 1
ATOM 2578 C CA . GLU A 1 330 ? -27.799 -2.399 -23.998 1.00 32.72 330 GLU A CA 1
ATOM 2579 C C . GLU A 1 330 ? -27.269 -2.783 -22.620 1.00 30.22 330 GLU A C 1
ATOM 2580 O O . GLU A 1 330 ? -26.836 -1.869 -21.889 1.00 26.10 330 GLU A O 1
ATOM 2586 N N . ILE A 1 331 ? -27.219 -4.080 -22.320 1.00 29.25 331 ILE A N 1
ATOM 2587 C CA . ILE A 1 331 ? -26.502 -4.597 -21.119 1.00 30.05 331 ILE A CA 1
ATOM 2588 C C . ILE A 1 331 ? -25.009 -4.251 -21.264 1.00 27.60 331 ILE A C 1
ATOM 2589 O O . ILE A 1 331 ? -24.451 -4.437 -22.365 1.00 29.58 331 ILE A O 1
ATOM 2594 N N . MET A 1 332 ? -24.370 -3.714 -20.235 1.00 24.87 332 MET A N 1
ATOM 2595 C CA . MET A 1 332 ? -22.925 -3.411 -20.348 1.00 23.98 332 MET A CA 1
ATOM 2596 C C . MET A 1 332 ? -22.188 -4.732 -20.543 1.00 23.55 332 MET A C 1
ATOM 2597 O O . MET A 1 332 ? -22.544 -5.753 -19.971 1.00 23.19 332 MET A O 1
ATOM 2602 N N . PRO A 1 333 ? -21.124 -4.757 -21.346 1.00 23.27 333 PRO A N 1
ATOM 2603 C CA . PRO A 1 333 ? -20.195 -5.881 -21.287 1.00 23.58 333 PRO A CA 1
ATOM 2604 C C . PRO A 1 333 ? -19.626 -6.005 -19.859 1.00 22.67 333 PRO A C 1
ATOM 2605 O O . PRO A 1 333 ? -19.528 -4.985 -19.152 1.00 21.15 333 PRO A O 1
ATOM 2609 N N . ASN A 1 334 ? -19.192 -7.193 -19.471 1.00 22.62 334 ASN A N 1
ATOM 2610 C CA . ASN A 1 334 ? -18.472 -7.377 -18.180 1.00 23.09 334 ASN A CA 1
ATOM 2611 C C . ASN A 1 334 ? -16.965 -7.606 -18.416 1.00 23.66 334 ASN A C 1
ATOM 2612 O O . ASN A 1 334 ? -16.237 -7.898 -17.431 1.00 23.73 334 ASN A O 1
ATOM 2617 N N . ILE A 1 335 ? -16.476 -7.417 -19.646 1.00 23.51 335 ILE A N 1
ATOM 2618 C CA . ILE A 1 335 ? -15.120 -7.873 -20.049 1.00 23.82 335 ILE A CA 1
ATOM 2619 C C . ILE A 1 335 ? -14.058 -6.970 -19.420 1.00 23.67 335 ILE A C 1
ATOM 2620 O O . ILE A 1 335 ? -14.333 -5.823 -19.063 1.00 22.21 335 ILE A O 1
ATOM 2625 N N . PRO A 1 336 ? -12.798 -7.446 -19.302 1.00 25.60 336 PRO A N 1
ATOM 2626 C CA . PRO A 1 336 ? -11.729 -6.667 -18.655 1.00 25.97 336 PRO A CA 1
ATOM 2627 C C . PRO A 1 336 ? -11.461 -5.275 -19.272 1.00 25.39 336 PRO A C 1
ATOM 2628 O O . PRO A 1 336 ? -10.984 -4.368 -18.561 1.00 24.46 336 PRO A O 1
ATOM 2632 N N . GLN A 1 337 ? -11.854 -5.085 -20.532 1.00 24.76 337 GLN A N 1
ATOM 2633 C CA . GLN A 1 337 ? -11.628 -3.837 -21.307 1.00 24.40 337 GLN A CA 1
ATOM 2634 C C . GLN A 1 337 ? -12.543 -2.699 -20.841 1.00 23.68 337 GLN A C 1
ATOM 2635 O O . GLN A 1 337 ? -12.297 -1.549 -21.242 1.00 23.23 337 GLN A O 1
ATOM 2641 N N . MET A 1 338 ? -13.556 -2.962 -20.017 1.00 22.84 338 MET A N 1
ATOM 2642 C CA . MET A 1 338 ? -14.532 -1.915 -19.613 1.00 22.38 338 MET A CA 1
ATOM 2643 C C . MET A 1 338 ? -13.870 -0.783 -18.805 1.00 22.23 338 MET A C 1
ATOM 2644 O O . MET A 1 338 ? -14.252 0.364 -19.040 1.00 21.89 338 MET A O 1
ATOM 2649 N N . SER A 1 339 ? -12.894 -1.036 -17.943 1.00 23.21 339 SER A N 1
ATOM 2650 C CA . SER A 1 339 ? -12.200 0.048 -17.189 1.00 24.26 339 SER A CA 1
ATOM 2651 C C . SER A 1 339 ? -11.589 1.065 -18.173 1.00 23.42 339 SER A C 1
ATOM 2652 O O . SER A 1 339 ? -11.849 2.270 -18.058 1.00 21.95 339 SER A O 1
ATOM 2655 N N . ALA A 1 340 ? -10.849 0.584 -19.162 1.00 23.47 340 ALA A N 1
ATOM 2656 C CA . ALA A 1 340 ? -10.144 1.445 -20.133 1.00 22.79 340 ALA A CA 1
ATOM 2657 C C . ALA A 1 340 ? -11.192 2.159 -20.974 1.00 21.82 340 ALA A C 1
ATOM 2658 O O . ALA A 1 340 ? -10.983 3.354 -21.274 1.00 21.55 340 ALA A O 1
ATOM 2660 N N . PHE A 1 341 ? -12.280 1.464 -21.317 1.00 21.12 341 PHE A N 1
ATOM 2661 C CA . PHE A 1 341 ? -13.387 2.037 -22.109 1.00 21.18 341 PHE A CA 1
ATOM 2662 C C . PHE A 1 341 ? -13.940 3.262 -21.369 1.00 20.71 341 PHE A C 1
ATOM 2663 O O . PHE A 1 341 ? -14.098 4.367 -21.945 1.00 19.51 341 PHE A O 1
ATOM 2671 N N . TRP A 1 342 ? -14.298 3.070 -20.107 1.00 20.21 342 TRP A N 1
ATOM 2672 C CA . TRP A 1 342 ? -14.988 4.143 -19.355 1.00 19.34 342 TRP A CA 1
ATOM 2673 C C . TRP A 1 342 ? -14.022 5.313 -19.118 1.00 19.99 342 TRP A C 1
ATOM 2674 O O . TRP A 1 342 ? -14.454 6.459 -19.182 1.00 21.68 342 TRP A O 1
ATOM 2685 N N . TYR A 1 343 ? -12.766 5.045 -18.793 1.00 20.45 343 TYR A N 1
ATOM 2686 C CA . TYR A 1 343 ? -11.770 6.121 -18.576 1.00 21.32 343 TYR A CA 1
ATOM 2687 C C . TYR A 1 343 ? -11.695 6.959 -19.859 1.00 22.13 343 TYR A C 1
ATOM 2688 O O . TYR A 1 343 ? -11.626 8.202 -19.801 1.00 21.18 343 TYR A O 1
ATOM 2697 N N . ALA A 1 344 ? -11.690 6.306 -21.022 1.00 21.73 344 ALA A N 1
ATOM 2698 C CA . ALA A 1 344 ? -11.492 7.016 -22.309 1.00 22.55 344 ALA A CA 1
ATOM 2699 C C . ALA A 1 344 ? -12.721 7.904 -22.586 1.00 21.93 344 ALA A C 1
ATOM 2700 O O . ALA A 1 344 ? -12.576 9.087 -23.025 1.00 21.03 344 ALA A O 1
ATOM 2702 N N . VAL A 1 345 ? -13.910 7.372 -22.371 1.00 20.70 345 VAL A N 1
ATOM 2703 C CA . VAL A 1 345 ? -15.154 8.134 -22.645 1.00 20.46 345 VAL A CA 1
ATOM 2704 C C . VAL A 1 345 ? -15.289 9.241 -21.588 1.00 20.00 345 VAL A C 1
ATOM 2705 O O . VAL A 1 345 ? -15.714 10.340 -21.962 1.00 20.54 345 VAL A O 1
ATOM 2709 N N . ARG A 1 346 ? -14.933 8.977 -20.333 1.00 20.40 346 ARG A N 1
ATOM 2710 C CA A ARG A 1 346 ? -14.851 10.011 -19.257 0.50 20.40 346 ARG A CA 1
ATOM 2711 C CA B ARG A 1 346 ? -14.869 10.025 -19.271 0.50 20.57 346 ARG A CA 1
ATOM 2712 C C . ARG A 1 346 ? -13.990 11.179 -19.768 1.00 19.91 346 ARG A C 1
ATOM 2713 O O . ARG A 1 346 ? -14.429 12.309 -19.720 1.00 19.64 346 ARG A O 1
ATOM 2728 N N . THR A 1 347 ? -12.783 10.882 -20.233 1.00 19.75 347 THR A N 1
ATOM 2729 C CA . THR A 1 347 ? -11.822 11.871 -20.722 1.00 20.70 347 THR A CA 1
ATOM 2730 C C . THR A 1 347 ? -12.448 12.638 -21.904 1.00 20.15 347 THR A C 1
ATOM 2731 O O . THR A 1 347 ? -12.351 13.882 -21.940 1.00 19.72 347 THR A O 1
ATOM 2735 N N . ALA A 1 348 ? -13.006 11.941 -22.894 1.00 20.08 348 ALA A N 1
ATOM 2736 C CA . ALA A 1 348 ? -13.617 12.600 -24.076 1.00 20.18 348 ALA A CA 1
ATOM 2737 C C . ALA A 1 348 ? -14.704 13.585 -23.636 1.00 19.93 348 ALA A C 1
ATOM 2738 O O . ALA A 1 348 ? -14.707 14.742 -24.116 1.00 20.11 348 ALA A O 1
ATOM 2740 N N . VAL A 1 349 ? -15.633 13.155 -22.768 1.00 19.25 349 VAL A N 1
ATOM 2741 C CA . VAL A 1 349 ? -16.778 14.025 -22.352 1.00 19.39 349 VAL A CA 1
ATOM 2742 C C . VAL A 1 349 ? -16.243 15.240 -21.582 1.00 19.58 349 VAL A C 1
ATOM 2743 O O . VAL A 1 349 ? -16.627 16.369 -21.930 1.00 19.96 349 VAL A O 1
ATOM 2747 N N . ILE A 1 350 ? -15.402 15.024 -20.565 1.00 19.01 350 ILE A N 1
ATOM 2748 C CA . ILE A 1 350 ? -14.837 16.131 -19.740 1.00 20.17 350 ILE A CA 1
ATOM 2749 C C . ILE A 1 350 ? -14.066 17.096 -20.650 1.00 20.12 350 ILE A C 1
ATOM 2750 O O . ILE A 1 350 ? -14.276 18.308 -20.556 1.00 21.29 350 ILE A O 1
ATOM 2755 N N . ASN A 1 351 ? -13.216 16.595 -21.539 1.00 20.47 351 ASN A N 1
ATOM 2756 C CA . ASN A 1 351 ? -12.356 17.482 -22.361 1.00 22.00 351 ASN A CA 1
ATOM 2757 C C . ASN A 1 351 ? -13.235 18.248 -23.356 1.00 21.86 351 ASN A C 1
ATOM 2758 O O . ASN A 1 351 ? -12.961 19.444 -23.564 1.00 21.71 351 ASN A O 1
ATOM 2763 N N . ALA A 1 352 ? -14.196 17.583 -24.015 1.00 20.79 352 ALA A N 1
ATOM 2764 C CA . ALA A 1 352 ? -15.073 18.266 -25.005 1.00 21.13 352 ALA A CA 1
ATOM 2765 C C . ALA A 1 352 ? -15.967 19.299 -24.303 1.00 20.58 352 ALA A C 1
ATOM 2766 O O . ALA A 1 352 ? -16.065 20.420 -24.822 1.00 21.34 352 ALA A O 1
ATOM 2768 N N . ALA A 1 353 ? -16.592 18.946 -23.173 1.00 19.72 353 ALA A N 1
ATOM 2769 C CA . ALA A 1 353 ? -17.504 19.833 -22.416 1.00 19.77 353 ALA A CA 1
ATOM 2770 C C . ALA A 1 353 ? -16.755 21.101 -21.970 1.00 20.58 353 ALA A C 1
ATOM 2771 O O . ALA A 1 353 ? -17.380 22.168 -21.942 1.00 20.86 353 ALA A O 1
ATOM 2773 N N . SER A 1 354 ? -15.456 21.006 -21.649 1.00 20.83 354 SER A N 1
ATOM 2774 C CA . SER A 1 354 ? -14.660 22.139 -21.117 1.00 22.20 354 SER A CA 1
ATOM 2775 C C . SER A 1 354 ? -13.825 22.797 -22.218 1.00 23.18 354 SER A C 1
ATOM 2776 O O . SER A 1 354 ? -13.087 23.751 -21.907 1.00 24.03 354 SER A O 1
ATOM 2779 N N . GLY A 1 355 ? -13.919 22.336 -23.469 1.00 23.64 355 GLY A N 1
ATOM 2780 C CA . GLY A 1 355 ? -13.220 22.983 -24.596 1.00 24.71 355 GLY A CA 1
ATOM 2781 C C . GLY A 1 355 ? -11.739 22.594 -24.698 1.00 25.26 355 GLY A C 1
ATOM 2782 O O . GLY A 1 355 ? -11.026 23.254 -25.448 1.00 27.03 355 GLY A O 1
ATOM 2783 N N . ARG A 1 356 ? -11.247 21.644 -23.901 1.00 24.43 356 ARG A N 1
ATOM 2784 C CA . ARG A 1 356 ? -9.817 21.273 -23.902 1.00 26.08 356 ARG A CA 1
ATOM 2785 C C . ARG A 1 356 ? -9.493 20.521 -25.195 1.00 26.54 356 ARG A C 1
ATOM 2786 O O . ARG A 1 356 ? -8.324 20.575 -25.641 1.00 27.40 356 ARG A O 1
ATOM 2794 N N . GLN A 1 357 ? -10.507 19.864 -25.760 1.00 25.42 357 GLN A N 1
ATOM 2795 C CA . GLN A 1 357 ? -10.464 19.211 -27.101 1.00 25.79 357 GLN A CA 1
ATOM 2796 C C . GLN A 1 357 ? -11.778 19.545 -27.825 1.00 24.97 357 GLN A C 1
ATOM 2797 O O . GLN A 1 357 ? -12.829 19.733 -27.138 1.00 24.03 357 GLN A O 1
ATOM 2803 N N . THR A 1 358 ? -11.757 19.567 -29.158 1.00 25.22 358 THR A N 1
ATOM 2804 C CA . THR A 1 358 ? -13.003 19.535 -29.977 1.00 25.74 358 THR A CA 1
ATOM 2805 C C . THR A 1 358 ? -13.665 18.154 -29.823 1.00 25.12 358 THR A C 1
ATOM 2806 O O . THR A 1 358 ? -12.988 17.198 -29.415 1.00 23.25 358 THR A O 1
ATOM 2810 N N . VAL A 1 359 ? -14.943 18.041 -30.180 1.00 25.08 359 VAL A N 1
ATOM 2811 C CA . VAL A 1 359 ? -15.664 16.741 -30.162 1.00 25.09 359 VAL A CA 1
ATOM 2812 C C . VAL A 1 359 ? -14.903 15.729 -31.023 1.00 25.16 359 VAL A C 1
ATOM 2813 O O . VAL A 1 359 ? -14.707 14.580 -30.576 1.00 24.10 359 VAL A O 1
ATOM 2817 N N . ASP A 1 360 ? -14.430 16.117 -32.193 1.00 27.40 360 ASP A N 1
ATOM 2818 C CA A ASP A 1 360 ? -13.756 15.147 -33.103 0.50 28.03 360 ASP A CA 1
ATOM 2819 C CA B ASP A 1 360 ? -13.724 15.180 -33.109 0.50 28.52 360 ASP A CA 1
ATOM 2820 C C . ASP A 1 360 ? -12.420 14.706 -32.470 1.00 28.14 360 ASP A C 1
ATOM 2821 O O . ASP A 1 360 ? -12.210 13.500 -32.397 1.00 28.14 360 ASP A O 1
ATOM 2830 N N . GLU A 1 361 ? -11.585 15.637 -32.005 1.00 28.67 361 GLU A N 1
ATOM 2831 C CA . GLU A 1 361 ? -10.293 15.303 -31.332 1.00 28.80 361 GLU A CA 1
ATOM 2832 C C . GLU A 1 361 ? -10.610 14.402 -30.134 1.00 25.40 361 GLU A C 1
ATOM 2833 O O . GLU A 1 361 ? -9.948 13.366 -29.977 1.00 26.31 361 GLU A O 1
ATOM 2839 N N . ALA A 1 362 ? -11.602 14.764 -29.321 1.00 24.32 362 ALA A N 1
ATOM 2840 C CA . ALA A 1 362 ? -11.886 14.073 -28.039 1.00 22.37 362 ALA A CA 1
ATOM 2841 C C . ALA A 1 362 ? -12.181 12.593 -28.318 1.00 22.30 362 ALA A C 1
ATOM 2842 O O . ALA A 1 362 ? -11.621 11.713 -27.641 1.00 21.54 362 ALA A O 1
ATOM 2844 N N . LEU A 1 363 ? -13.109 12.329 -29.233 1.00 22.36 363 LEU A N 1
ATOM 2845 C CA . LEU A 1 363 ? -13.562 10.941 -29.529 1.00 22.54 363 LEU A CA 1
ATOM 2846 C C . LEU A 1 363 ? -12.493 10.204 -30.336 1.00 22.88 363 LEU A C 1
ATOM 2847 O O . LEU A 1 363 ? -12.263 8.997 -30.061 1.00 21.82 363 LEU A O 1
ATOM 2852 N N . LYS A 1 364 ? -11.808 10.877 -31.254 1.00 24.58 364 LYS A N 1
ATOM 2853 C CA . LYS A 1 364 ? -10.710 10.220 -32.011 1.00 26.62 364 LYS A CA 1
ATOM 2854 C C . LYS A 1 364 ? -9.636 9.782 -31.010 1.00 25.90 364 LYS A C 1
ATOM 2855 O O . LYS A 1 364 ? -9.215 8.623 -31.068 1.00 24.70 364 LYS A O 1
ATOM 2861 N N . ASP A 1 365 ? -9.237 10.667 -30.087 1.00 25.69 365 ASP A N 1
ATOM 2862 C CA . ASP A 1 365 ? -8.151 10.339 -29.115 1.00 26.69 365 ASP A CA 1
ATOM 2863 C C . ASP A 1 365 ? -8.646 9.273 -28.125 1.00 24.60 365 ASP A C 1
ATOM 2864 O O . ASP A 1 365 ? -7.857 8.380 -27.754 1.00 23.87 365 ASP A O 1
ATOM 2869 N N . ALA A 1 366 ? -9.907 9.332 -27.717 1.00 24.14 366 ALA A N 1
ATOM 2870 C CA . ALA A 1 366 ? -10.466 8.386 -26.728 1.00 24.19 366 ALA A CA 1
ATOM 2871 C C . ALA A 1 366 ? -10.362 6.978 -27.332 1.00 24.55 366 ALA A C 1
ATOM 2872 O O . ALA A 1 366 ? -9.919 6.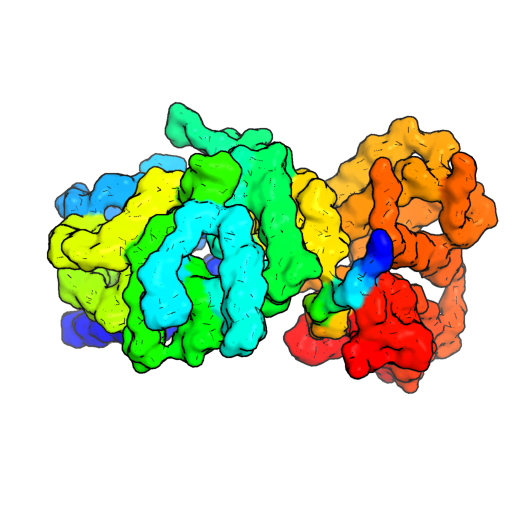061 -26.635 1.00 24.02 366 ALA A O 1
ATOM 2874 N N . GLN A 1 367 ? -10.719 6.819 -28.599 1.00 23.96 367 GLN A N 1
ATOM 2875 C CA . GLN A 1 367 ? -10.706 5.484 -29.227 1.00 25.47 367 GLN A CA 1
ATOM 2876 C C . GLN A 1 367 ? -9.260 5.004 -29.420 1.00 25.50 367 GLN A C 1
ATOM 2877 O O . GLN A 1 367 ? -8.991 3.846 -29.064 1.00 25.81 367 GLN A O 1
ATOM 2883 N N . THR A 1 368 ? -8.371 5.849 -29.949 1.00 25.07 368 THR A N 1
ATOM 2884 C CA . THR A 1 368 ? -6.940 5.519 -30.164 1.00 26.51 368 THR A CA 1
ATOM 2885 C C . THR A 1 368 ? -6.324 5.082 -28.841 1.00 24.93 368 THR A C 1
ATOM 2886 O O . THR A 1 368 ? -5.625 4.067 -28.816 1.00 25.20 368 THR A O 1
ATOM 2890 N N . ASN A 1 369 ? -6.586 5.832 -27.786 1.00 23.46 369 ASN A N 1
ATOM 2891 C CA . ASN A 1 369 ? -5.840 5.642 -26.515 1.00 23.95 369 ASN A CA 1
ATOM 2892 C C . ASN A 1 369 ? -6.439 4.443 -25.759 1.00 23.54 369 ASN A C 1
ATOM 2893 O O . ASN A 1 369 ? -5.682 3.718 -25.126 1.00 24.79 369 ASN A O 1
ATOM 2898 N N . ALA A 1 370 ? -7.750 4.220 -25.844 1.00 22.74 370 ALA A N 1
ATOM 2899 C CA . ALA A 1 370 ? -8.411 3.039 -25.250 1.00 23.52 370 ALA A CA 1
ATOM 2900 C C . ALA A 1 370 ? -7.892 1.785 -25.954 1.00 24.39 370 ALA A C 1
ATOM 2901 O O . ALA A 1 370 ? -7.554 0.811 -25.274 1.00 24.78 370 ALA A O 1
ATOM 2903 N N . ALA A 1 371 ? -7.780 1.833 -27.279 1.00 25.42 371 ALA A N 1
ATOM 2904 C CA . ALA A 1 371 ? -7.324 0.676 -28.082 1.00 26.27 371 ALA A CA 1
ATOM 2905 C C . ALA A 1 371 ? -5.911 0.264 -27.629 1.00 27.24 371 ALA A C 1
ATOM 2906 O O . ALA A 1 371 ? -5.611 -0.926 -27.639 1.00 27.20 371 ALA A O 1
ATOM 2908 N N . ALA A 1 372 ? -5.080 1.213 -27.201 1.00 26.60 372 ALA A N 1
ATOM 2909 C CA . ALA A 1 372 ? -3.699 0.947 -26.743 1.00 28.01 372 ALA A CA 1
ATOM 2910 C C . ALA A 1 372 ? -3.723 0.091 -25.468 1.00 27.87 372 ALA A C 1
ATOM 2911 O O . ALA A 1 372 ? -2.794 -0.726 -25.291 1.00 28.61 372 ALA A O 1
ATOM 2913 N N . GLU A 1 373 ? -4.726 0.293 -24.619 1.00 26.97 373 GLU A N 1
ATOM 2914 C CA . GLU A 1 373 ? -4.977 -0.557 -23.425 1.00 28.50 373 GLU A CA 1
ATOM 2915 C C . GLU A 1 373 ? -5.687 -1.853 -23.835 1.00 29.24 373 GLU A C 1
ATOM 2916 O O . GLU A 1 373 ? -5.278 -2.893 -23.337 1.00 30.02 373 GLU A O 1
ATOM 2922 N N . PHE A 1 374 ? -6.690 -1.790 -24.705 1.00 29.33 374 PHE A N 1
ATOM 2923 C CA . PHE A 1 374 ? -7.503 -2.988 -25.058 1.00 31.25 374 PHE A CA 1
ATOM 2924 C C . PHE A 1 374 ? -6.593 -4.110 -25.549 1.00 34.01 374 PHE A C 1
ATOM 2925 O O . PHE A 1 374 ? -6.838 -5.271 -25.230 1.00 35.21 374 PHE A O 1
ATOM 2933 N N . GLY A 1 375 ? -5.539 -3.762 -26.292 1.00 45.90 1055 GLY A N 1
ATOM 2934 C CA . GLY A 1 375 ? -4.671 -4.780 -26.871 1.00 49.85 1055 GLY A CA 1
ATOM 2935 C C . GLY A 1 375 ? -3.469 -5.162 -26.006 1.00 50.28 1055 GLY A C 1
ATOM 2936 O O . GLY A 1 375 ? -2.644 -5.932 -26.499 1.00 51.42 1055 GLY A O 1
ATOM 2937 N N . GLY A 1 376 ? -3.330 -4.620 -24.788 1.00 49.06 1056 GLY A N 1
ATOM 2938 C CA . GLY A 1 376 ? -2.339 -5.075 -23.788 1.00 49.37 1056 GLY A CA 1
ATOM 2939 C C . GLY A 1 376 ? -0.969 -4.411 -23.920 1.00 47.84 1056 GLY A C 1
ATOM 2940 O O . GLY A 1 376 ? -0.139 -4.664 -23.037 1.00 49.68 1056 GLY A O 1
ATOM 2941 N N . THR A 1 377 ? -0.734 -3.605 -24.960 1.00 45.07 1057 THR A N 1
ATOM 2942 C CA . THR A 1 377 ? 0.495 -2.793 -25.179 1.00 45.30 1057 THR A CA 1
ATOM 2943 C C . THR A 1 377 ? 0.777 -1.919 -23.948 1.00 42.75 1057 THR A C 1
ATOM 2944 O O . THR A 1 377 ? 1.917 -1.928 -23.436 1.00 43.69 1057 THR A O 1
ATOM 2948 N N . VAL A 1 378 ? -0.220 -1.131 -23.542 1.00 38.17 1058 VAL A N 1
ATOM 2949 C CA . VAL A 1 378 ? -0.102 -0.136 -22.446 1.00 35.26 1058 VAL A CA 1
ATOM 2950 C C . VAL A 1 378 ? -0.632 -0.744 -21.143 1.00 36.42 1058 VAL A C 1
ATOM 2951 O O . VAL A 1 378 ? -1.833 -1.082 -21.089 1.00 36.46 1058 VAL A O 1
ATOM 2955 N N . LYS A 1 379 ? 0.240 -0.849 -20.143 1.00 37.10 1059 LYS A N 1
ATOM 2956 C CA . LYS A 1 379 ? -0.026 -1.454 -18.816 1.00 40.27 1059 LYS A CA 1
ATOM 2957 C C . LYS A 1 379 ? 0.392 -0.524 -17.675 1.00 38.49 1059 LYS A C 1
ATOM 2958 O O . LYS A 1 379 ? 0.137 -0.863 -16.530 1.00 39.88 1059 LYS A O 1
ATOM 2964 N N . ASN A 1 380 ? 1.151 0.524 -17.975 1.00 35.78 1060 ASN A N 1
ATOM 2965 C CA . ASN A 1 380 ? 1.764 1.428 -16.971 1.00 34.39 1060 ASN A CA 1
ATOM 2966 C C . ASN A 1 380 ? 2.203 2.674 -17.725 1.00 31.38 1060 ASN A C 1
ATOM 2967 O O . ASN A 1 380 ? 2.045 2.701 -18.969 1.00 28.59 1060 ASN A O 1
ATOM 2972 N N . TYR A 1 381 ? 2.674 3.700 -17.015 1.00 31.25 1061 TYR A N 1
ATOM 2973 C CA . TYR A 1 381 ? 2.976 4.982 -17.689 1.00 29.28 1061 TYR A CA 1
ATOM 2974 C C . TYR A 1 381 ? 4.159 4.796 -18.641 1.00 29.03 1061 TYR A C 1
ATOM 2975 O O . TYR A 1 381 ? 4.208 5.458 -19.657 1.00 26.07 1061 TYR A O 1
ATOM 2984 N N . GLU A 1 382 ? 5.116 3.923 -18.319 1.00 31.64 1062 GLU A N 1
ATOM 2985 C CA . GLU A 1 382 ? 6.338 3.799 -19.159 1.00 32.74 1062 GLU A CA 1
ATOM 2986 C C . GLU A 1 382 ? 5.918 3.240 -20.524 1.00 31.02 1062 GLU A C 1
ATOM 2987 O O . GLU A 1 382 ? 6.321 3.820 -21.551 1.00 29.30 1062 GLU A O 1
ATOM 2993 N N . THR A 1 383 ? 5.087 2.193 -20.539 1.00 30.72 1063 THR A N 1
ATOM 2994 C CA . THR A 1 383 ? 4.573 1.602 -21.799 1.00 30.56 1063 THR A CA 1
ATOM 2995 C C . THR A 1 383 ? 3.606 2.578 -22.480 1.00 28.34 1063 THR A C 1
ATOM 2996 O O . THR A 1 383 ? 3.616 2.617 -23.709 1.00 27.64 1063 THR A O 1
ATOM 3000 N N . ALA A 1 384 ? 2.810 3.363 -21.737 1.00 27.62 1064 ALA A N 1
ATOM 3001 C CA . ALA A 1 384 ? 1.927 4.390 -22.346 1.00 26.03 1064 ALA A CA 1
ATOM 3002 C C . ALA A 1 384 ? 2.784 5.386 -23.128 1.00 25.21 1064 ALA A C 1
ATOM 3003 O O . ALA A 1 384 ? 2.436 5.757 -24.259 1.00 23.36 1064 ALA A O 1
ATOM 3005 N N . VAL A 1 385 ? 3.845 5.874 -22.507 1.00 25.85 1065 VAL A N 1
ATOM 3006 C CA . VAL A 1 385 ? 4.690 6.927 -23.115 1.00 26.42 1065 VAL A CA 1
ATOM 3007 C C . VAL A 1 385 ? 5.323 6.382 -24.406 1.00 26.27 1065 VAL A C 1
ATOM 3008 O O . VAL A 1 385 ? 5.379 7.122 -25.385 1.00 24.53 1065 VAL A O 1
ATOM 3012 N N . GLN A 1 386 ? 5.769 5.134 -24.409 1.00 28.32 1066 GLN A N 1
ATOM 3013 C CA . GLN A 1 386 ? 6.342 4.488 -25.620 1.00 30.47 1066 GLN A CA 1
ATOM 3014 C C . GLN A 1 386 ? 5.251 4.393 -26.699 1.00 28.31 1066 GLN A C 1
ATOM 3015 O O . GLN A 1 386 ? 5.550 4.664 -27.869 1.00 26.12 1066 GLN A O 1
ATOM 3021 N N . PHE A 1 387 ? 4.010 4.063 -26.328 1.00 26.44 1067 PHE A N 1
ATOM 3022 C CA . PHE A 1 387 ? 2.867 4.092 -27.273 1.00 25.59 1067 PHE A CA 1
ATOM 3023 C C . PHE A 1 387 ? 2.710 5.493 -27.872 1.00 23.83 1067 PHE A C 1
ATOM 3024 O O . PHE A 1 387 ? 2.591 5.604 -29.108 1.00 23.32 1067 PHE A O 1
ATOM 3032 N N . CYS A 1 388 ? 2.660 6.538 -27.039 1.00 22.49 1068 CYS A N 1
ATOM 3033 C CA . CYS A 1 388 ? 2.438 7.933 -27.489 1.00 22.09 1068 CYS A CA 1
ATOM 3034 C C . CYS A 1 388 ? 3.561 8.326 -28.466 1.00 21.57 1068 CYS A C 1
ATOM 3035 O O . CYS A 1 388 ? 3.289 8.932 -29.518 1.00 20.30 1068 CYS A O 1
ATOM 3038 N N . TRP A 1 389 ? 4.789 7.997 -28.100 1.00 22.40 1069 TRP A N 1
ATOM 3039 C CA . TRP A 1 389 ? 5.998 8.319 -28.898 1.00 23.09 1069 TRP A CA 1
ATOM 3040 C C . TRP A 1 389 ? 5.933 7.623 -30.268 1.00 23.95 1069 TRP A C 1
ATOM 3041 O O . TRP A 1 389 ? 6.184 8.307 -31.284 1.00 23.76 1069 TRP A O 1
ATOM 3052 N N . ASN A 1 390 ? 5.610 6.332 -30.302 1.00 25.47 1070 ASN A N 1
ATOM 3053 C CA . ASN A 1 390 ? 5.545 5.510 -31.540 1.00 28.09 1070 ASN A CA 1
ATOM 3054 C C . ASN A 1 390 ? 4.473 6.095 -32.469 1.00 27.16 1070 ASN A C 1
ATOM 3055 O O . ASN A 1 390 ? 4.745 6.210 -33.671 1.00 27.29 1070 ASN A O 1
ATOM 3060 N N . HIS A 1 391 ? 3.275 6.380 -31.947 1.00 26.16 1071 HIS A N 1
ATOM 3061 C CA . HIS A 1 391 ? 2.150 6.991 -32.710 1.00 26.66 1071 HIS A CA 1
ATOM 3062 C C . HIS A 1 391 ? 2.639 8.294 -33.373 1.00 25.22 1071 HIS A C 1
ATOM 3063 O O . HIS A 1 391 ? 2.381 8.527 -34.573 1.00 25.14 1071 HIS A O 1
ATOM 3070 N N . TYR A 1 392 ? 3.314 9.128 -32.590 1.00 22.98 1072 TYR A N 1
ATOM 3071 C CA . TYR A 1 392 ? 3.857 10.441 -33.022 1.00 22.73 1072 TYR A CA 1
ATOM 3072 C C . TYR A 1 392 ? 4.916 10.262 -34.114 1.00 24.35 1072 TYR A C 1
ATOM 3073 O O . TYR A 1 392 ? 4.833 10.909 -35.157 1.00 23.93 1072 TYR A O 1
ATOM 3082 N N . LYS A 1 393 ? 5.878 9.364 -33.888 1.00 26.37 1073 LYS A N 1
ATOM 3083 C CA A LYS A 1 393 ? 6.944 9.068 -34.878 0.50 27.91 1073 LYS A CA 1
ATOM 3084 C CA B LYS A 1 393 ? 6.945 9.036 -34.868 0.50 27.80 1073 LYS A CA 1
ATOM 3085 C C . LYS A 1 393 ? 6.304 8.593 -36.192 1.00 29.42 1073 LYS A C 1
ATOM 3086 O O . LYS A 1 393 ? 6.785 9.001 -37.262 1.00 29.94 1073 LYS A O 1
ATOM 3097 N N . ASP A 1 394 ? 5.257 7.768 -36.119 1.00 29.70 1074 ASP A N 1
ATOM 3098 C CA . ASP A 1 394 ? 4.564 7.273 -37.337 1.00 31.89 1074 ASP A CA 1
ATOM 3099 C C . ASP A 1 394 ? 3.981 8.457 -38.126 1.00 31.06 1074 ASP A C 1
ATOM 3100 O O . ASP A 1 394 ? 3.966 8.376 -39.350 1.00 31.90 1074 ASP A O 1
ATOM 3105 N N . GLN A 1 395 ? 3.507 9.515 -37.466 1.00 28.81 1075 GLN A N 1
ATOM 3106 C CA . GLN A 1 395 ? 2.936 10.695 -38.166 1.00 29.68 1075 GLN A CA 1
ATOM 3107 C C . GLN A 1 395 ? 4.070 11.574 -38.708 1.00 28.58 1075 GLN A C 1
ATOM 3108 O O . GLN A 1 395 ? 3.905 12.167 -39.776 1.00 29.66 1075 GLN A O 1
ATOM 3114 N N . MET A 1 396 ? 5.185 11.645 -37.995 1.00 26.69 1076 MET A N 1
ATOM 3115 C CA . MET A 1 396 ? 6.295 12.582 -38.292 1.00 26.31 1076 MET A CA 1
ATOM 3116 C C . MET A 1 396 ? 7.205 12.027 -39.398 1.00 28.38 1076 MET A C 1
ATOM 3117 O O . MET A 1 396 ? 7.648 12.816 -40.262 1.00 28.15 1076 MET A O 1
ATOM 3122 N N . ASP A 1 397 ? 7.471 10.720 -39.403 1.00 29.89 1077 ASP A N 1
ATOM 3123 C CA . ASP A 1 397 ? 8.455 10.121 -40.346 1.00 32.74 1077 ASP A CA 1
ATOM 3124 C C . ASP A 1 397 ? 8.097 10.465 -41.800 1.00 34.86 1077 ASP A C 1
ATOM 3125 O O . ASP A 1 397 ? 8.980 10.862 -42.566 1.00 36.34 1077 ASP A O 1
ATOM 3130 N N . PRO A 1 398 ? 6.827 10.350 -42.258 1.00 34.59 1078 PRO A N 1
ATOM 3131 C CA . PRO A 1 398 ? 6.505 10.635 -43.661 1.00 37.58 1078 PRO A CA 1
ATOM 3132 C C . PRO A 1 398 ? 6.604 12.111 -44.074 1.00 36.60 1078 PRO A C 1
ATOM 3133 O O . PRO A 1 398 ? 6.618 12.356 -45.240 1.00 38.36 1078 PRO A O 1
ATOM 3137 N N . ILE A 1 399 ? 6.657 13.044 -43.114 1.00 34.23 1079 ILE A N 1
ATOM 3138 C CA . ILE A 1 399 ? 6.631 14.511 -43.393 1.00 33.78 1079 ILE A CA 1
ATOM 3139 C C . ILE A 1 399 ? 7.956 15.170 -42.989 1.00 31.79 1079 ILE A C 1
ATOM 3140 O O . ILE A 1 399 ? 7.956 16.378 -42.697 1.00 29.66 1079 ILE A O 1
ATOM 3145 N N . GLU A 1 400 ? 9.075 14.447 -43.084 1.00 32.69 1080 GLU A N 1
ATOM 3146 C CA . GLU A 1 400 ? 10.388 14.964 -42.602 1.00 32.47 1080 GLU A CA 1
ATOM 3147 C C . GLU A 1 400 ? 10.738 16.309 -43.264 1.00 32.91 1080 GLU A C 1
ATOM 3148 O O . GLU A 1 400 ? 11.322 17.196 -42.592 1.00 31.72 1080 GLU A O 1
ATOM 3154 N N . LYS A 1 401 ? 10.453 16.473 -44.549 1.00 35.29 1081 LYS A N 1
ATOM 3155 C CA . LYS A 1 401 ? 10.881 17.704 -45.253 1.00 36.29 1081 LYS A CA 1
ATOM 3156 C C . LYS A 1 401 ? 10.162 18.905 -44.619 1.00 33.56 1081 LYS A C 1
ATOM 3157 O O . LYS A 1 401 ? 10.657 20.007 -44.778 1.00 32.35 1081 LYS A O 1
ATOM 3163 N N . ASP A 1 402 ? 9.031 18.686 -43.936 1.00 31.72 1082 ASP A N 1
ATOM 3164 C CA . ASP A 1 402 ? 8.181 19.759 -43.358 1.00 30.76 1082 ASP A CA 1
ATOM 3165 C C . ASP A 1 402 ? 8.284 19.837 -41.818 1.00 27.64 1082 ASP A C 1
ATOM 3166 O O . ASP A 1 402 ? 7.365 20.429 -41.203 1.00 25.81 1082 ASP A O 1
ATOM 3171 N N . TRP A 1 403 ? 9.359 19.331 -41.190 1.00 26.43 1083 TRP A N 1
ATOM 3172 C CA . TRP A 1 403 ? 9.444 19.321 -39.700 1.00 23.89 1083 TRP A CA 1
ATOM 3173 C C . TRP A 1 403 ? 9.537 20.755 -39.168 1.00 23.57 1083 TRP A C 1
ATOM 3174 O O . TRP A 1 403 ? 9.108 20.980 -37.985 1.00 21.35 1083 TRP A O 1
ATOM 3185 N N . CYS A 1 404 ? 9.975 21.704 -39.991 1.00 24.18 1084 CYS A N 1
ATOM 3186 C CA . CYS A 1 404 ? 10.047 23.129 -39.561 1.00 24.83 1084 CYS A CA 1
ATOM 3187 C C . CYS A 1 404 ? 8.800 23.930 -39.992 1.00 24.91 1084 CYS A C 1
ATOM 3188 O O . CYS A 1 404 ? 8.801 25.194 -39.865 1.00 24.43 1084 CYS A O 1
ATOM 3191 N N . ASP A 1 405 ? 7.753 23.237 -40.435 1.00 25.23 1085 ASP A N 1
ATOM 3192 C CA . ASP A 1 405 ? 6.476 23.861 -40.859 1.00 26.88 1085 ASP A CA 1
ATOM 3193 C C . ASP A 1 405 ? 5.407 23.572 -39.791 1.00 25.32 1085 ASP A C 1
ATOM 3194 O O . ASP A 1 405 ? 4.872 22.423 -39.752 1.00 24.47 1085 ASP A O 1
ATOM 3199 N N . TRP A 1 406 ? 5.060 24.599 -39.008 1.00 24.37 1086 TRP A N 1
ATOM 3200 C CA . TRP A 1 406 ? 4.018 24.522 -37.948 1.00 23.33 1086 TRP A CA 1
ATOM 3201 C C . TRP A 1 406 ? 2.702 24.002 -38.526 1.00 24.11 1086 TRP A C 1
ATOM 3202 O O . TRP A 1 406 ? 2.035 23.253 -37.829 1.00 22.89 1086 TRP A O 1
ATOM 3213 N N . ALA A 1 407 ? 2.341 24.372 -39.761 1.00 27.24 1087 ALA A N 1
ATOM 3214 C CA . ALA A 1 407 ? 1.065 23.941 -40.394 1.00 29.90 1087 ALA A CA 1
ATOM 3215 C C . ALA A 1 407 ? 1.048 22.406 -40.517 1.00 29.96 1087 ALA A C 1
ATOM 3216 O O . ALA A 1 407 ? -0.034 21.808 -40.374 1.00 31.25 1087 ALA A O 1
ATOM 3218 N N . MET A 1 408 ? 2.206 21.772 -40.695 1.00 28.70 1088 MET A N 1
ATOM 3219 C CA . MET A 1 408 ? 2.302 20.302 -40.913 1.00 29.39 1088 MET A CA 1
ATOM 3220 C C . MET A 1 408 ? 2.556 19.543 -39.588 1.00 25.99 1088 MET A C 1
ATOM 3221 O O . MET A 1 408 ? 2.060 18.410 -39.460 1.00 25.66 1088 MET A O 1
ATOM 3226 N N . ILE A 1 409 ? 3.280 20.108 -38.616 1.00 22.74 1089 ILE A N 1
ATOM 3227 C CA . ILE A 1 409 ? 3.662 19.362 -37.393 1.00 21.37 1089 ILE A CA 1
ATOM 3228 C C . ILE A 1 409 ? 2.812 19.763 -36.169 1.00 20.10 1089 ILE A C 1
ATOM 3229 O O . ILE A 1 409 ? 2.890 19.058 -35.157 1.00 19.20 1089 ILE A O 1
ATOM 3234 N N . SER A 1 410 ? 2.015 20.810 -36.230 1.00 20.17 1090 SER A N 1
ATOM 3235 C CA . SER A 1 410 ? 1.271 21.268 -35.031 1.00 20.37 1090 SER A CA 1
ATOM 3236 C C . SER A 1 410 ? 0.217 20.222 -34.594 1.00 20.89 1090 SER A C 1
ATOM 3237 O O . SER A 1 410 ? 0.081 20.022 -33.366 1.00 19.11 1090 SER A O 1
ATOM 3240 N N . ARG A 1 411 ? -0.467 19.511 -35.502 1.00 22.80 1091 ARG A N 1
ATOM 3241 C CA . ARG A 1 411 ? -1.493 18.526 -35.065 1.00 24.97 1091 ARG A CA 1
ATOM 3242 C C . ARG A 1 411 ? -0.810 17.306 -34.439 1.00 23.14 1091 ARG A C 1
ATOM 3243 O O . ARG A 1 411 ? -1.162 16.898 -33.322 1.00 21.86 1091 ARG A O 1
ATOM 3251 N N . PRO A 1 412 ? 0.229 16.711 -35.072 1.00 21.59 1092 PRO A N 1
ATOM 3252 C CA . PRO A 1 412 ? 0.984 15.627 -34.437 1.00 21.33 1092 PRO A CA 1
ATOM 3253 C C . PRO A 1 412 ? 1.555 16.019 -33.057 1.00 19.30 1092 PRO A C 1
ATOM 3254 O O . PRO A 1 412 ? 1.445 15.241 -32.086 1.00 17.79 1092 PRO A O 1
ATOM 3258 N N . TYR A 1 413 ? 2.097 17.226 -32.950 1.00 18.75 1093 TYR A N 1
ATOM 3259 C CA . TYR A 1 413 ? 2.743 17.729 -31.711 1.00 17.63 1093 TYR A CA 1
ATOM 3260 C C . TYR A 1 413 ? 1.684 17.877 -30.611 1.00 17.64 1093 TYR A C 1
ATOM 3261 O O . TYR A 1 413 ? 1.916 17.496 -29.443 1.00 17.09 1093 TYR A O 1
ATOM 3270 N N . SER A 1 414 ? 0.521 18.387 -30.988 1.00 19.00 1094 SER A N 1
ATOM 3271 C CA . SER A 1 414 ? -0.652 18.537 -30.085 1.00 19.12 1094 SER A CA 1
ATOM 3272 C C . SER A 1 414 ? -1.170 17.160 -29.647 1.00 19.18 1094 SER A C 1
ATOM 3273 O O . SER A 1 414 ? -1.443 16.967 -28.439 1.00 18.13 1094 SER A O 1
ATOM 3276 N N . THR A 1 415 ? -1.297 16.223 -30.579 1.00 18.51 1095 THR A N 1
ATOM 3277 C CA . THR A 1 415 ? -1.766 14.859 -30.282 1.00 19.26 1095 THR A CA 1
ATOM 3278 C C . THR A 1 415 ? -0.780 14.166 -29.326 1.00 18.64 1095 THR A C 1
ATOM 3279 O O . THR A 1 415 ? -1.264 13.476 -28.393 1.00 18.83 1095 THR A O 1
ATOM 3283 N N . LEU A 1 416 ? 0.530 14.362 -29.496 1.00 17.40 1096 LEU A N 1
ATOM 3284 C CA . LEU A 1 416 ? 1.542 13.772 -28.577 1.00 18.01 1096 LEU A CA 1
ATOM 3285 C C . LEU A 1 416 ? 1.274 14.301 -27.167 1.00 17.51 1096 LEU A C 1
ATOM 3286 O O . LEU A 1 416 ? 1.253 13.499 -26.243 1.00 17.75 1096 LEU A O 1
ATOM 3291 N N . ARG A 1 417 ? 1.071 15.608 -27.003 1.00 17.55 1097 ARG A N 1
ATOM 3292 C CA . ARG A 1 417 ? 0.785 16.150 -25.657 1.00 17.84 1097 ARG A CA 1
ATOM 3293 C C . ARG A 1 417 ? -0.528 15.555 -25.110 1.00 18.75 1097 ARG A C 1
ATOM 3294 O O . ARG A 1 417 ? -0.567 15.117 -23.939 1.00 19.47 1097 ARG A O 1
ATOM 3302 N N . ASP A 1 418 ? -1.572 15.492 -25.909 1.00 19.15 1098 ASP A N 1
ATOM 3303 C CA . ASP A 1 418 ? -2.864 14.938 -25.439 1.00 20.86 1098 ASP A CA 1
ATOM 3304 C C . ASP A 1 418 ? -2.689 13.471 -25.008 1.00 20.68 1098 ASP A C 1
ATOM 3305 O O . ASP A 1 418 ? -3.327 13.075 -23.996 1.00 19.84 1098 ASP A O 1
ATOM 3310 N N . CYS A 1 419 ? -1.897 12.701 -25.733 1.00 19.49 1099 CYS A N 1
ATOM 3311 C CA . CYS A 1 419 ? -1.660 11.260 -25.432 1.00 20.64 1099 CYS A CA 1
ATOM 3312 C C . CYS A 1 419 ? -0.911 11.174 -24.092 1.00 19.89 1099 CYS A C 1
ATOM 3313 O O . CYS A 1 419 ? -1.320 10.398 -23.207 1.00 19.70 1099 CYS A O 1
ATOM 3316 N N . LEU A 1 420 ? 0.144 11.968 -23.914 1.00 19.57 1100 LEU A N 1
ATOM 3317 C CA . LEU A 1 420 ? 0.925 11.966 -22.647 1.00 19.85 1100 LEU A CA 1
ATOM 3318 C C . LEU A 1 420 ? 0.032 12.376 -21.454 1.00 20.13 1100 LEU A C 1
ATOM 3319 O O . LEU A 1 420 ? 0.186 11.787 -20.388 1.00 20.47 1100 LEU A O 1
ATOM 3324 N N A GLU A 1 421 ? -0.887 13.330 -21.649 0.50 20.23 1101 GLU A N 1
ATOM 3325 N N B GLU A 1 421 ? -0.888 13.332 -21.639 0.50 19.46 1101 GLU A N 1
ATOM 3326 C CA A GLU A 1 421 ? -1.800 13.821 -20.579 0.50 21.34 1101 GLU A CA 1
ATOM 3327 C CA B GLU A 1 421 ? -1.812 13.805 -20.567 0.50 20.11 1101 GLU A CA 1
ATOM 3328 C C A GLU A 1 421 ? -2.897 12.792 -20.266 0.50 21.75 1101 GLU A C 1
ATOM 3329 C C B GLU A 1 421 ? -2.892 12.766 -20.257 0.50 21.04 1101 GLU A C 1
ATOM 3330 O O A GLU A 1 421 ? -3.211 12.597 -19.043 0.50 22.77 1101 GLU A O 1
ATOM 3331 O O B GLU A 1 421 ? -3.195 12.548 -19.034 0.50 22.07 1101 GLU A O 1
ATOM 3342 N N . HIS A 1 422 ? -3.478 12.170 -21.294 1.00 20.70 1102 HIS A N 1
ATOM 3343 C CA . HIS A 1 422 ? -4.481 11.085 -21.154 1.00 21.20 1102 HIS A CA 1
ATOM 3344 C C . HIS A 1 422 ? -3.905 10.030 -20.215 1.00 21.02 1102 HIS A C 1
ATOM 3345 O O . HIS A 1 422 ? -4.589 9.658 -19.273 1.00 20.56 1102 HIS A O 1
ATOM 3352 N N . PHE A 1 423 ? -2.691 9.552 -20.499 1.00 20.19 1103 PHE A N 1
ATOM 3353 C CA . PHE A 1 423 ? -2.120 8.408 -19.745 1.00 21.72 1103 PHE A CA 1
ATOM 3354 C C . PHE A 1 423 ? -1.580 8.871 -18.383 1.00 22.75 1103 PHE A C 1
ATOM 3355 O O . PHE A 1 423 ? -1.540 8.039 -17.464 1.00 23.71 1103 PHE A O 1
ATOM 3363 N N . ALA A 1 424 ? -1.135 10.117 -18.231 1.00 23.33 1104 ALA A N 1
ATOM 3364 C CA . ALA A 1 424 ? -0.630 10.604 -16.914 1.00 24.86 1104 ALA A CA 1
ATOM 3365 C C . ALA A 1 424 ? -1.770 10.482 -15.905 1.00 26.69 1104 ALA A C 1
ATOM 3366 O O . ALA A 1 424 ? -1.573 9.870 -14.854 1.00 27.61 1104 ALA A O 1
ATOM 3368 N N . GLU A 1 425 ? -2.959 10.981 -16.267 1.00 27.49 1105 GLU A N 1
ATOM 3369 C CA . GLU A 1 425 ? -4.155 10.963 -15.384 1.00 30.37 1105 GLU A CA 1
ATOM 3370 C C . GLU A 1 425 ? -4.573 9.506 -15.173 1.00 30.04 1105 GLU A C 1
ATOM 3371 O O . GLU A 1 425 ? -4.962 9.113 -14.046 1.00 31.49 1105 GLU A O 1
ATOM 3377 N N . ARG A 1 426 ? -4.448 8.688 -16.219 1.00 28.53 1106 ARG A N 1
ATOM 3378 C CA . ARG A 1 426 ? -4.834 7.252 -16.147 1.00 29.28 1106 ARG A CA 1
ATOM 3379 C C . ARG A 1 426 ? -4.012 6.548 -15.067 1.00 30.66 1106 ARG A C 1
ATOM 3380 O O . ARG A 1 426 ? -4.530 5.656 -14.429 1.00 31.87 1106 ARG A O 1
ATOM 3388 N N . PHE A 1 427 ? -2.758 6.916 -14.891 1.00 31.18 1107 PHE A N 1
ATOM 3389 C CA . PHE A 1 427 ? -1.868 6.245 -13.915 1.00 34.46 1107 PHE A CA 1
ATOM 3390 C C . PHE A 1 427 ? -1.634 7.141 -12.694 1.00 37.17 1107 PHE A C 1
ATOM 3391 O O . PHE A 1 427 ? -0.565 7.006 -12.076 1.00 39.10 1107 PHE A O 1
ATOM 3399 N N . ASP A 1 428 ? -2.570 8.064 -12.413 1.00 38.69 1108 ASP A N 1
ATOM 3400 C CA . ASP A 1 428 ? -2.558 8.996 -11.248 1.00 41.29 1108 ASP A CA 1
ATOM 3401 C C . ASP A 1 428 ? -1.214 9.746 -11.131 1.00 41.09 1108 ASP A C 1
ATOM 3402 O O . ASP A 1 428 ? -0.773 10.008 -10.005 1.00 41.96 1108 ASP A O 1
ATOM 3407 N N . LEU A 1 429 ? -0.651 10.208 -12.250 1.00 38.16 1109 LEU A N 1
ATOM 3408 C CA . LEU A 1 429 ? 0.458 11.198 -12.286 1.00 38.39 1109 LEU A CA 1
ATOM 3409 C C . LEU A 1 429 ? -0.097 12.573 -12.662 1.00 37.39 1109 LEU A C 1
ATOM 3410 O O . LEU A 1 429 ? -1.034 12.651 -13.475 1.00 35.31 1109 LEU A O 1
ATOM 3415 N N . GLY A 1 430 ? 0.525 13.631 -12.145 1.00 38.83 1110 GLY A N 1
ATOM 3416 C CA . GLY A 1 430 ? 0.378 14.977 -12.721 1.00 38.19 1110 GLY A CA 1
ATOM 3417 C C . GLY A 1 430 ? 0.844 15.045 -14.168 1.00 36.58 1110 GLY A C 1
ATOM 3418 O O . GLY A 1 430 ? 1.612 14.152 -14.665 1.00 34.02 1110 GLY A O 1
ATOM 3419 N N . PHE A 1 431 ? 0.358 16.057 -14.878 1.00 35.74 1111 PHE A N 1
ATOM 3420 C CA . PHE A 1 431 ? 0.985 16.556 -16.116 1.00 34.63 1111 PHE A CA 1
ATOM 3421 C C . PHE A 1 431 ? 1.311 18.020 -15.870 1.00 35.00 1111 PHE A C 1
ATOM 3422 O O . PHE A 1 431 ? 0.452 18.734 -15.365 1.00 37.75 1111 PHE A O 1
ATOM 3430 N N . PRO A 1 432 ? 2.575 18.463 -16.074 1.00 34.94 1112 PRO A N 1
ATOM 3431 C CA . PRO A 1 432 ? 3.599 17.657 -16.739 1.00 31.32 1112 PRO A CA 1
ATOM 3432 C C . PRO A 1 432 ? 4.220 16.725 -15.689 1.00 29.92 1112 PRO A C 1
ATOM 3433 O O . PRO A 1 432 ? 3.865 16.781 -14.530 1.00 30.70 1112 PRO A O 1
ATOM 3437 N N . ASN A 1 433 ? 5.125 15.868 -16.116 1.00 27.28 1113 ASN A N 1
ATOM 3438 C CA . ASN A 1 433 ? 5.855 14.948 -15.219 1.00 27.85 1113 ASN A CA 1
ATOM 3439 C C . ASN A 1 433 ? 7.214 14.688 -15.859 1.00 27.25 1113 ASN A C 1
ATOM 3440 O O . ASN A 1 433 ? 7.408 14.965 -17.041 1.00 24.64 1113 ASN A O 1
ATOM 3445 N N . PRO A 1 434 ? 8.193 14.160 -15.106 1.00 29.90 1114 PRO A N 1
ATOM 3446 C CA . PRO A 1 434 ? 9.547 13.981 -15.645 1.00 30.05 1114 PRO A CA 1
ATOM 3447 C C . PRO A 1 434 ? 9.627 13.165 -16.956 1.00 28.15 1114 PRO A C 1
ATOM 3448 O O . PRO A 1 434 ? 10.347 13.552 -17.898 1.00 26.06 1114 PRO A O 1
ATOM 3452 N N . LEU A 1 435 ? 8.901 12.060 -17.067 1.00 27.86 1115 LEU A N 1
ATOM 3453 C CA . LEU A 1 435 ? 8.999 11.242 -18.305 1.00 27.74 1115 LEU A CA 1
ATOM 3454 C C . LEU A 1 435 ? 8.378 11.988 -19.497 1.00 25.32 1115 LEU A C 1
ATOM 3455 O O . LEU A 1 435 ? 8.959 11.991 -20.619 1.00 23.58 1115 LEU A O 1
ATOM 3460 N N . ALA A 1 436 ? 7.226 12.628 -19.297 1.00 23.66 1116 ALA A N 1
ATOM 3461 C CA . ALA A 1 436 ? 6.592 13.429 -20.368 1.00 22.22 1116 ALA A CA 1
ATOM 3462 C C . ALA A 1 436 ? 7.522 14.563 -20.815 1.00 22.16 1116 ALA A C 1
ATOM 3463 O O . ALA A 1 436 ? 7.633 14.762 -22.043 1.00 21.70 1116 ALA A O 1
ATOM 3465 N N . GLU A 1 437 ? 8.191 15.263 -19.893 1.00 23.89 1117 GLU A N 1
ATOM 3466 C CA A GLU A 1 437 ? 9.128 16.387 -20.196 0.50 24.10 1117 GLU A CA 1
ATOM 3467 C CA B GLU A 1 437 ? 9.074 16.405 -20.267 0.50 24.18 1117 GLU A CA 1
ATOM 3468 C C . GLU A 1 437 ? 10.270 15.841 -21.055 1.00 24.56 1117 GLU A C 1
ATOM 3469 O O . GLU A 1 437 ? 10.695 16.512 -22.034 1.00 24.34 1117 GLU A O 1
ATOM 3480 N N . ARG A 1 438 ? 10.736 14.636 -20.731 1.00 25.68 1118 ARG A N 1
ATOM 3481 C CA . ARG A 1 438 ? 11.887 14.002 -21.424 1.00 28.64 1118 ARG A CA 1
ATOM 3482 C C . ARG A 1 438 ? 11.496 13.670 -22.874 1.00 25.37 1118 ARG A C 1
ATOM 3483 O O . ARG A 1 438 ? 12.344 13.864 -23.771 1.00 23.93 1118 ARG A O 1
ATOM 3491 N N . ILE A 1 439 ? 10.266 13.204 -23.092 1.00 23.28 1119 ILE A N 1
ATOM 3492 C CA . ILE A 1 439 ? 9.753 12.865 -24.449 1.00 23.35 1119 ILE A CA 1
ATOM 3493 C C . ILE A 1 439 ? 9.642 14.152 -25.261 1.00 21.31 1119 ILE A C 1
ATOM 3494 O O . ILE A 1 439 ? 10.003 14.150 -26.477 1.00 21.32 1119 ILE A O 1
ATOM 3499 N N . ILE A 1 440 ? 9.067 15.208 -24.682 1.00 20.04 1120 ILE A N 1
ATOM 3500 C CA . ILE A 1 440 ? 8.914 16.487 -25.446 1.00 18.81 1120 ILE A CA 1
ATOM 3501 C C . ILE A 1 440 ? 10.316 17.060 -25.753 1.00 18.88 1120 ILE A C 1
ATOM 3502 O O . ILE A 1 440 ? 10.545 17.519 -26.883 1.00 17.49 1120 ILE A O 1
ATOM 3507 N N . PHE A 1 441 ? 11.255 17.002 -24.814 1.00 19.29 1121 PHE A N 1
ATOM 3508 C CA . PHE A 1 441 ? 12.649 17.415 -25.027 1.00 21.42 1121 PHE A CA 1
ATOM 3509 C C . PHE A 1 441 ? 13.203 16.603 -26.215 1.00 22.07 1121 PHE A C 1
ATOM 3510 O O . PHE A 1 441 ? 13.837 17.208 -27.103 1.00 21.74 1121 PHE A O 1
ATOM 3518 N N . GLU A 1 442 ? 12.906 15.296 -26.284 1.00 22.30 1122 GLU A N 1
ATOM 3519 C CA . GLU A 1 442 ? 13.453 14.428 -27.359 1.00 24.22 1122 GLU A CA 1
ATOM 3520 C C . GLU A 1 442 ? 12.953 14.874 -28.741 1.00 22.24 1122 GLU A C 1
ATOM 3521 O O . GLU A 1 442 ? 13.773 14.879 -29.668 1.00 22.57 1122 GLU A O 1
ATOM 3527 N N . THR A 1 443 ? 11.675 15.237 -28.900 1.00 20.87 1123 THR A N 1
ATOM 3528 C CA . THR A 1 443 ? 11.188 15.703 -30.229 1.00 20.14 1123 THR A CA 1
ATOM 3529 C C . THR A 1 443 ? 11.875 17.021 -30.593 1.00 20.07 1123 THR A C 1
ATOM 3530 O O . THR A 1 443 ? 12.229 17.164 -31.766 1.00 20.34 1123 THR A O 1
ATOM 3534 N N . HIS A 1 444 ? 12.160 17.906 -29.639 1.00 18.95 1124 HIS A N 1
ATOM 3535 C CA . HIS A 1 444 ? 12.919 19.150 -29.952 1.00 19.71 1124 HIS A CA 1
ATOM 3536 C C . HIS A 1 444 ? 14.344 18.789 -30.430 1.00 22.04 1124 HIS A C 1
ATOM 3537 O O . HIS A 1 444 ? 14.879 19.486 -31.322 1.00 22.29 1124 HIS A O 1
ATOM 3544 N N . GLN A 1 445 ? 14.937 17.727 -29.906 1.00 24.05 1125 GLN A N 1
ATOM 3545 C CA . GLN A 1 445 ? 16.313 17.299 -30.302 1.00 27.07 1125 GLN A CA 1
ATOM 3546 C C . GLN A 1 445 ? 16.316 16.603 -31.665 1.00 26.81 1125 GLN A C 1
ATOM 3547 O O . GLN A 1 445 ? 17.295 16.780 -32.378 1.00 28.36 1125 GLN A O 1
ATOM 3553 N N . ILE A 1 446 ? 15.304 15.810 -31.995 1.00 25.61 1126 ILE A N 1
ATOM 3554 C CA A ILE A 1 446 ? 15.266 14.874 -33.163 0.70 27.35 1126 ILE A CA 1
ATOM 3555 C CA B ILE A 1 446 ? 15.417 14.967 -33.223 0.30 26.02 1126 ILE A CA 1
ATOM 3556 C C . ILE A 1 446 ? 14.559 15.535 -34.358 1.00 25.21 1126 ILE A C 1
ATOM 3557 O O . ILE A 1 446 ? 14.980 15.324 -35.506 1.00 26.10 1126 ILE A O 1
ATOM 3566 N N . HIS A 1 447 ? 13.442 16.211 -34.085 1.00 22.72 1127 HIS A N 1
ATOM 3567 C CA . HIS A 1 447 ? 12.576 16.763 -35.167 1.00 22.89 1127 HIS A CA 1
ATOM 3568 C C . HIS A 1 447 ? 12.811 18.262 -35.426 1.00 22.88 1127 HIS A C 1
ATOM 3569 O O . HIS A 1 447 ? 12.743 18.676 -36.615 1.00 23.02 1127 HIS A O 1
ATOM 3576 N N . PHE A 1 448 ? 13.058 19.065 -34.396 1.00 21.84 1128 PHE A N 1
ATOM 3577 C CA . PHE A 1 448 ? 13.054 20.550 -34.533 1.00 21.35 1128 PHE A CA 1
ATOM 3578 C C . PHE A 1 448 ? 14.441 21.173 -34.383 1.00 22.25 1128 PHE A C 1
ATOM 3579 O O . PHE A 1 448 ? 14.503 22.421 -34.470 1.00 22.96 1128 PHE A O 1
ATOM 3587 N N . ALA A 1 449 ? 15.518 20.393 -34.247 1.00 23.24 1129 ALA A N 1
ATOM 3588 C CA . ALA A 1 449 ? 16.862 20.919 -33.906 1.00 24.43 1129 ALA A CA 1
ATOM 3589 C C . ALA A 1 449 ? 17.394 21.818 -35.035 1.00 25.64 1129 ALA A C 1
ATOM 3590 O O . ALA A 1 449 ? 18.100 22.777 -34.708 1.00 25.70 1129 ALA A O 1
ATOM 3592 N N . ASN A 1 450 ? 17.057 21.528 -36.298 1.00 25.39 1130 ASN A N 1
ATOM 3593 C CA . ASN A 1 450 ? 17.551 22.299 -37.470 1.00 27.26 1130 ASN A CA 1
ATOM 3594 C C . ASN A 1 450 ? 16.688 23.524 -37.788 1.00 26.22 1130 ASN A C 1
ATOM 3595 O O . ASN A 1 450 ? 17.089 24.266 -38.679 1.00 27.15 1130 ASN A O 1
ATOM 3600 N N . CYS A 1 451 ? 15.547 23.719 -37.143 1.00 24.15 1131 CYS A N 1
ATOM 3601 C CA . CYS A 1 451 ? 14.681 24.903 -37.350 1.00 24.60 1131 CYS A CA 1
ATOM 3602 C C . CYS A 1 451 ? 15.461 26.146 -36.899 1.00 24.08 1131 CYS A C 1
ATOM 3603 O O . CYS A 1 451 ? 16.174 26.088 -35.884 1.00 23.62 1131 CYS A O 1
ATOM 3606 N N . SER A 1 452 ? 15.386 27.229 -37.663 1.00 24.67 1132 SER A N 1
ATOM 3607 C CA . SER A 1 452 ? 16.227 28.428 -37.433 1.00 25.90 1132 SER A CA 1
ATOM 3608 C C . SER A 1 452 ? 15.665 29.279 -36.284 1.00 24.74 1132 SER A C 1
ATOM 3609 O O . SER A 1 452 ? 16.452 30.050 -35.727 1.00 25.66 1132 SER A O 1
ATOM 3612 N N . LEU A 1 453 ? 14.370 29.181 -35.960 1.00 24.25 1133 LEU A N 1
ATOM 3613 C CA . LEU A 1 453 ? 13.705 30.049 -34.935 1.00 24.76 1133 LEU A CA 1
ATOM 3614 C C . LEU A 1 453 ? 13.340 29.279 -33.668 1.00 22.68 1133 LEU A C 1
ATOM 3615 O O . LEU A 1 453 ? 12.996 28.067 -33.710 1.00 21.77 1133 LEU A O 1
ATOM 3620 N N . VAL A 1 454 ? 13.286 30.032 -32.576 1.00 22.51 1134 VAL A N 1
ATOM 3621 C CA . VAL A 1 454 ? 12.623 29.606 -31.318 1.00 21.76 1134 VAL A CA 1
ATOM 3622 C C . VAL A 1 454 ? 11.108 29.468 -31.565 1.00 21.75 1134 VAL A C 1
ATOM 3623 O O . VAL A 1 454 ? 10.496 28.481 -31.139 1.00 21.61 1134 VAL A O 1
ATOM 3627 N N . GLN A 1 455 ? 10.532 30.413 -32.282 1.00 22.24 1135 GLN A N 1
ATOM 3628 C CA . GLN A 1 455 ? 9.087 30.499 -32.565 1.00 22.60 1135 GLN A CA 1
ATOM 3629 C C . GLN A 1 455 ? 8.767 29.551 -33.705 1.00 23.43 1135 GLN A C 1
ATOM 3630 O O . GLN A 1 455 ? 9.574 29.334 -34.606 1.00 23.96 1135 GLN A O 1
ATOM 3636 N N . PRO A 1 456 ? 7.574 28.955 -33.698 1.00 24.03 1136 PRO A N 1
ATOM 3637 C CA . PRO A 1 456 ? 7.104 28.196 -34.841 1.00 25.61 1136 PRO A CA 1
ATOM 3638 C C . PRO A 1 456 ? 6.939 29.119 -36.040 1.00 29.05 1136 PRO A C 1
ATOM 3639 O O . PRO A 1 456 ? 6.604 30.291 -35.850 1.00 29.20 1136 PRO A O 1
ATOM 3643 N N . THR A 1 457 ? 7.232 28.585 -37.226 1.00 31.41 1137 THR A N 1
ATOM 3644 C CA . THR A 1 457 ? 7.115 29.308 -38.519 1.00 35.76 1137 THR A CA 1
ATOM 3645 C C . THR A 1 457 ? 6.257 28.460 -39.453 1.00 37.70 1137 THR A C 1
ATOM 3646 O O . THR A 1 457 ? 6.230 27.242 -39.287 1.00 32.27 1137 THR A O 1
ATOM 3650 N N . PHE A 1 458 ? 5.569 29.073 -40.405 1.00 43.82 1138 PHE A N 1
ATOM 3651 C CA . PHE A 1 458 ? 4.755 28.302 -41.378 1.00 50.49 1138 PHE A CA 1
ATOM 3652 C C . PHE A 1 458 ? 5.023 28.893 -42.769 1.00 54.55 1138 PHE A C 1
ATOM 3653 O O . PHE A 1 458 ? 5.307 30.096 -42.838 1.00 54.12 1138 PHE A O 1
ATOM 3661 N N . SER A 1 459 ? 5.043 28.051 -43.811 1.00 59.42 1139 SER A N 1
ATOM 3662 C CA . SER A 1 459 ? 5.298 28.452 -45.225 1.00 64.57 1139 SER A CA 1
ATOM 3663 C C . SER A 1 459 ? 3.981 28.867 -45.893 1.00 69.42 1139 SER A C 1
ATOM 3664 O O . SER A 1 459 ? 3.169 27.962 -46.143 1.00 74.38 1139 SER A O 1
ATOM 3667 N N . ILE A 1 473 ? -7.950 21.792 -41.259 1.00 66.94 2032 ILE A N 1
ATOM 3668 C CA . ILE A 1 473 ? -8.362 22.037 -39.844 1.00 64.47 2032 ILE A CA 1
ATOM 3669 C C . ILE A 1 473 ? -7.085 22.204 -39.000 1.00 60.91 2032 ILE A C 1
ATOM 3670 O O . ILE A 1 473 ? -6.596 21.202 -38.413 1.00 66.15 2032 ILE A O 1
ATOM 3675 N N . GLN A 1 474 ? -6.534 23.422 -38.961 1.00 53.23 2033 GLN A N 1
ATOM 3676 C CA . GLN A 1 474 ? -5.422 23.800 -38.052 1.00 46.57 2033 GLN A CA 1
ATOM 3677 C C . GLN A 1 474 ? -5.921 23.659 -36.605 1.00 39.91 2033 GLN A C 1
ATOM 3678 O O . GLN A 1 474 ? -7.126 23.419 -36.413 1.00 40.18 2033 GLN A O 1
ATOM 3684 N N . LEU A 1 475 ? -5.050 23.822 -35.612 1.00 33.35 2034 LEU A N 1
ATOM 3685 C CA . LEU A 1 475 ? -5.478 23.836 -34.196 1.00 29.50 2034 LEU A CA 1
ATOM 3686 C C . LEU A 1 475 ? -6.449 25.011 -34.000 1.00 29.33 2034 LEU A C 1
ATOM 3687 O O . LEU A 1 475 ? -6.273 26.046 -34.669 1.00 27.39 2034 LEU A O 1
ATOM 3692 N N . GLY A 1 476 ? -7.365 24.918 -33.047 1.00 27.99 2035 GLY A N 1
ATOM 3693 C CA . GLY A 1 476 ? -8.225 26.070 -32.702 1.00 28.50 2035 GLY A CA 1
ATOM 3694 C C . GLY A 1 476 ? -7.404 27.197 -32.093 1.00 26.20 2035 GLY A C 1
ATOM 3695 O O . GLY A 1 476 ? -6.227 26.981 -31.749 1.00 23.68 2035 GLY A O 1
ATOM 3696 N N . VAL A 1 477 ? -8.015 28.366 -31.916 1.00 26.45 2036 VAL A N 1
ATOM 3697 C CA . VAL A 1 477 ? -7.296 29.586 -31.460 1.00 26.10 2036 VAL A CA 1
ATOM 3698 C C . VAL A 1 477 ? -6.594 29.313 -30.129 1.00 23.33 2036 VAL A C 1
ATOM 3699 O O . VAL A 1 477 ? -5.353 29.520 -30.028 1.00 21.74 2036 VAL A O 1
ATOM 3703 N N . THR A 1 478 ? -7.319 28.841 -29.111 1.00 22.55 2037 THR A N 1
ATOM 3704 C CA . THR A 1 478 ? -6.740 28.675 -27.757 1.00 20.79 2037 THR A CA 1
ATOM 3705 C C . THR A 1 478 ? -5.666 27.579 -27.801 1.00 19.64 2037 THR A C 1
ATOM 3706 O O . THR A 1 478 ? -4.553 27.789 -27.254 1.00 17.60 2037 THR A O 1
ATOM 3710 N N . ARG A 1 479 ? -5.965 26.445 -28.444 1.00 19.69 2038 ARG A N 1
ATOM 3711 C CA . ARG A 1 479 ? -4.987 25.325 -28.425 1.00 19.12 2038 ARG A CA 1
ATOM 3712 C C . ARG A 1 479 ? -3.708 25.739 -29.168 1.00 18.26 2038 ARG A C 1
ATOM 3713 O O . ARG A 1 479 ? -2.631 25.428 -28.710 1.00 17.73 2038 ARG A O 1
ATOM 3721 N N . ASN A 1 480 ? -3.842 26.485 -30.253 1.00 19.79 2039 ASN A N 1
ATOM 3722 C CA . ASN A 1 480 ? -2.689 26.991 -31.032 1.00 20.36 2039 ASN A CA 1
ATOM 3723 C C . ASN A 1 480 ? -1.832 27.926 -30.167 1.00 20.17 2039 ASN A C 1
ATOM 3724 O O . ASN A 1 480 ? -0.580 27.801 -30.212 1.00 18.87 2039 ASN A O 1
ATOM 3729 N N . LYS A 1 481 ? -2.446 28.819 -29.374 1.00 20.36 2040 LYS A N 1
ATOM 3730 C CA . LYS A 1 481 ? -1.665 29.704 -28.474 1.00 20.28 2040 LYS A CA 1
ATOM 3731 C C . LYS A 1 481 ? -0.898 28.837 -27.464 1.00 18.56 2040 LYS A C 1
ATOM 3732 O O . LYS A 1 481 ? 0.294 29.104 -27.190 1.00 16.66 2040 LYS A O 1
ATOM 3738 N N . ILE A 1 482 ? -1.568 27.845 -26.896 1.00 17.34 2041 ILE A N 1
ATOM 3739 C CA . ILE A 1 482 ? -0.963 27.010 -25.824 1.00 16.52 2041 ILE A CA 1
ATOM 3740 C C . ILE A 1 482 ? 0.188 26.213 -26.431 1.00 15.99 2041 ILE A C 1
ATOM 3741 O O . ILE A 1 482 ? 1.259 26.193 -25.825 1.00 15.58 2041 ILE A O 1
ATOM 3746 N N . MET A 1 483 ? -0.011 25.594 -27.589 1.00 16.84 2042 MET A N 1
ATOM 3747 C CA . MET A 1 483 ? 1.029 24.709 -28.154 1.00 16.55 2042 MET A CA 1
ATOM 3748 C C . MET A 1 483 ? 2.191 25.551 -28.701 1.00 16.88 2042 MET A C 1
ATOM 3749 O O . MET A 1 483 ? 3.350 25.060 -28.684 1.00 16.28 2042 MET A O 1
ATOM 3754 N N . THR A 1 484 ? 1.910 26.743 -29.226 1.00 17.16 2043 THR A N 1
ATOM 3755 C CA . THR A 1 484 ? 2.958 27.661 -29.712 1.00 17.87 2043 THR A CA 1
ATOM 3756 C C . THR A 1 484 ? 3.862 28.020 -28.516 1.00 17.12 2043 THR A C 1
ATOM 3757 O O . THR A 1 484 ? 5.120 28.000 -28.634 1.00 16.50 2043 THR A O 1
ATOM 3761 N N . ALA A 1 485 ? 3.235 28.361 -27.393 1.00 16.73 2044 ALA A N 1
ATOM 3762 C CA . ALA A 1 485 ? 3.954 28.722 -26.163 1.00 17.03 2044 ALA A CA 1
ATOM 3763 C C . ALA A 1 485 ? 4.780 27.520 -25.700 1.00 16.90 2044 ALA A C 1
ATOM 3764 O O . ALA A 1 485 ? 5.969 27.705 -25.286 1.00 17.01 2044 ALA A O 1
ATOM 3766 N N . GLN A 1 486 ? 4.208 26.326 -25.758 1.00 15.70 2045 GLN A N 1
ATOM 3767 C CA . GLN A 1 486 ? 4.953 25.127 -25.316 1.00 15.58 2045 GLN A CA 1
ATOM 3768 C C . GLN A 1 486 ? 6.210 24.975 -26.200 1.00 15.94 2045 GLN A C 1
ATOM 3769 O O . GLN A 1 486 ? 7.305 24.736 -25.681 1.00 16.13 2045 GLN A O 1
ATOM 3775 N N . TYR A 1 487 ? 6.036 25.113 -27.508 1.00 16.42 2046 TYR A N 1
ATOM 3776 C CA . TYR A 1 487 ? 7.116 24.918 -28.496 1.00 16.79 2046 TYR A CA 1
ATOM 3777 C C . TYR A 1 487 ? 8.243 25.924 -28.250 1.00 17.21 2046 TYR A C 1
ATOM 3778 O O . TYR A 1 487 ? 9.424 25.504 -28.159 1.00 17.17 2046 TYR A O 1
ATOM 3787 N N . GLU A 1 488 ? 7.894 27.178 -27.979 1.00 17.03 2047 GLU A N 1
ATOM 3788 C CA . GLU A 1 488 ? 8.906 28.216 -27.660 1.00 18.53 2047 GLU A CA 1
ATOM 3789 C C . GLU A 1 488 ? 9.674 27.858 -26.394 1.00 17.59 2047 GLU A C 1
ATOM 3790 O O . GLU A 1 488 ? 10.876 28.092 -26.333 1.00 17.59 2047 GLU A O 1
ATOM 3796 N N . CYS A 1 489 ? 8.963 27.379 -25.378 1.00 16.85 2048 CYS A N 1
ATOM 3797 C CA . CYS A 1 489 ? 9.567 26.987 -24.095 1.00 16.80 2048 CYS A CA 1
ATOM 3798 C C . CYS A 1 489 ? 10.654 25.929 -24.303 1.00 16.96 2048 CYS A C 1
ATOM 3799 O O . CYS A 1 489 ? 11.762 26.114 -23.814 1.00 16.89 2048 CYS A O 1
ATOM 3802 N N . TYR A 1 490 ? 10.341 24.847 -25.016 1.00 17.15 2049 TYR A N 1
ATOM 3803 C CA . TYR A 1 490 ? 11.263 23.716 -25.289 1.00 18.05 2049 TYR A CA 1
ATOM 3804 C C . TYR A 1 490 ? 12.353 24.095 -26.301 1.00 19.26 2049 TYR A C 1
ATOM 3805 O O . TYR A 1 490 ? 13.413 23.521 -26.227 1.00 20.29 2049 TYR A O 1
ATOM 3814 N N . GLN A 1 491 ? 12.120 25.049 -27.209 1.00 18.46 2050 GLN A N 1
ATOM 3815 C CA . GLN A 1 491 ? 13.147 25.487 -28.173 1.00 20.08 2050 GLN A CA 1
ATOM 3816 C C . GLN A 1 491 ? 14.282 26.212 -27.455 1.00 21.48 2050 GLN A C 1
ATOM 3817 O O . GLN A 1 491 ? 15.412 26.201 -27.991 1.00 23.52 2050 GLN A O 1
ATOM 3823 N N . LYS A 1 492 ? 13.984 26.937 -26.382 1.00 21.29 2051 LYS A N 1
ATOM 3824 C CA . LYS A 1 492 ? 15.024 27.808 -25.792 1.00 25.02 2051 LYS A CA 1
ATOM 3825 C C . LYS A 1 492 ? 15.218 27.492 -24.315 1.00 23.87 2051 LYS A C 1
ATOM 3826 O O . LYS A 1 492 ? 16.303 26.992 -23.974 1.00 24.88 2051 LYS A O 1
ATOM 3832 N N . ILE A 1 493 ? 14.269 27.857 -23.467 1.00 23.07 2052 ILE A N 1
ATOM 3833 C CA . ILE A 1 493 ? 14.489 27.758 -21.988 1.00 23.99 2052 ILE A CA 1
ATOM 3834 C C . ILE A 1 493 ? 14.841 26.300 -21.611 1.00 23.72 2052 ILE A C 1
ATOM 3835 O O . ILE A 1 493 ? 15.835 26.093 -20.873 1.00 23.72 2052 ILE A O 1
ATOM 3840 N N . MET A 1 494 ? 14.146 25.317 -22.168 1.00 23.46 2053 MET A N 1
ATOM 3841 C CA . MET A 1 494 ? 14.314 23.915 -21.704 1.00 24.51 2053 MET A CA 1
ATOM 3842 C C . MET A 1 494 ? 15.651 23.373 -22.194 1.00 27.59 2053 MET A C 1
ATOM 3843 O O . MET A 1 494 ? 16.174 22.485 -21.491 1.00 28.79 2053 MET A O 1
ATOM 3848 N N . GLN A 1 495 ? 16.238 23.938 -23.263 1.00 27.12 2054 GLN A N 1
ATOM 3849 C CA . GLN A 1 495 ? 17.462 23.402 -23.910 1.00 29.73 2054 GLN A CA 1
ATOM 3850 C C . GLN A 1 495 ? 18.724 24.151 -23.496 1.00 30.28 2054 GLN A C 1
ATOM 3851 O O . GLN A 1 495 ? 19.802 23.696 -23.875 1.00 31.27 2054 GLN A O 1
ATOM 3857 N N . ASP A 1 496 ? 18.616 25.225 -22.727 1.00 29.71 2055 ASP A N 1
ATOM 3858 C CA . ASP A 1 496 ? 19.816 25.985 -22.318 1.00 32.53 2055 ASP A CA 1
ATOM 3859 C C . ASP A 1 496 ? 20.757 24.994 -21.634 1.00 33.37 2055 ASP A C 1
ATOM 3860 O O . ASP A 1 496 ? 20.349 24.289 -20.718 1.00 31.17 2055 ASP A O 1
ATOM 3865 N N . PRO A 1 497 ? 22.018 24.861 -22.082 1.00 35.71 2056 PRO A N 1
ATOM 3866 C CA . PRO A 1 497 ? 22.895 23.809 -21.565 1.00 38.06 2056 PRO A CA 1
ATOM 3867 C C . PRO A 1 497 ? 23.303 23.928 -20.086 1.00 38.30 2056 PRO A C 1
ATOM 3868 O O . PRO A 1 497 ? 23.697 22.890 -19.548 1.00 39.44 2056 PRO A O 1
ATOM 3872 N N . ILE A 1 498 ? 23.210 25.125 -19.478 1.00 37.19 2057 ILE A N 1
ATOM 3873 C CA . ILE A 1 498 ? 23.711 25.333 -18.086 1.00 38.46 2057 ILE A CA 1
ATOM 3874 C C . ILE A 1 498 ? 22.641 26.012 -17.223 1.00 36.79 2057 ILE A C 1
ATOM 3875 O O . ILE A 1 498 ? 21.707 26.632 -17.769 1.00 32.89 2057 ILE A O 1
ATOM 3880 N N . GLN A 1 499 ? 22.787 25.840 -15.909 1.00 38.04 2058 GLN A N 1
ATOM 3881 C CA . GLN A 1 499 ? 21.875 26.379 -14.867 1.00 38.67 2058 GLN A CA 1
ATOM 3882 C C . GLN A 1 499 ? 21.801 27.906 -15.040 1.00 38.40 2058 GLN A C 1
ATOM 3883 O O . GLN A 1 499 ? 22.825 28.503 -15.409 1.00 40.27 2058 GLN A O 1
ATOM 3889 N N . GLN A 1 500 ? 20.603 28.474 -14.878 1.00 37.13 2059 GLN A N 1
ATOM 3890 C CA . GLN A 1 500 ? 20.268 29.888 -15.187 1.00 38.37 2059 GLN A CA 1
ATOM 3891 C C . GLN A 1 500 ? 19.841 30.618 -13.910 1.00 39.34 2059 GLN A C 1
ATOM 3892 O O . GLN A 1 500 ? 19.418 31.777 -14.016 1.00 42.19 2059 GLN A O 1
ATOM 3898 N N . ALA A 1 501 ? 19.969 29.989 -12.739 1.00 38.24 2060 ALA A N 1
ATOM 3899 C CA . ALA A 1 501 ? 19.778 30.642 -11.419 1.00 37.53 2060 ALA A CA 1
ATOM 3900 C C . ALA A 1 501 ? 20.867 30.114 -10.493 1.00 38.46 2060 ALA A C 1
ATOM 3901 O O . ALA A 1 501 ? 21.049 28.900 -10.457 1.00 38.58 2060 ALA A O 1
ATOM 3903 N N . GLU A 1 502 ? 21.568 30.998 -9.804 1.00 40.70 2061 GLU A N 1
ATOM 3904 C CA . GLU A 1 502 ? 22.714 30.630 -8.941 1.00 43.17 2061 GLU A CA 1
ATOM 3905 C C . GLU A 1 502 ? 22.223 29.909 -7.679 1.00 40.79 2061 GLU A C 1
ATOM 3906 O O . GLU A 1 502 ? 21.116 30.220 -7.184 1.00 38.45 2061 GLU A O 1
ATOM 3912 N N . GLY A 1 503 ? 23.020 28.949 -7.209 1.00 40.53 2062 GLY A N 1
ATOM 3913 C CA . GLY A 1 503 ? 22.802 28.228 -5.942 1.00 39.77 2062 GLY A CA 1
ATOM 3914 C C . GLY A 1 503 ? 21.752 27.150 -6.110 1.00 36.84 2062 GLY A C 1
ATOM 3915 O O . GLY A 1 503 ? 21.574 26.641 -7.227 1.00 36.07 2062 GLY A O 1
ATOM 3916 N N . VAL A 1 504 ? 21.068 26.814 -5.030 1.00 35.62 2063 VAL A N 1
ATOM 3917 C CA . VAL A 1 504 ? 19.969 25.817 -5.034 1.00 33.70 2063 VAL A CA 1
ATOM 3918 C C . VAL A 1 504 ? 18.796 26.454 -5.779 1.00 30.69 2063 VAL A C 1
ATOM 3919 O O . VAL A 1 504 ? 18.494 27.622 -5.539 1.00 30.11 2063 VAL A O 1
ATOM 3923 N N . TYR A 1 505 ? 18.194 25.716 -6.714 1.00 28.81 2064 TYR A N 1
ATOM 3924 C CA . TYR A 1 505 ? 17.165 26.239 -7.634 1.00 26.75 2064 TYR A CA 1
ATOM 3925 C C . TYR A 1 505 ? 16.168 25.144 -7.987 1.00 25.22 2064 TYR A C 1
ATOM 3926 O O . TYR A 1 505 ? 16.539 23.956 -8.016 1.00 25.21 2064 TYR A O 1
ATOM 3935 N N . CYS A 1 506 ? 14.938 25.577 -8.260 1.00 24.19 2065 CYS A N 1
ATOM 3936 C CA . CYS A 1 506 ? 13.884 24.774 -8.905 1.00 23.65 2065 CYS A CA 1
ATOM 3937 C C . CYS A 1 506 ? 14.155 24.740 -10.415 1.00 24.64 2065 CYS A C 1
ATOM 3938 O O . CYS A 1 506 ? 14.357 25.825 -11.027 1.00 24.91 2065 CYS A O 1
ATOM 3941 N N . ASN A 1 507 ? 14.185 23.541 -11.006 1.00 25.33 2066 ASN A N 1
ATOM 3942 C CA A ASN A 1 507 ? 14.521 23.348 -12.441 0.50 24.91 2066 ASN A CA 1
ATOM 3943 C CA B ASN A 1 507 ? 14.535 23.358 -12.438 0.50 25.33 2066 ASN A CA 1
ATOM 3944 C C . ASN A 1 507 ? 13.413 23.930 -13.317 1.00 23.62 2066 ASN A C 1
ATOM 3945 O O . ASN A 1 507 ? 12.223 23.675 -13.006 1.00 21.89 2066 ASN A O 1
ATOM 3954 N N . ARG A 1 508 ? 13.813 24.627 -14.379 1.00 23.75 2067 ARG A N 1
ATOM 3955 C CA . ARG A 1 508 ? 12.956 25.081 -15.489 1.00 22.47 2067 ARG A CA 1
ATOM 3956 C C . ARG A 1 508 ? 11.928 23.997 -15.845 1.00 22.60 2067 ARG A C 1
ATOM 3957 O O . ARG A 1 508 ? 12.260 22.761 -15.844 1.00 21.55 2067 ARG A O 1
ATOM 3965 N N . THR A 1 509 ? 10.715 24.429 -16.170 1.00 21.37 2068 THR A N 1
ATOM 3966 C CA . THR A 1 509 ? 9.608 23.496 -16.459 1.00 21.26 2068 THR A CA 1
ATOM 3967 C C . THR A 1 509 ? 8.573 24.218 -17.300 1.00 19.99 2068 THR A C 1
ATOM 3968 O O . THR A 1 509 ? 8.407 25.458 -17.194 1.00 19.37 2068 THR A O 1
ATOM 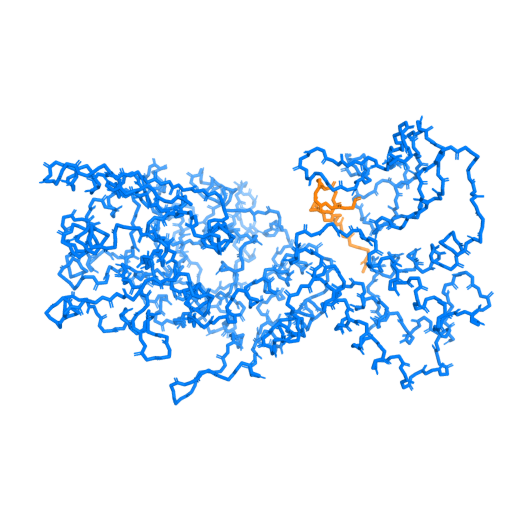3972 N N . TRP A 1 510 ? 7.954 23.450 -18.172 1.00 18.66 2069 TRP A N 1
ATOM 3973 C CA . TRP A 1 510 ? 6.710 23.860 -18.848 1.00 17.81 2069 TRP A CA 1
ATOM 3974 C C . TRP A 1 510 ? 5.559 23.283 -18.015 1.00 17.28 2069 TRP A C 1
ATOM 3975 O O . TRP A 1 510 ? 5.502 22.050 -17.854 1.00 17.95 2069 TRP A O 1
ATOM 3986 N N . ASP A 1 511 ? 4.691 24.131 -17.472 1.00 16.82 2070 ASP A N 1
ATOM 3987 C CA . ASP A 1 511 ? 3.675 23.661 -16.500 1.00 16.67 2070 ASP A CA 1
ATOM 3988 C C . ASP A 1 511 ? 2.378 23.214 -17.194 1.00 16.59 2070 ASP A C 1
ATOM 3989 O O . ASP A 1 511 ? 1.468 22.792 -16.460 1.00 16.76 2070 ASP A O 1
ATOM 3994 N N . GLY A 1 512 ? 2.276 23.326 -18.523 1.00 16.04 2071 GLY A N 1
ATOM 3995 C CA . GLY A 1 512 ? 1.032 23.059 -19.285 1.00 17.00 2071 GLY A CA 1
ATOM 3996 C C . GLY A 1 512 ? 0.476 24.313 -19.944 1.00 15.98 2071 GLY A C 1
ATOM 3997 O O . GLY A 1 512 ? -0.049 24.195 -21.062 1.00 15.84 2071 GLY A O 1
ATOM 3998 N N . TRP A 1 513 ? 0.645 25.482 -19.299 1.00 15.48 2072 TRP A N 1
ATOM 3999 C CA . TRP A 1 513 ? 0.215 26.801 -19.839 1.00 15.73 2072 TRP A CA 1
ATOM 4000 C C . TRP A 1 513 ? 1.355 27.810 -19.970 1.00 15.97 2072 TRP A C 1
ATOM 4001 O O . TRP A 1 513 ? 1.238 28.689 -20.856 1.00 17.02 2072 TRP A O 1
ATOM 4012 N N . LEU A 1 514 ? 2.363 27.777 -19.079 1.00 16.37 2073 LEU A N 1
ATOM 4013 C CA . LEU A 1 514 ? 3.470 28.763 -19.076 1.00 16.55 2073 LEU A CA 1
ATOM 4014 C C . LEU A 1 514 ? 4.822 28.088 -18.870 1.00 16.53 2073 LEU A C 1
ATOM 4015 O O . LEU A 1 514 ? 4.931 27.049 -18.171 1.00 16.80 2073 LEU A O 1
ATOM 4020 N N . CYS A 1 515 ? 5.829 28.769 -19.400 1.00 17.15 2074 CYS A N 1
ATOM 4021 C CA . CYS A 1 515 ? 7.257 28.426 -19.289 1.00 17.52 2074 CYS A CA 1
ATOM 4022 C C . CYS A 1 515 ? 7.879 29.097 -18.060 1.00 17.91 2074 CYS A C 1
ATOM 4023 O O . CYS A 1 515 ? 7.719 30.296 -17.923 1.00 18.60 2074 CYS A O 1
ATOM 4026 N N . TRP A 1 516 ? 8.553 28.332 -17.191 1.00 17.95 2075 TRP A N 1
ATOM 4027 C CA . TRP A 1 516 ? 9.304 28.822 -16.015 1.00 19.58 2075 TRP A CA 1
ATOM 4028 C C . TRP A 1 516 ? 10.777 28.466 -16.229 1.00 20.99 2075 TRP A C 1
ATOM 4029 O O . TRP A 1 516 ? 11.092 27.268 -16.498 1.00 21.25 2075 TRP A O 1
ATOM 4040 N N . ASN A 1 517 ? 11.632 29.461 -16.066 1.00 22.49 2076 ASN A N 1
ATOM 4041 C CA . ASN A 1 517 ? 13.100 29.242 -16.056 1.00 24.21 2076 ASN A CA 1
ATOM 4042 C C . ASN A 1 517 ? 13.505 28.658 -14.698 1.00 24.06 2076 ASN A C 1
ATOM 4043 O O . ASN A 1 517 ? 12.656 28.609 -13.747 1.00 21.37 2076 ASN A O 1
ATOM 4048 N N . ASP A 1 518 ? 14.759 28.227 -14.615 1.00 23.66 2077 ASP A N 1
ATOM 4049 C CA . ASP A 1 518 ? 15.415 27.923 -13.328 1.00 24.33 2077 ASP A CA 1
ATOM 4050 C C . ASP A 1 518 ? 15.121 29.102 -12.400 1.00 25.41 2077 ASP A C 1
ATOM 4051 O O . ASP A 1 518 ? 15.301 30.273 -12.832 1.00 25.42 2077 ASP A O 1
ATOM 4056 N N . VAL A 1 519 ? 14.695 28.835 -11.172 1.00 24.54 2078 VAL A N 1
ATOM 4057 C CA . VAL A 1 519 ? 14.424 29.926 -10.196 1.00 25.70 2078 VAL A CA 1
ATOM 4058 C C . VAL A 1 519 ? 15.143 29.593 -8.895 1.00 25.72 2078 VAL A C 1
ATOM 4059 O O . VAL A 1 519 ? 15.097 28.401 -8.499 1.00 25.79 2078 VAL A O 1
ATOM 4063 N N . ALA A 1 520 ? 15.734 30.586 -8.251 1.00 26.21 2079 ALA A N 1
ATOM 4064 C CA . ALA A 1 520 ? 16.445 30.444 -6.960 1.00 27.39 2079 ALA A CA 1
ATOM 4065 C C . ALA A 1 520 ? 15.503 29.885 -5.881 1.00 26.50 2079 ALA A C 1
ATOM 4066 O O . ALA A 1 520 ? 14.342 30.346 -5.805 1.00 25.42 2079 ALA A O 1
ATOM 4068 N N . ALA A 1 521 ? 16.006 28.968 -5.045 1.00 26.74 2080 ALA A N 1
ATOM 4069 C CA . ALA A 1 521 ? 15.285 28.477 -3.851 1.00 26.97 2080 ALA A CA 1
ATOM 4070 C C . ALA A 1 521 ? 14.724 29.681 -3.087 1.00 27.19 2080 ALA A C 1
ATOM 4071 O O . ALA A 1 521 ? 15.455 30.660 -2.901 1.00 27.28 2080 ALA A O 1
ATOM 4073 N N . GLY A 1 522 ? 13.478 29.574 -2.637 1.00 26.64 2081 GLY A N 1
ATOM 4074 C CA . GLY A 1 522 ? 12.880 30.545 -1.703 1.00 27.92 2081 GLY A CA 1
ATOM 4075 C C . GLY A 1 522 ? 12.269 31.741 -2.435 1.00 27.29 2081 GLY A C 1
ATOM 4076 O O . GLY A 1 522 ? 12.223 32.837 -1.853 1.00 30.73 2081 GLY A O 1
ATOM 4077 N N . THR A 1 523 ? 11.818 31.552 -3.652 1.00 25.40 2082 THR A N 1
ATOM 4078 C CA . THR A 1 523 ? 11.220 32.612 -4.504 1.00 24.68 2082 THR A CA 1
ATOM 4079 C C . THR A 1 523 ? 9.801 32.245 -4.920 1.00 23.42 2082 THR A C 1
ATOM 4080 O O . THR A 1 523 ? 9.564 31.123 -5.396 1.00 22.96 2082 THR A O 1
ATOM 4084 N N . GLU A 1 524 ? 8.909 33.209 -4.816 1.00 23.53 2083 GLU A N 1
ATOM 4085 C CA . GLU A 1 524 ? 7.547 33.144 -5.370 1.00 23.28 2083 GLU A CA 1
ATOM 4086 C C . GLU A 1 524 ? 7.657 33.824 -6.733 1.00 23.08 2083 GLU A C 1
ATOM 4087 O O . GLU A 1 524 ? 7.709 35.056 -6.781 1.00 23.78 2083 GLU A O 1
ATOM 4093 N N . SER A 1 525 ? 7.882 33.038 -7.762 1.00 22.27 2084 SER A N 1
ATOM 4094 C CA . SER A 1 525 ? 8.077 33.518 -9.149 1.00 22.58 2084 SER A CA 1
ATOM 4095 C C . SER A 1 525 ? 6.751 34.066 -9.674 1.00 22.12 2084 SER A C 1
ATOM 4096 O O . SER A 1 525 ? 5.697 33.494 -9.309 1.00 20.24 2084 SER A O 1
ATOM 4099 N N . MET A 1 526 ? 6.771 35.104 -10.513 1.00 21.99 2085 MET A N 1
ATOM 4100 C CA A MET A 1 526 ? 5.516 35.698 -11.024 0.50 23.36 2085 MET A CA 1
ATOM 4101 C CA B MET A 1 526 ? 5.520 35.713 -11.020 0.50 21.82 2085 MET A CA 1
ATOM 4102 C C . MET A 1 526 ? 5.626 35.993 -12.529 1.00 22.65 2085 MET A C 1
ATOM 4103 O O . MET A 1 526 ? 6.697 36.423 -12.979 1.00 21.62 2085 MET A O 1
ATOM 4112 N N . GLN A 1 527 ? 4.531 35.769 -13.253 1.00 21.38 2086 GLN A N 1
ATOM 4113 C CA . GLN A 1 527 ? 4.361 36.155 -14.674 1.00 22.77 2086 GLN A CA 1
ATOM 4114 C C . GLN A 1 527 ? 2.952 36.698 -14.852 1.00 23.45 2086 GLN A C 1
ATOM 4115 O O . GLN A 1 527 ? 2.075 36.446 -13.984 1.00 23.26 2086 GLN A O 1
ATOM 4121 N N . LEU A 1 528 ? 2.687 37.387 -15.957 1.00 23.96 2087 LEU A N 1
ATOM 4122 C CA . LEU A 1 528 ? 1.305 37.821 -16.256 1.00 24.51 2087 LEU A CA 1
ATOM 4123 C C . LEU A 1 528 ? 0.450 36.615 -16.688 1.00 23.11 2087 LEU A C 1
ATOM 4124 O O . LEU A 1 528 ? 0.967 35.668 -17.287 1.00 20.46 2087 LEU A O 1
ATOM 4129 N N . CYS A 1 529 ? -0.841 36.666 -16.390 1.00 23.24 2088 CYS A N 1
ATOM 4130 C CA . CYS A 1 529 ? -1.824 35.663 -16.853 1.00 23.18 2088 CYS A CA 1
ATOM 4131 C C . CYS A 1 529 ? -1.795 35.619 -18.373 1.00 23.15 2088 CYS A C 1
ATOM 4132 O O . CYS A 1 529 ? -1.829 36.680 -19.022 1.00 23.14 2088 CYS A O 1
ATOM 4135 N N . PRO A 1 530 ? -1.791 34.410 -18.976 1.00 21.45 2089 PRO A N 1
ATOM 4136 C CA . PRO A 1 530 ? -1.814 34.282 -20.437 1.00 22.39 2089 PRO A CA 1
ATOM 4137 C C . PRO A 1 530 ? -3.181 34.651 -21.027 1.00 23.61 2089 PRO A C 1
ATOM 4138 O O . PRO A 1 530 ? -4.171 34.619 -20.312 1.00 25.03 2089 PRO A O 1
ATOM 4142 N N . ASP A 1 531 ? -3.196 34.990 -22.313 1.00 24.77 2090 ASP A N 1
ATOM 4143 C CA . ASP A 1 531 ? -4.379 35.492 -23.056 1.00 28.35 2090 ASP A CA 1
ATOM 4144 C C . ASP A 1 531 ? -5.163 34.316 -23.656 1.00 26.54 2090 ASP A C 1
ATOM 4145 O O . ASP A 1 531 ? -5.811 34.491 -24.712 1.00 28.08 2090 ASP A O 1
ATOM 4150 N N . TYR A 1 532 ? -5.142 33.151 -23.031 1.00 22.93 2091 TYR A N 1
ATOM 4151 C CA . TYR A 1 532 ? -5.687 31.933 -23.685 1.00 22.25 2091 TYR A CA 1
ATOM 4152 C C . TYR A 1 532 ? -7.228 31.894 -23.665 1.00 22.99 2091 TYR A C 1
ATOM 4153 O O . TYR A 1 532 ? -7.816 31.230 -24.534 1.00 23.06 2091 TYR A O 1
ATOM 4162 N N . PHE A 1 533 ? -7.857 32.472 -22.647 1.00 22.91 2092 PHE A N 1
ATOM 4163 C CA . PHE A 1 533 ? -9.300 32.320 -22.341 1.00 24.90 2092 PHE A CA 1
ATOM 4164 C C . PHE A 1 533 ? -9.918 33.714 -22.215 1.00 27.88 2092 PHE A C 1
ATOM 4165 O O . PHE A 1 533 ? -9.258 34.613 -21.674 1.00 27.93 2092 PHE A O 1
ATOM 4173 N N . GLN A 1 534 ? -11.163 33.865 -22.640 1.00 30.77 2093 GLN A N 1
ATOM 4174 C CA A GLN A 1 534 ? -11.874 35.167 -22.595 0.50 33.83 2093 GLN A CA 1
ATOM 4175 C CA B GLN A 1 534 ? -11.878 35.168 -22.592 0.50 34.09 2093 GLN A CA 1
ATOM 4176 C C . GLN A 1 534 ? -12.068 35.587 -21.132 1.00 34.66 2093 GLN A C 1
ATOM 4177 O O . GLN A 1 534 ? -12.241 36.775 -20.911 1.00 36.15 2093 GLN A O 1
ATOM 4188 N N . ASP A 1 535 ? -12.007 34.649 -20.173 1.00 33.58 2094 ASP A N 1
ATOM 4189 C CA . ASP A 1 535 ? -12.256 34.985 -18.747 1.00 35.00 2094 ASP A CA 1
ATOM 4190 C C . ASP A 1 535 ? -10.948 35.176 -17.979 1.00 32.72 2094 ASP A C 1
ATOM 4191 O O . ASP A 1 535 ? -11.039 35.353 -16.777 1.00 33.13 2094 ASP A O 1
ATOM 4196 N N . PHE A 1 536 ? -9.790 35.163 -18.646 1.00 30.26 2095 PHE A N 1
ATOM 4197 C CA . PHE A 1 536 ? -8.474 35.512 -18.055 1.00 28.76 2095 PHE A CA 1
ATOM 4198 C C . PHE A 1 536 ? -8.230 37.013 -18.251 1.00 30.41 2095 PHE A C 1
ATOM 4199 O O . PHE A 1 536 ? -8.453 37.527 -19.349 1.00 30.83 2095 PHE A O 1
ATOM 4207 N N . ASP A 1 537 ? -7.823 37.671 -17.172 1.00 30.64 2096 ASP A N 1
ATOM 4208 C CA . ASP A 1 537 ? -7.399 39.087 -17.145 1.00 32.48 2096 ASP A CA 1
ATOM 4209 C C . ASP A 1 537 ? -5.899 39.123 -17.412 1.00 31.28 2096 ASP A C 1
ATOM 4210 O O . ASP A 1 537 ? -5.093 38.754 -16.551 1.00 28.82 2096 ASP A O 1
ATOM 4215 N N . PRO A 1 538 ? -5.446 39.604 -18.589 1.00 33.03 2097 PRO A N 1
ATOM 4216 C CA . PRO A 1 538 ? -4.018 39.557 -18.935 1.00 32.44 2097 PRO A CA 1
ATOM 4217 C C . PRO A 1 538 ? -3.129 40.497 -18.109 1.00 32.47 2097 PRO A C 1
ATOM 4218 O O . PRO A 1 538 ? -1.921 40.400 -18.238 1.00 32.00 2097 PRO A O 1
ATOM 4222 N N . SER A 1 539 ? -3.731 41.322 -17.270 1.00 33.71 2098 SER A N 1
ATOM 4223 C CA . SER A 1 539 ? -3.012 42.218 -16.324 1.00 36.25 2098 SER A CA 1
ATOM 4224 C C . SER A 1 539 ? -2.910 41.569 -14.930 1.00 35.29 2098 SER A C 1
ATOM 4225 O O . SER A 1 539 ? -2.219 42.120 -14.059 1.00 36.08 2098 SER A O 1
ATOM 4228 N N . GLU A 1 540 ? -3.563 40.427 -14.708 1.00 32.95 2099 GLU A N 1
ATOM 4229 C CA . GLU A 1 540 ? -3.486 39.711 -13.408 1.00 31.72 2099 GLU A CA 1
ATOM 4230 C C . GLU A 1 540 ? -2.255 38.794 -13.408 1.00 28.47 2099 GLU A C 1
ATOM 4231 O O . GLU A 1 540 ? -1.603 38.665 -14.454 1.00 26.96 2099 GLU A O 1
ATOM 4237 N N . LYS A 1 541 ? -1.918 38.240 -12.251 1.00 26.52 2100 LYS A N 1
ATOM 4238 C CA . LYS A 1 541 ? -0.639 37.565 -11.996 1.00 27.11 2100 LYS A CA 1
ATOM 4239 C C . LYS A 1 541 ? -0.869 36.069 -11.814 1.00 23.43 2100 LYS A C 1
ATOM 4240 O O . LYS A 1 541 ? -1.939 35.677 -11.319 1.00 23.21 2100 LYS A O 1
ATOM 4246 N N . VAL A 1 542 ? 0.109 35.306 -12.272 1.00 21.15 2101 VAL A N 1
ATOM 4247 C CA . VAL A 1 542 ? 0.324 33.868 -12.016 1.00 19.66 2101 VAL A CA 1
ATOM 4248 C C . VAL A 1 542 ? 1.524 33.782 -11.078 1.00 19.70 2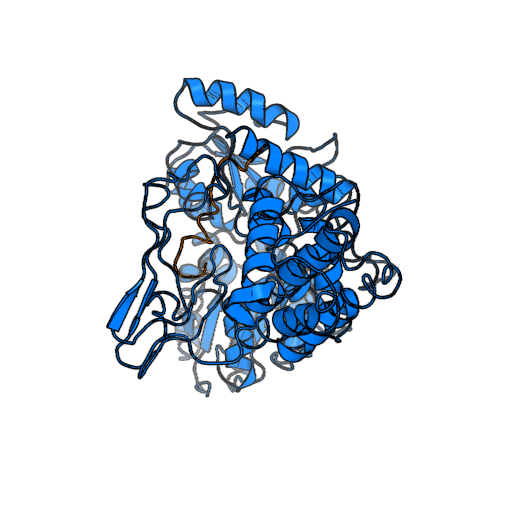101 VAL A C 1
ATOM 4249 O O . VAL A 1 542 ? 2.554 34.445 -11.361 1.00 18.82 2101 VAL A O 1
ATOM 4253 N N . THR A 1 543 ? 1.461 32.897 -10.084 1.00 19.52 2102 THR A N 1
ATOM 4254 C CA . THR A 1 543 ? 2.599 32.693 -9.164 1.00 19.35 2102 THR A CA 1
ATOM 4255 C C . THR A 1 543 ? 3.008 31.238 -9.177 1.00 18.72 2102 THR A C 1
ATOM 4256 O O . THR A 1 543 ? 2.135 30.345 -9.304 1.00 18.33 2102 THR A O 1
ATOM 4260 N N . LYS A 1 544 ? 4.297 31.007 -9.004 1.00 18.16 2103 LYS A N 1
ATOM 4261 C CA . LYS A 1 544 ? 4.826 29.638 -8.870 1.00 18.29 2103 LYS A CA 1
ATOM 4262 C C . LYS A 1 544 ? 5.897 29.679 -7.795 1.00 18.87 2103 LYS A C 1
ATOM 4263 O O . LYS A 1 544 ? 6.836 30.464 -7.950 1.00 19.99 2103 LYS A O 1
ATOM 4269 N N . ILE A 1 545 ? 5.695 28.938 -6.704 1.00 18.94 2104 ILE A N 1
ATOM 4270 C CA . ILE A 1 545 ? 6.578 28.994 -5.508 1.00 20.21 2104 ILE A CA 1
ATOM 4271 C C . ILE A 1 545 ? 7.685 27.940 -5.634 1.00 21.15 2104 ILE A C 1
ATOM 4272 O O . ILE A 1 545 ? 7.388 26.730 -5.820 1.00 21.19 2104 ILE A O 1
ATOM 4277 N N . CYS A 1 546 ? 8.934 28.398 -5.522 1.00 21.95 2105 CYS A N 1
ATOM 4278 C CA . CYS A 1 546 ? 10.145 27.560 -5.448 1.00 22.38 2105 CYS A CA 1
ATOM 4279 C C . CYS A 1 546 ? 10.564 27.461 -3.993 1.00 24.27 2105 CYS A C 1
ATOM 4280 O O . CYS A 1 546 ? 10.903 28.512 -3.416 1.00 24.75 2105 CYS A O 1
ATOM 4283 N N . ASP A 1 547 ? 10.527 26.270 -3.384 1.00 25.33 2106 ASP A N 1
ATOM 4284 C CA . ASP A 1 547 ? 10.744 26.136 -1.918 1.00 27.13 2106 ASP A CA 1
ATOM 4285 C C . ASP A 1 547 ? 12.244 26.189 -1.574 1.00 28.45 2106 ASP A C 1
ATOM 4286 O O . ASP A 1 547 ? 13.070 26.261 -2.494 1.00 27.33 2106 ASP A O 1
ATOM 4291 N N . GLN A 1 548 ? 12.576 26.171 -0.282 1.00 30.04 2107 GLN A N 1
ATOM 4292 C CA . GLN A 1 548 ? 13.962 26.378 0.236 1.00 32.71 2107 GLN A CA 1
ATOM 4293 C C . GLN A 1 548 ? 14.886 25.222 -0.192 1.00 33.68 2107 GLN A C 1
ATOM 4294 O O . GLN A 1 548 ? 16.111 25.391 -0.162 1.00 34.31 2107 GLN A O 1
ATOM 4300 N N . ASP A 1 549 ? 14.332 24.093 -0.634 1.00 33.06 2108 ASP A N 1
ATOM 4301 C CA . ASP A 1 549 ? 15.125 22.924 -1.091 1.00 34.18 2108 ASP A CA 1
ATOM 4302 C C . ASP A 1 549 ? 15.234 22.887 -2.611 1.00 32.46 2108 ASP A C 1
ATOM 4303 O O . ASP A 1 549 ? 15.770 21.902 -3.110 1.00 33.02 2108 ASP A O 1
ATOM 4308 N N . GLY A 1 550 ? 14.728 23.891 -3.338 1.00 30.39 2109 GLY A N 1
ATOM 4309 C CA . GLY A 1 550 ? 14.772 23.868 -4.799 1.00 28.27 2109 GLY A CA 1
ATOM 4310 C C . GLY A 1 550 ? 13.744 22.904 -5.386 1.00 27.57 2109 GLY A C 1
ATOM 4311 O O . GLY A 1 550 ? 13.978 22.392 -6.478 1.00 27.50 2109 GLY A O 1
ATOM 4312 N N . ASN A 1 551 ? 12.621 22.697 -4.699 1.00 26.60 2110 ASN A N 1
ATOM 4313 C CA . ASN A 1 551 ? 11.491 21.875 -5.181 1.00 25.97 2110 ASN A CA 1
ATOM 4314 C C . ASN A 1 551 ? 10.309 22.824 -5.438 1.00 24.46 2110 ASN A C 1
ATOM 4315 O O . ASN A 1 551 ? 9.954 23.628 -4.546 1.00 24.30 2110 ASN A O 1
ATOM 4320 N N . TRP A 1 552 ? 9.713 22.746 -6.620 1.00 23.77 2111 TRP A N 1
ATOM 4321 C CA . TRP A 1 552 ? 8.490 23.524 -6.903 1.00 22.01 2111 TRP A CA 1
ATOM 4322 C C . TRP A 1 552 ? 7.384 23.097 -5.933 1.00 23.34 2111 TRP A C 1
ATOM 4323 O O . TRP A 1 552 ? 7.298 21.899 -5.506 1.00 23.08 2111 TRP A O 1
ATOM 4334 N N . PHE A 1 553 ? 6.598 24.078 -5.500 1.00 22.28 2112 PHE A N 1
ATOM 4335 C CA . PHE A 1 553 ? 5.390 23.885 -4.680 1.00 23.50 2112 PHE A CA 1
ATOM 4336 C C . PHE A 1 553 ? 4.472 22.806 -5.274 1.00 22.93 2112 PHE A C 1
ATOM 4337 O O . PHE A 1 553 ? 4.246 22.759 -6.494 1.00 22.45 2112 PHE A O 1
ATOM 4345 N N . ARG A 1 554 ? 3.967 21.964 -4.385 1.00 24.42 2113 ARG A N 1
ATOM 4346 C CA . ARG A 1 554 ? 2.926 20.952 -4.676 1.00 25.17 2113 ARG A CA 1
ATOM 4347 C C . ARG A 1 554 ? 1.677 21.382 -3.922 1.00 25.23 2113 ARG A C 1
ATOM 4348 O O . ARG A 1 554 ? 1.813 21.700 -2.743 1.00 25.12 2113 ARG A O 1
ATOM 4356 N N . HIS A 1 555 ? 0.523 21.414 -4.568 1.00 24.31 2114 HIS A N 1
ATOM 4357 C CA . HIS A 1 555 ? -0.732 21.765 -3.883 1.00 26.49 2114 HIS A CA 1
ATOM 4358 C C . HIS A 1 555 ? -1.044 20.696 -2.835 1.00 28.36 2114 HIS A C 1
ATOM 4359 O O . HIS A 1 555 ? -1.093 19.501 -3.132 1.00 28.54 2114 HIS A O 1
ATOM 4366 N N . PRO A 1 556 ? -1.310 21.084 -1.579 1.00 30.12 2115 PRO A N 1
ATOM 4367 C CA . PRO A 1 556 ? -1.581 20.096 -0.538 1.00 32.21 2115 PRO A CA 1
ATOM 4368 C C . PRO A 1 556 ? -2.786 19.177 -0.757 1.00 33.05 2115 PRO A C 1
ATOM 4369 O O . PRO A 1 556 ? -2.794 18.161 -0.156 1.00 34.08 2115 PRO A O 1
ATOM 4373 N N . ALA A 1 557 ? -3.794 19.573 -1.525 1.00 31.85 2116 ALA A N 1
ATOM 4374 C CA . ALA A 1 557 ? -4.991 18.728 -1.744 1.00 33.50 2116 ALA A CA 1
ATOM 4375 C C . ALA A 1 557 ? -4.611 17.552 -2.649 1.00 32.85 2116 ALA A C 1
ATOM 4376 O O . ALA A 1 557 ? -5.228 16.482 -2.562 1.00 34.34 2116 ALA A O 1
ATOM 4378 N N . SER A 1 558 ? -3.600 17.724 -3.485 1.00 30.61 2117 SER A N 1
ATOM 4379 C CA . SER A 1 558 ? -3.279 16.760 -4.572 1.00 31.11 2117 SER A CA 1
ATOM 4380 C C . SER A 1 558 ? -1.870 16.175 -4.423 1.00 32.06 2117 SER A C 1
ATOM 4381 O O . SER A 1 558 ? -1.589 15.155 -5.083 1.00 32.52 2117 SER A O 1
ATOM 4384 N N . ASN A 1 559 ? -0.975 16.879 -3.732 1.00 32.48 2118 ASN A N 1
ATOM 4385 C CA . ASN A 1 559 ? 0.486 16.617 -3.747 1.00 33.47 2118 ASN A CA 1
ATOM 4386 C C . ASN A 1 559 ? 1.044 16.655 -5.181 1.00 32.46 2118 ASN A C 1
ATOM 4387 O O . ASN A 1 559 ? 2.096 16.054 -5.433 1.00 33.11 2118 ASN A O 1
ATOM 4392 N N . ARG A 1 560 ? 0.413 17.369 -6.110 1.00 29.25 2119 ARG A N 1
ATOM 4393 C CA . ARG A 1 560 ? 0.963 17.545 -7.474 1.00 28.38 2119 ARG A CA 1
ATOM 4394 C C . ARG A 1 560 ? 1.598 18.931 -7.593 1.00 25.88 2119 ARG A C 1
ATOM 4395 O O . ARG A 1 560 ? 1.054 19.903 -7.005 1.00 24.19 2119 ARG A O 1
ATOM 4403 N N . THR A 1 561 ? 2.718 18.997 -8.315 1.00 24.42 2120 THR A N 1
ATOM 4404 C CA . THR A 1 561 ? 3.424 20.247 -8.650 1.00 22.57 2120 THR A CA 1
ATOM 4405 C C . THR A 1 561 ? 2.412 21.178 -9.312 1.00 21.37 2120 THR A C 1
ATOM 4406 O O . THR A 1 561 ? 1.724 20.737 -10.214 1.00 21.17 2120 THR A O 1
ATOM 4410 N N . TRP A 1 562 ? 2.292 22.408 -8.839 1.00 19.90 2121 TRP A N 1
ATOM 4411 C CA . TRP A 1 562 ? 1.103 23.247 -9.116 1.00 18.72 2121 TRP A CA 1
ATOM 4412 C C . TRP A 1 562 ? 1.497 24.724 -9.181 1.00 18.21 2121 TRP A C 1
ATOM 4413 O O . TRP A 1 562 ? 1.991 25.260 -8.186 1.00 18.49 2121 TRP A O 1
ATOM 4424 N N . THR A 1 563 ? 1.247 25.313 -10.348 1.00 16.91 2122 THR A N 1
ATOM 4425 C CA . THR A 1 563 ? 1.246 26.758 -10.595 1.00 17.04 2122 THR A CA 1
ATOM 4426 C C . THR A 1 563 ? -0.102 27.348 -10.182 1.00 17.68 2122 THR A C 1
ATOM 4427 O O . THR A 1 563 ? -1.145 26.704 -10.411 1.00 18.43 2122 THR A O 1
ATOM 4431 N N . ASN A 1 564 ? -0.061 28.557 -9.633 1.00 17.41 2123 ASN A N 1
ATOM 4432 C CA . ASN A 1 564 ? -1.232 29.278 -9.097 1.00 18.05 2123 ASN A CA 1
ATOM 4433 C C . ASN A 1 564 ? -1.779 30.222 -10.178 1.00 18.04 2123 ASN A C 1
ATOM 4434 O O . ASN A 1 564 ? -1.236 31.318 -10.312 1.00 18.53 2123 ASN A O 1
ATOM 4439 N N . TYR A 1 565 ? -2.820 29.797 -10.908 1.00 18.29 2124 TYR A N 1
ATOM 4440 C CA . TYR A 1 565 ? -3.600 30.587 -11.902 1.00 18.32 2124 TYR A CA 1
ATOM 4441 C C . TYR A 1 565 ? -4.878 31.162 -11.285 1.00 19.73 2124 TYR A C 1
ATOM 4442 O O . TYR A 1 565 ? -5.712 31.679 -12.032 1.00 20.57 2124 TYR A O 1
ATOM 4451 N N . THR A 1 566 ? -5.074 31.083 -9.970 1.00 20.56 2125 THR A N 1
ATOM 4452 C CA . THR A 1 566 ? -6.387 31.386 -9.335 1.00 22.03 2125 THR A CA 1
ATOM 4453 C C . THR A 1 566 ? -6.726 32.876 -9.445 1.00 24.03 2125 THR A C 1
ATOM 4454 O O . THR A 1 566 ? -7.942 33.221 -9.330 1.00 24.92 2125 THR A O 1
ATOM 4458 N N . GLN A 1 567 ? -5.730 33.745 -9.592 1.00 24.17 2126 GLN A N 1
ATOM 4459 C CA . GLN A 1 567 ? -5.974 35.206 -9.674 1.00 27.14 2126 GLN A CA 1
ATOM 4460 C C . GLN A 1 567 ? -6.349 35.597 -11.118 1.00 27.57 2126 GLN A C 1
ATOM 4461 O O . GLN A 1 567 ? -6.850 36.727 -11.321 1.00 28.69 2126 GLN A O 1
ATOM 4467 N N . CYS A 1 568 ? -6.248 34.682 -12.081 1.00 26.70 2127 CYS A N 1
ATOM 4468 C CA . CYS A 1 568 ? -6.436 35.022 -13.517 1.00 27.81 2127 CYS A CA 1
ATOM 4469 C C . CYS A 1 568 ? -7.915 35.240 -13.842 1.00 31.75 2127 CYS A C 1
ATOM 4470 O O . CYS A 1 568 ? -8.186 36.066 -14.714 1.00 31.70 2127 CYS A O 1
ATOM 4473 N N . ASN A 1 569 ? -8.837 34.521 -13.201 1.00 35.52 2128 ASN A N 1
ATOM 4474 C CA . ASN A 1 569 ? -10.287 34.593 -13.552 1.00 41.43 2128 ASN A CA 1
ATOM 4475 C C . ASN A 1 569 ? -11.139 35.013 -12.345 1.00 47.86 2128 ASN A C 1
ATOM 4476 O O . ASN A 1 569 ? -12.349 34.775 -12.428 1.00 51.74 2128 ASN A O 1
ATOM 4481 N N . VAL A 1 570 ? -10.556 35.615 -11.289 1.00 53.67 2129 VAL A N 1
ATOM 4482 C CA . VAL A 1 570 ? -11.304 36.375 -10.229 1.00 60.21 2129 VAL A CA 1
ATOM 4483 C C . VAL A 1 570 ? -11.705 37.731 -10.814 1.00 61.32 2129 VAL A C 1
ATOM 4484 O O . VAL A 1 570 ? -12.849 38.118 -10.724 1.00 65.95 2129 VAL A O 1
ATOM 4488 N N . ASP B 2 1 ? -12.988 31.108 -32.536 1.00 56.13 37 ASP B N 1
ATOM 4489 C CA . ASP B 2 1 ? -12.593 32.187 -31.587 1.00 54.42 37 ASP B CA 1
ATOM 4490 C C . ASP B 2 1 ? -11.889 31.567 -30.378 1.00 48.39 37 ASP B C 1
ATOM 4491 O O . ASP B 2 1 ? -11.904 30.321 -30.207 1.00 44.83 37 ASP B O 1
ATOM 4496 N N . LYS B 2 2 ? -11.294 32.435 -29.565 1.00 46.28 38 LYS B N 1
ATOM 4497 C CA . LYS B 2 2 ? -10.635 32.084 -28.293 1.00 42.53 38 LYS B CA 1
ATOM 4498 C C . LYS B 2 2 ? -11.695 31.416 -27.409 1.00 40.50 38 LYS B C 1
ATOM 4499 O O . LYS B 2 2 ? -12.855 31.848 -27.456 1.00 42.59 38 LYS B O 1
ATOM 4505 N N . ASP B 2 3 ? -11.328 30.393 -26.648 1.00 37.20 39 ASP B N 1
ATOM 4506 C CA . ASP B 2 3 ? -12.238 29.692 -25.700 1.00 35.98 39 ASP B CA 1
ATOM 4507 C C . ASP B 2 3 ? -12.781 30.694 -24.688 1.00 37.24 39 ASP B C 1
ATOM 4508 O O . ASP B 2 3 ? -11.978 31.497 -24.178 1.00 37.04 39 ASP B O 1
ATOM 4513 N N . ASN B 2 4 ? -14.067 30.596 -24.364 1.00 39.15 40 ASN B N 1
ATOM 4514 C CA . ASN B 2 4 ? -14.755 31.568 -23.476 1.00 41.60 40 ASN B CA 1
ATOM 4515 C C . ASN B 2 4 ? -14.254 31.396 -22.036 1.00 38.59 40 ASN B C 1
ATOM 4516 O O . ASN B 2 4 ? -14.091 32.433 -21.346 1.00 39.79 40 ASN B O 1
ATOM 4521 N N . VAL B 2 5 ? -13.989 30.163 -21.601 1.00 34.37 41 VAL B N 1
ATOM 4522 C CA . VAL B 2 5 ? -13.911 29.798 -20.159 1.00 34.00 41 VAL B CA 1
ATOM 4523 C C . VAL B 2 5 ? -12.664 28.938 -19.918 1.00 29.25 41 VAL B C 1
ATOM 4524 O O . VAL B 2 5 ? -12.554 27.882 -20.521 1.00 28.55 41 VAL B O 1
ATOM 4528 N N . ALA B 2 6 ? -11.749 29.357 -19.052 1.00 27.72 42 ALA B N 1
ATOM 4529 C CA . ALA B 2 6 ? -10.619 28.498 -18.613 1.00 25.45 42 ALA B CA 1
ATOM 4530 C C . ALA B 2 6 ? -11.180 27.243 -17.935 1.00 24.57 42 ALA B C 1
ATOM 4531 O O . ALA B 2 6 ? -12.015 27.367 -17.041 1.00 25.26 42 ALA B O 1
ATOM 4533 N N . PRO B 2 7 ? -10.729 26.017 -18.272 1.00 23.11 43 PRO B N 1
ATOM 4534 C CA . PRO B 2 7 ? -11.191 24.827 -17.556 1.00 23.50 43 PRO B CA 1
ATOM 4535 C C . PRO B 2 7 ? -10.865 24.882 -16.064 1.00 24.01 43 PRO B C 1
ATOM 4536 O O . PRO B 2 7 ? -9.682 24.995 -15.717 1.00 21.21 43 PRO B O 1
ATOM 4540 N N . ARG B 2 8 ? -11.888 24.757 -15.216 1.00 25.99 44 ARG B N 1
ATOM 4541 C CA . ARG B 2 8 ? -11.696 24.837 -13.751 1.00 28.72 44 ARG B CA 1
ATOM 4542 C C . ARG B 2 8 ? -10.784 23.715 -13.261 1.00 26.05 44 ARG B C 1
ATOM 4543 O O . ARG B 2 8 ? -10.007 23.962 -12.334 1.00 25.18 44 ARG B O 1
ATOM 4551 N N A ARG B 2 9 ? -10.874 22.519 -13.846 0.60 24.98 45 ARG B N 1
ATOM 4552 N N B ARG B 2 9 ? -10.880 22.522 -13.849 0.40 25.66 45 ARG B N 1
ATOM 4553 C CA A ARG B 2 9 ? -10.035 21.370 -13.416 0.60 24.49 45 ARG B CA 1
ATOM 4554 C CA B ARG B 2 9 ? -10.052 21.358 -13.440 0.40 25.35 45 ARG B CA 1
ATOM 4555 C C A ARG B 2 9 ? -8.555 21.760 -13.520 0.60 22.26 45 ARG B C 1
ATOM 4556 C C B ARG B 2 9 ? -8.566 21.734 -13.542 0.40 22.76 45 ARG B C 1
ATOM 4557 O O A ARG B 2 9 ? -7.745 21.308 -12.695 0.60 21.71 45 ARG B O 1
ATOM 4558 O O B ARG B 2 9 ? -7.769 21.251 -12.719 0.40 22.36 45 ARG B O 1
ATOM 4573 N N . LEU B 2 10 ? -8.203 22.572 -14.524 1.00 21.20 46 LEU B N 1
ATOM 4574 C CA . LEU B 2 10 ? -6.788 22.888 -14.818 1.00 19.38 46 LEU B CA 1
ATOM 4575 C C . LEU B 2 10 ? -6.313 24.009 -13.919 1.00 18.92 46 LEU B C 1
ATOM 4576 O O . LEU B 2 10 ? -5.090 24.118 -13.738 1.00 19.58 46 LEU B O 1
ATOM 4581 N N . ILE B 2 11 ? -7.215 24.768 -13.311 1.00 19.68 47 ILE B N 1
ATOM 4582 C CA . ILE B 2 11 ? -6.821 25.793 -12.307 1.00 20.95 47 ILE B CA 1
ATOM 4583 C C . ILE B 2 11 ? -6.751 25.136 -10.920 1.00 22.11 47 ILE B C 1
ATOM 4584 O O . ILE B 2 11 ? -6.011 25.630 -10.067 1.00 21.94 47 ILE B O 1
ATOM 4589 N N . GLY B 2 12 ? -7.535 24.086 -10.684 1.00 22.74 48 GLY B N 1
ATOM 4590 C CA . GLY B 2 12 ? -7.618 23.464 -9.358 1.00 24.52 48 GLY B CA 1
ATOM 4591 C C . GLY B 2 12 ? -6.346 22.680 -9.048 1.00 23.28 48 GLY B C 1
ATOM 4592 O O . GLY B 2 12 ? -5.405 22.583 -9.846 1.00 20.34 48 GLY B O 1
ATOM 4593 N N . PRO B 2 13 ? -6.320 22.061 -7.852 1.00 26.27 49 PRO B N 1
ATOM 4594 C CA . PRO B 2 13 ? -5.119 21.394 -7.339 1.00 26.04 49 PRO B CA 1
ATOM 4595 C C . PRO B 2 13 ? -4.595 20.199 -8.141 1.00 25.35 49 PRO B C 1
ATOM 4596 O O . PRO B 2 13 ? -3.420 19.917 -7.992 1.00 25.32 49 PRO B O 1
ATOM 4600 N N . TRP B 2 14 ? -5.425 19.563 -8.980 1.00 25.76 50 TRP B N 1
ATOM 4601 C CA . TRP B 2 14 ? -5.023 18.431 -9.855 0.50 25.99 50 TRP B CA 1
ATOM 4602 C C . TRP B 2 14 ? -4.709 18.939 -11.265 1.00 24.65 50 TRP B C 1
ATOM 4603 O O . TRP B 2 14 ? -4.404 18.120 -12.104 1.00 25.40 50 TRP B O 1
ATOM 4614 N N . GLY B 2 15 ? -4.691 20.260 -11.478 1.00 23.33 51 GLY B N 1
ATOM 4615 C CA . GLY B 2 15 ? -4.430 20.848 -12.803 1.00 21.19 51 GLY B CA 1
ATOM 4616 C C . GLY B 2 15 ? -3.005 21.373 -12.926 1.00 20.57 51 GLY B C 1
ATOM 4617 O O . GLY B 2 15 ? -2.111 20.904 -12.186 1.00 21.73 51 GLY B O 1
ATOM 4618 N N . TYR B 2 16 ? -2.809 22.393 -13.765 1.00 17.90 52 TYR B N 1
ATOM 4619 C CA . TYR B 2 16 ? -1.470 22.953 -14.039 1.00 17.85 52 TYR B CA 1
ATOM 4620 C C . TYR B 2 16 ? -1.056 23.865 -12.892 1.00 18.21 52 TYR B C 1
ATOM 4621 O O . TYR B 2 16 ? 0.166 23.976 -12.622 1.00 18.58 52 TYR B O 1
#

Nearest PDB structures (foldseek):
  6v2e-assembly1_A  TM=1.002E+00  e=0.000E+00  Escherichia coli K-12
  6d1u-assembly2_B  TM=6.677E-01  e=1.878E-85  Escherichia coli O157:H7
  6d1u-assembly1_A  TM=6.679E-01  e=2.312E-85  Escherichia coli O157:H7
  3d4g-assembly7_G  TM=9.972E-01  e=3.717E-66  Escherichia coli K-12
  7wr3-assembly2_B  TM=7.452E-01  e=3.180E-66  Bolitoglossa